Protein 8D5H (pdb70)

Foldseek 3Di:
DFDFFAEEAEQEQAVDLVVVQVVSLVLVVVLVVLPHQAYEYWHFDQEAPGDDDDLVNRCVRCVSNLLSCCVPVVVHAYEYEDQEQVNVLVSVVSPHQEYEYLQLCQPYVCNLLSNLPHNHAYEGEAFPDNRSRFHQAQDDDPQLQVVLLVVVLVSCVVSVVSRDDQARYEYEDDADVRSGVALPSRVVCLVQVLVNCVSVHAYEYEPAQHQSQCPPVNDHSVPSPVVRLVSLLSSLLSGHRYYYYNVSNSNSVSNVVSSVVVDDDDD/DADDFFAEEAEQEFEDVDPDDDDLVVSLVVSLVVVVVLVVLPHQEYEYWHFDQEAPTDDDDLVSGCSRPVSNLLVCCVPPVVHAYEYEDQEQVNLLSSVVSPHQEYEYLLLCQPYVCNLLSNLVGNHAYEGEAFPDNPSRFHAAQDDDPALQVVLLVVQLVSLVVSVVSRHDQARYEYEDDAARRSGVNLPNRVVCLVCVLVNCVSVHAYEYEPAQHQSQCPPVNNHSVPRVVVRLVSLLSSVLSGHRYYYYNPSNSNSVSNVVSSVVVDDPPD

Nearest PDB structures (foldseek):
  8d5h-assembly1_A-3  TM=1.004E+00  e=9.626E-57  uncultured bacterium
  8d5h-assembly2_B  TM=9.978E-01  e=1.822E-54  uncultured bacterium
  5vis-assembly1_B  TM=9.992E-01  e=8.221E-54  soil metagenome
  5vis-assembly1_A  TM=9.975E-01  e=5.014E-53  soil metagenome
  8d5i-assembly1_B  TM=9.942E-01  e=3.020E-51  uncultured bacterium

Secondary structure (DSSP, 8-state):
-PPPPEEEEEEE----SHHHHHHHHHHHHHHHHTT-SEEEEESS--STT-----HHHHHHHHHHHHHHHHHHSTT-EEEEE-S-HHHHHHHHHHT--EEEETTTT-S-TTHHHHHHTSS-EEEEE--SSSSSSPPPB----S-HHHHHHHHHHHHHHHHHHTT--GGGEEEE---GGGT-SSTHHHHHHHHTGGGGGGG-SEEEE--TT-GGGGTTTT--GGG-HHHHHHHHHHHHHTT-SEEEES-HHHHHHHHHHHHHHH-PPP-/-PPPPPEEEEEEE---SSSSS--HHHHHHHHHHHHHHHHHTT-SEEEEESS--STTPPP--HHHHHHHHHHHHHHHHHH-TTSEEEEE---HHHHHHHHHHT--EEEETTTT-S-TTHHHHHHTSS-EEEEE--SSSSSS---B----S-HHHHHHHHHHHHHHHHHHTT--GGGEEEE---GGGT-SSTHHHHHHHHTGGGGGGG-SEEEE--TT-GGGGTTTT--GGG-HHHHHHHHHHHHHTT-SEEEES-HHHHHHHHHHHHHHH-----

Structure (mmCIF, N/CA/C/O backbone):
data_8D5H
#
_entry.id   8D5H
#
_cell.length_a   101.781
_cell.length_b   101.781
_cell.length_c   207.212
_cell.angle_alpha   90.000
_cell.angle_beta   90.000
_cell.angle_gamma   120.000
#
_symmetry.space_group_name_H-M   'P 64 2 2'
#
loop_
_entity.id
_entity.type
_entity.pdbx_description
1 polymer folP-SMZ_B27
2 non-polymer DI(HYDROXYETHYL)ETHER
3 non-polymer 6-HYDROXYMETHYLPTERIN
4 non-polymer 'SULFATE ION'
5 non-polymer 'CHLORIDE ION'
6 water water
#
loop_
_atom_site.group_PDB
_atom_site.id
_atom_site.type_symbol
_atom_site.label_atom_id
_atom_site.label_alt_id
_atom_site.label_comp_id
_atom_site.label_asym_id
_atom_site.label_entity_id
_atom_site.label_seq_id
_atom_site.pdbx_PDB_ins_code
_atom_site.Cartn_x
_atom_site.Cartn_y
_atom_site.Cartn_z
_atom_site.occupancy
_atom_site.B_iso_or_equiv
_atom_site.auth_seq_id
_atom_site.auth_comp_id
_atom_site.auth_asym_id
_atom_site.auth_atom_id
_atom_site.pdbx_PDB_model_num
ATOM 1 N N . GLY A 1 2 ? 12.30700 39.62000 14.71200 1.000 50.64052 0 GLY A N 1
ATOM 2 C CA . GLY A 1 2 ? 11.87600 38.25400 14.45400 1.000 45.69852 0 GLY A CA 1
ATOM 3 C C . GLY A 1 2 ? 10.36300 38.11400 14.55300 1.000 39.09457 0 GLY A C 1
ATOM 4 O O . GLY A 1 2 ? 9.79200 38.30800 15.62300 1.000 52.15369 0 GLY A O 1
ATOM 5 N N . MET A 1 3 ? 9.73900 37.79500 13.47300 1.000 28.88497 1 MET A N 1
ATOM 6 C CA . MET A 1 3 ? 8.33300 37.68500 13.49000 1.000 27.49532 1 MET A CA 1
ATOM 7 C C . MET A 1 3 ? 7.90600 36.29700 14.01300 1.000 29.14251 1 MET A C 1
ATOM 8 O O . MET A 1 3 ? 8.42800 35.32000 13.58000 1.000 31.80783 1 MET A O 1
ATOM 13 N N . ALA A 1 4 ? 6.98400 36.22700 14.96700 1.000 25.07100 2 ALA A N 1
ATOM 14 C CA . ALA A 1 4 ? 6.58000 34.95200 15.55000 1.000 30.24606 2 ALA A CA 1
ATOM 15 C C . ALA A 1 4 ? 5.81800 34.10300 14.53900 1.000 28.22040 2 ALA A C 1
ATOM 16 O O . ALA A 1 4 ? 5.08700 34.62600 13.70200 1.000 23.49479 2 ALA A O 1
ATOM 18 N N . LYS A 1 5 ? 5.99300 32.78100 14.62000 1.000 24.51593 3 LYS A N 1
ATOM 19 C CA . LYS A 1 5 ? 5.16200 31.92800 13.78100 1.000 21.94339 3 LYS A CA 1
ATOM 20 C C . LYS A 1 5 ? 3.71300 31.89000 14.28100 1.000 23.80915 3 LYS A C 1
ATOM 21 O O . LYS A 1 5 ? 3.38300 32.31700 15.39400 1.000 20.68522 3 LYS A O 1
ATOM 27 N N . VAL A 1 6 ? 2.83600 31.44500 13.37600 1.000 22.08042 4 VAL A N 1
ATOM 28 C CA . VAL A 1 6 ? 1.41200 31.28900 13.69100 1.000 20.08449 4 VAL A CA 1
ATOM 29 C C . VAL A 1 6 ? 1.26300 30.19500 14.73200 1.000 17.47760 4 VAL A C 1
ATOM 30 O O . VAL A 1 6 ? 2.08000 29.26900 14.80700 1.000 17.17289 4 VAL A O 1
ATOM 34 N N . LYS A 1 7 ? 0.23300 30.32200 15.56700 1.000 18.08784 5 LYS A N 1
ATOM 35 C CA . LYS A 1 7 ? -0.15800 29.21200 16.43400 1.000 19.54117 5 LYS A CA 1
ATOM 36 C C . LYS A 1 7 ? -1.13800 28.31100 15.66500 1.000 17.16115 5 LYS A C 1
ATOM 37 O O . LYS A 1 7 ? -2.14200 28.79100 15.12400 1.000 16.94957 5 LYS A O 1
ATOM 43 N N . ILE A 1 8 ? -0.82900 27.00400 15.60000 1.000 17.06603 6 ILE A N 1
ATOM 44 C CA . ILE A 1 8 ? -1.65800 26.02900 14.89900 1.000 16.28015 6 ILE A CA 1
ATOM 45 C C . ILE A 1 8 ? -2.62400 25.40700 15.89000 1.000 16.17784 6 ILE A C 1
ATOM 46 O O . ILE A 1 8 ? -2.21400 24.90400 16.94300 1.000 19.02557 6 ILE A O 1
ATOM 51 N N . VAL A 1 9 ? -3.90100 25.49500 15.58600 1.000 15.73075 7 VAL A N 1
ATOM 52 C CA . VAL A 1 9 ? -4.95600 24.98200 16.45700 1.000 17.61215 7 VAL A CA 1
ATOM 53 C C . VAL A 1 9 ? -5.45500 23.68400 15.81700 1.000 17.77833 7 VAL A C 1
ATOM 54 O O . VAL A 1 9 ? -6.06800 23.70300 14.73600 1.000 17.01812 7 VAL A O 1
ATOM 58 N N . GLY A 1 10 ? -5.12800 22.55100 16.44200 1.000 17.76117 8 GLY A N 1
ATOM 59 C CA . GLY A 1 10 ? -5.45800 21.26200 15.85700 1.000 18.92498 8 GLY A CA 1
ATOM 60 C C . GLY A 1 10 ? -6.86600 20.85700 16.25800 1.000 21.49063 8 GLY A C 1
ATOM 61 O O . GLY A 1 10 ? -7.23000 20.90700 17.43700 1.000 24.51474 8 GLY A O 1
ATOM 62 N N . ILE A 1 11 ? -7.66500 20.48200 15.28400 1.000 21.14546 9 ILE A N 1
ATOM 63 C CA . ILE A 1 11 ? -9.05000 20.11200 15.55800 1.000 20.67184 9 ILE A CA 1
ATOM 64 C C . ILE A 1 11 ? -9.12300 18.68900 16.09800 1.000 25.72670 9 ILE A C 1
ATOM 65 O O . ILE A 1 11 ? -8.68300 17.73400 15.43400 1.000 26.13045 9 ILE A O 1
ATOM 70 N N . LEU A 1 12 ? -9.77000 18.54600 17.25800 1.000 24.14449 10 LEU A N 1
ATOM 71 C CA . LEU A 1 12 ? -10.16600 17.27900 17.87800 1.000 31.54284 10 LEU A CA 1
ATOM 72 C C . LEU A 1 12 ? -11.68400 17.32200 18.10800 1.000 35.95217 10 LEU A C 1
ATOM 73 O O . LEU A 1 12 ? -12.18500 17.78900 19.14700 1.000 36.41341 10 LEU A O 1
ATOM 78 N N . ASN A 1 13 ? -12.44500 16.86300 17.12700 1.000 33.36885 11 ASN A N 1
ATOM 79 C CA . ASN A 1 13 ? -13.90100 16.84300 17.26600 1.000 39.82156 11 ASN A CA 1
ATOM 80 C C . ASN A 1 13 ? -14.34000 15.61100 18.03900 1.000 53.06217 11 ASN A C 1
ATOM 81 O O . ASN A 1 13 ? -13.76000 14.53200 17.87800 1.000 57.01250 11 ASN A O 1
ATOM 86 N N . VAL A 1 14 ? -15.36900 15.78100 18.88400 1.000 37.50684 12 VAL A N 1
ATOM 87 C CA . VAL A 1 14 ? -15.92000 14.67900 19.66900 1.000 38.43679 12 VAL A CA 1
ATOM 88 C C . VAL A 1 14 ? -17.42600 14.57600 19.38000 1.000 58.40053 12 VAL A C 1
ATOM 89 O O . VAL A 1 14 ? -18.26400 14.87000 20.23800 1.000 57.28769 12 VAL A O 1
ATOM 93 N N . THR A 1 15 ? -17.78500 14.17400 18.16400 1.000 74.48874 13 THR A N 1
ATOM 94 C CA . THR A 1 15 ? -19.18600 14.19200 17.73500 1.000 70.95439 13 THR A CA 1
ATOM 95 C C . THR A 1 15 ? -19.56800 12.87300 17.03800 1.000 80.64450 13 THR A C 1
ATOM 96 O O . THR A 1 15 ? -20.71600 12.41300 17.09400 1.000 70.98776 13 THR A O 1
ATOM 100 N N . GLY A 1 22 ? -24.28500 2.96600 24.93400 1.000 90.97050 20 GLY A N 1
ATOM 101 C CA . GLY A 1 22 ? -23.47300 1.79000 24.68000 1.000 74.17600 20 GLY A CA 1
ATOM 102 C C . GLY A 1 22 ? -21.97400 2.03600 24.73100 1.000 92.88195 20 GLY A C 1
ATOM 103 O O . GLY A 1 22 ? -21.30100 1.62300 25.67700 1.000 80.13829 20 GLY A O 1
ATOM 104 N N . GLY A 1 23 ? -21.43600 2.71300 23.71800 1.000 96.41779 21 GLY A N 1
ATOM 105 C CA . GLY A 1 23 ? -20.00100 2.91700 23.67000 1.000 79.17111 21 GLY A CA 1
ATOM 106 C C . GLY A 1 23 ? -19.55300 4.33000 23.36800 1.000 95.59225 21 GLY A C 1
ATOM 107 O O . GLY A 1 23 ? -19.21900 4.63900 22.22100 1.000 91.76739 21 GLY A O 1
ATOM 108 N N . ARG A 1 24 ? -19.55400 5.19700 24.38700 1.000 117.49849 22 ARG A N 1
ATOM 109 C CA . ARG A 1 24 ? -18.89300 6.49700 24.32700 1.000 109.78263 22 ARG A CA 1
ATOM 110 C C . ARG A 1 24 ? -17.54600 6.50400 25.04100 1.000 113.59675 22 ARG A C 1
ATOM 111 O O . ARG A 1 24 ? -16.77300 7.45700 24.87400 1.000 88.05537 22 ARG A O 1
ATOM 119 N N . PHE A 1 25 ? -17.26100 5.46700 25.83800 1.000 128.66083 23 PHE A N 1
ATOM 120 C CA . PHE A 1 25 ? -15.96700 5.32200 26.49600 1.000 121.57809 23 PHE A CA 1
ATOM 121 C C . PHE A 1 25 ? -14.85600 4.96200 25.51400 1.000 115.46502 23 PHE A C 1
ATOM 122 O O . PHE A 1 25 ? -13.68700 5.26000 25.78700 1.000 98.06975 23 PHE A O 1
ATOM 130 N N . VAL A 1 26 ? -15.19900 4.32800 24.38600 1.000 115.73126 24 VAL A N 1
ATOM 131 C CA . VAL A 1 26 ? -14.23800 4.04000 23.32200 1.000 110.92343 24 VAL A CA 1
ATOM 132 C C . VAL A 1 26 ? -13.65600 5.31500 22.71300 1.000 91.79390 24 VAL A C 1
ATOM 133 O O . VAL A 1 26 ? -12.54300 5.29500 22.17700 1.000 90.96248 24 VAL A O 1
ATOM 137 N N . GLU A 1 27 ? -14.37500 6.43500 22.79600 1.000 82.11697 25 GLU A N 1
ATOM 138 C CA . GLU A 1 27 ? -13.86000 7.66100 22.21000 1.000 88.26994 25 GLU A CA 1
ATOM 139 C C . GLU A 1 27 ? -12.72600 8.25700 23.03900 1.000 88.71666 25 GLU A C 1
ATOM 140 O O . GLU A 1 27 ? -11.81000 8.85900 22.47000 1.000 88.48887 25 GLU A O 1
ATOM 146 N N . THR A 1 28 ? -12.74700 8.08300 24.36800 1.000 54.82921 26 THR A N 1
ATOM 147 C CA . THR A 1 28 ? -11.82000 8.82500 25.22900 1.000 59.69791 26 THR A CA 1
ATOM 148 C C . THR A 1 28 ? -10.37200 8.38700 25.03400 1.000 53.48134 26 THR A C 1
ATOM 149 O O . THR A 1 28 ? -9.47600 9.22200 24.86100 1.000 50.20427 26 THR A O 1
ATOM 153 N N . ASP A 1 29 ? -10.11900 7.07900 25.05800 1.000 51.82156 27 ASP A N 1
ATOM 154 C CA . ASP A 1 29 ? -8.77100 6.58800 24.79300 1.000 49.20518 27 ASP A CA 1
ATOM 155 C C . ASP A 1 29 ? -8.30600 6.99300 23.40200 1.000 47.95599 27 ASP A C 1
ATOM 156 O O . ASP A 1 29 ? -7.15300 7.40900 23.21000 1.000 45.50666 27 ASP A O 1
ATOM 161 N N . LYS A 1 30 ? -9.19500 6.88000 22.41800 1.000 52.60343 28 LYS A N 1
ATOM 162 C CA . LYS A 1 30 ? -8.84600 7.27700 21.06400 1.000 48.21447 28 LYS A CA 1
ATOM 163 C C . LYS A 1 30 ? -8.59600 8.77400 20.98000 1.000 43.50257 28 LYS A C 1
ATOM 164 O O . LYS A 1 30 ? -7.71000 9.20900 20.23900 1.000 42.71618 28 LYS A O 1
ATOM 170 N N . ALA A 1 31 ? -9.36600 9.57000 21.72700 1.000 42.22274 29 ALA A N 1
ATOM 171 C CA . ALA A 1 31 ? -9.12500 11.01700 21.73700 1.000 39.07015 29 ALA A CA 1
ATOM 172 C C . ALA A 1 31 ? -7.70800 11.34500 22.21000 1.000 42.50732 29 ALA A C 1
ATOM 173 O O . ALA A 1 31 ? -7.04200 12.21600 21.63600 1.000 35.84690 29 ALA A O 1
ATOM 175 N N . VAL A 1 32 ? -7.22200 10.66600 23.25400 1.000 38.14394 30 VAL A N 1
ATOM 176 C CA . VAL A 1 32 ? -5.87200 10.96100 23.72600 1.000 36.82522 30 VAL A CA 1
ATOM 177 C C . VAL A 1 32 ? -4.84400 10.59200 22.67300 1.000 36.33184 30 VAL A C 1
ATOM 178 O O . VAL A 1 32 ? -3.87900 11.33300 22.44300 1.000 34.22403 30 VAL A O 1
ATOM 182 N N . VAL A 1 33 ? -5.03800 9.45200 22.00300 1.000 38.76069 31 VAL A N 1
ATOM 183 C CA . VAL A 1 33 ? -4.12500 9.07000 20.92600 1.000 38.89371 31 VAL A CA 1
ATOM 184 C C . VAL A 1 33 ? -4.11800 10.14100 19.84200 1.000 35.98499 31 VAL A C 1
ATOM 185 O O . VAL A 1 33 ? -3.05600 10.58100 19.39500 1.000 34.11754 31 VAL A O 1
ATOM 189 N N . ARG A 1 34 ? -5.30800 10.61000 19.44300 1.000 36.83009 32 ARG A N 1
ATOM 190 C CA . ARG A 1 34 ? -5.39300 11.65300 18.41900 1.000 33.66174 32 ARG A CA 1
ATOM 191 C C . ARG A 1 34 ? -4.76000 12.95300 18.88700 1.000 30.29171 32 ARG A C 1
ATOM 192 O O . ARG A 1 34 ? -4.05700 13.60700 18.11600 1.000 29.01695 32 ARG A O 1
ATOM 200 N N . ALA A 1 35 ? -5.01100 13.35400 20.14100 1.000 30.00973 33 ALA A N 1
ATOM 201 C CA . ALA A 1 35 ? -4.42200 14.59200 20.64600 1.000 27.56254 33 ALA A CA 1
ATOM 202 C C . ALA A 1 35 ? -2.90500 14.51400 20.63500 1.000 27.51433 33 ALA A C 1
ATOM 203 O O . ALA A 1 35 ? -2.22100 15.48300 20.27600 1.000 28.09155 33 ALA A O 1
ATOM 205 N N . ARG A 1 36 ? -2.35600 13.36700 21.02400 1.000 28.23231 34 ARG A N 1
ATOM 206 C CA . ARG A 1 36 ? -0.90500 13.20900 20.99800 1.000 28.40965 34 ARG A CA 1
ATOM 207 C C . ARG A 1 36 ? -0.36600 13.33900 19.57900 1.000 27.18776 34 ARG A C 1
ATOM 208 O O . ARG A 1 36 ? 0.69900 13.92600 19.36500 1.000 31.02463 34 ARG A O 1
ATOM 216 N N . GLU A 1 37 ? -1.08900 12.79800 18.59900 1.000 28.34292 35 GLU A N 1
ATOM 217 C CA . GLU A 1 37 ? -0.64000 12.91600 17.22200 1.000 26.58341 35 GLU A CA 1
ATOM 218 C C . GLU A 1 37 ? -0.67500 14.36800 16.77900 1.000 27.91991 35 GLU A C 1
ATOM 219 O O . GLU A 1 37 ? 0.26200 14.84600 16.12000 1.000 26.39955 35 GLU A O 1
ATOM 225 N N . LEU A 1 38 ? -1.73700 15.09600 17.14200 1.000 22.99119 36 LEU A N 1
ATOM 226 C CA . LEU A 1 38 ? -1.78500 16.51200 16.77900 1.000 22.31116 36 LEU A CA 1
ATOM 227 C C . LEU A 1 38 ? -0.58400 17.25000 17.36600 1.000 25.35543 36 LEU A C 1
ATOM 228 O O . LEU A 1 38 ? 0.04600 18.05400 16.68200 1.000 22.90310 36 LEU A O 1
ATOM 233 N N . LEU A 1 39 ? -0.25600 16.99200 18.63300 1.000 23.52288 37 LEU A N 1
ATOM 234 C CA . LEU A 1 39 ? 0.91000 17.63000 19.23800 1.000 25.02153 37 LEU A CA 1
ATOM 235 C C . LEU A 1 39 ? 2.18900 17.19400 18.53400 1.000 25.00282 37 LEU A C 1
ATOM 236 O O . LEU A 1 39 ? 3.07800 18.01700 18.28500 1.000 25.32727 37 LEU A O 1
ATOM 241 N N . SER A 1 40 ? 2.27100 15.90700 18.18200 1.000 23.41590 38 SER A N 1
ATOM 242 C CA . SER A 1 40 ? 3.43500 15.37600 17.47400 1.000 24.38132 38 SER A CA 1
ATOM 243 C C . SER A 1 40 ? 3.67900 16.12200 16.16300 1.000 25.31758 38 SER A C 1
ATOM 244 O O . SER A 1 40 ? 4.83800 16.30100 15.73400 1.000 28.54746 38 SER A O 1
ATOM 247 N N . GLN A 1 41 ? 2.60500 16.50700 15.49900 1.000 25.31351 39 GLN A N 1
ATOM 248 C CA . GLN A 1 41 ? 2.67800 17.18900 14.21100 1.000 20.96252 39 GLN A CA 1
ATOM 249 C C . GLN A 1 41 ? 2.96300 18.67700 14.36700 1.000 30.88227 39 GLN A C 1
ATOM 250 O O . GLN A 1 41 ? 3.16500 19.35900 13.35700 1.000 23.10850 39 GLN A O 1
ATOM 256 N N . GLY A 1 42 ? 2.92000 19.19400 15.59100 1.000 24.12491 40 GLY A N 1
ATOM 257 C CA . GLY A 1 42 ? 3.25300 20.56900 15.87600 1.000 27.37947 40 GLY A CA 1
ATOM 258 C C . GLY A 1 42 ? 2.08800 21.47700 16.19400 1.000 24.01871 40 GLY A C 1
ATOM 259 O O . GLY A 1 42 ? 2.25400 22.69200 16.10400 1.000 23.46990 40 GLY A O 1
ATOM 260 N N . ALA A 1 43 ? 0.92600 20.93200 16.58100 1.000 23.24869 41 ALA A N 1
ATOM 261 C CA . ALA A 1 43 ? -0.16400 21.78600 17.04500 1.000 19.32498 41 ALA A CA 1
ATOM 262 C C . ALA A 1 43 ? 0.24500 22.47700 18.34600 1.000 19.25785 41 ALA A C 1
ATOM 263 O O . ALA A 1 43 ? 0.86800 21.87500 19.20700 1.000 19.72179 41 ALA A O 1
ATOM 265 N N . ASP A 1 44 ? -0.14600 23.74700 18.48900 1.000 18.64152 42 ASP A N 1
ATOM 266 C CA . ASP A 1 44 ? 0.07600 24.52900 19.69800 1.000 19.45282 42 ASP A CA 1
ATOM 267 C C . ASP A 1 44 ? -1.10000 24.44400 20.65800 1.000 18.50778 42 ASP A C 1
ATOM 268 O O . ASP A 1 44 ? -0.91300 24.62900 21.87200 1.000 21.19035 42 ASP A O 1
ATOM 273 N N . ILE A 1 45 ? -2.28300 24.18500 20.13300 1.000 18.05983 43 ILE A N 1
ATOM 274 C CA . ILE A 1 45 ? -3.52300 24.16100 20.91500 1.000 15.46378 43 ILE A CA 1
ATOM 275 C C . ILE A 1 45 ? -4.34200 23.00200 20.37500 1.000 20.91984 43 ILE A C 1
ATOM 276 O O . ILE A 1 45 ? -4.36000 22.76400 19.16200 1.000 19.14850 43 ILE A O 1
ATOM 281 N N . ILE A 1 46 ? -5.00100 22.27500 21.26500 1.000 18.63635 44 ILE A N 1
ATOM 282 C CA . ILE A 1 46 ? -5.90500 21.19000 20.89500 1.000 16.72274 44 ILE A CA 1
ATOM 283 C C . ILE A 1 46 ? -7.32100 21.69500 21.10200 1.000 20.85993 44 ILE A C 1
ATOM 284 O O . ILE A 1 46 ? -7.72100 22.02900 22.23500 1.000 19.66478 44 ILE A O 1
ATOM 289 N N . GLU A 1 47 ? -8.08300 21.76700 20.02900 1.000 18.66877 45 GLU A N 1
ATOM 290 C CA . GLU A 1 47 ? -9.43300 22.33900 20.08100 1.000 17.24718 45 GLU A CA 1
ATOM 291 C C . GLU A 1 47 ? -10.48600 21.24100 20.11500 1.000 20.19757 45 GLU A C 1
ATOM 292 O O . GLU A 1 47 ? -10.62500 20.46800 19.16600 1.000 24.27015 45 GLU A O 1
ATOM 298 N N . ILE A 1 48 ? -11.20000 21.14800 21.23400 1.000 19.68786 46 ILE A N 1
ATOM 299 C CA . ILE A 1 48 ? -12.16000 20.09000 21.47700 1.000 22.00884 46 ILE A CA 1
ATOM 300 C C . ILE A 1 48 ? -13.54600 20.65200 21.23900 1.000 21.57743 46 ILE A C 1
ATOM 301 O O . ILE A 1 48 ? -13.87000 21.71500 21.76300 1.000 21.28337 46 ILE A O 1
ATOM 306 N N . GLY A 1 49 ? -14.39600 19.91600 20.52900 1.000 22.55551 47 GLY A N 1
ATOM 307 C CA . GLY A 1 49 ? -15.76800 20.40200 20.47700 1.000 26.00555 47 GLY A CA 1
ATOM 308 C C . GLY A 1 49 ? -16.74500 19.25900 20.44500 1.000 27.14083 47 GLY A C 1
ATOM 309 O O . GLY A 1 49 ? -16.45600 18.24300 19.81800 1.000 30.51608 47 GLY A O 1
ATOM 310 N N . GLY A 1 50 ? -17.87800 19.39300 21.12600 1.000 20.57208 48 GLY A N 1
ATOM 311 C CA . GLY A 1 50 ? -18.89300 18.37600 21.12900 1.000 25.77041 48 GLY A CA 1
ATOM 312 C C . GLY A 1 50 ? -20.15600 18.67800 20.35400 1.000 24.04490 48 GLY A C 1
ATOM 313 O O . GLY A 1 50 ? -21.11500 17.90400 20.45400 1.000 28.43773 48 GLY A O 1
ATOM 314 N N . GLU A 1 51 ? -20.21800 19.78200 19.60300 1.000 22.57196 49 GLU A N 1
ATOM 315 C CA . GLU A 1 51 ? -21.45500 20.12500 18.90200 1.000 24.19383 49 GLU A CA 1
ATOM 316 C C . GLU A 1 51 ? -21.08500 20.66700 17.54600 1.000 22.41340 49 GLU A C 1
ATOM 317 O O . GLU A 1 51 ? -20.41700 21.69700 17.46400 1.000 21.68036 49 GLU A O 1
ATOM 323 N N . SER A 1 52 ? -21.51700 19.98900 16.48100 1.000 20.57192 50 SER A N 1
ATOM 324 C CA . SER A 1 52 ? -21.25400 20.57200 15.16800 1.000 20.14453 50 SER A CA 1
ATOM 325 C C . SER A 1 52 ? -22.11200 21.79500 14.95000 1.000 22.09119 50 SER A C 1
ATOM 326 O O . SER A 1 52 ? -23.25100 21.86600 15.41500 1.000 22.13867 50 SER A O 1
ATOM 329 N N . THR A 1 53 ? -21.58400 22.72600 14.14700 1.000 20.84072 51 THR A N 1
ATOM 330 C CA . THR A 1 53 ? -22.38600 23.89700 13.81000 1.000 19.89877 51 THR A CA 1
ATOM 331 C C . THR A 1 53 ? -22.40800 24.17500 12.30600 1.000 19.03289 51 THR A C 1
ATOM 332 O O . THR A 1 53 ? -22.82900 25.26600 11.89900 1.000 20.09141 51 THR A O 1
ATOM 336 N N . GLY A 1 54 ? -21.99100 23.22300 11.45800 1.000 21.77308 52 GLY A N 1
ATOM 337 C CA . GLY A 1 54 ? -22.07700 23.48500 10.03100 1.000 21.86557 52 GLY A CA 1
ATOM 338 C C . GLY A 1 54 ? -23.49700 23.29500 9.50300 1.000 18.00932 52 GLY A C 1
ATOM 339 O O . GLY A 1 54 ? -24.44400 22.92800 10.22800 1.000 20.55422 52 GLY A O 1
ATOM 340 N N . PRO A 1 55 ? -23.66300 23.51900 8.20100 1.000 18.36458 53 PRO A N 1
ATOM 341 C CA . PRO A 1 55 ? -24.98800 23.36500 7.60100 1.000 22.34561 53 PRO A CA 1
ATOM 342 C C . PRO A 1 55 ? -25.53900 21.97600 7.84400 1.000 26.52220 53 PRO A C 1
ATOM 343 O O . PRO A 1 55 ? -24.83300 20.96600 7.71300 1.000 24.70831 53 PRO A O 1
ATOM 347 N N . GLY A 1 56 ? -26.79900 21.93400 8.25500 1.000 23.41438 54 GLY A N 1
ATOM 348 C CA . GLY A 1 56 ? -27.48000 20.69900 8.51700 1.000 25.89438 54 GLY A CA 1
ATOM 349 C C . GLY A 1 56 ? -27.36700 20.24100 9.94800 1.000 23.46007 54 GLY A C 1
ATOM 350 O O . GLY A 1 56 ? -28.05800 19.29300 10.32500 1.000 30.53960 54 GLY A O 1
ATOM 351 N N . SER A 1 57 ? -26.53800 20.90300 10.75800 1.000 21.59624 55 SER A N 1
ATOM 352 C CA . SER A 1 57 ? -26.35100 20.48700 12.14600 1.000 22.73162 55 SER A CA 1
ATOM 353 C C . SER A 1 57 ? -27.59600 20.82400 12.98900 1.000 24.31674 55 SER A C 1
ATOM 354 O O . SER A 1 57 ? -28.33100 21.79100 12.72100 1.000 35.17994 55 SER A O 1
ATOM 357 N N . ASN A 1 58 ? -27.75500 20.08100 14.06400 1.000 34.84166 56 ASN A N 1
ATOM 358 C CA . ASN A 1 58 ? -28.84300 20.35800 14.97800 1.000 56.73011 56 ASN A CA 1
ATOM 359 C C . ASN A 1 58 ? -28.28800 20.65300 16.36500 1.000 35.02264 56 ASN A C 1
ATOM 360 O O . ASN A 1 58 ? -27.11400 20.41100 16.67100 1.000 30.80557 56 ASN A O 1
ATOM 365 N N . THR A 1 59 ? -29.13900 21.28600 17.15400 1.000 42.12782 57 THR A N 1
ATOM 366 C CA . THR A 1 59 ? -28.79800 21.71000 18.50000 1.000 27.05692 57 THR A CA 1
ATOM 367 C C . THR A 1 59 ? -28.72500 20.52100 19.43400 1.000 25.61613 57 THR A C 1
ATOM 368 O O . THR A 1 59 ? -29.61300 19.65300 19.43600 1.000 28.79877 57 THR A O 1
ATOM 372 N N . ILE A 1 60 ? -27.68300 20.49100 20.26700 1.000 29.83076 58 ILE A N 1
ATOM 373 C CA . ILE A 1 60 ? -27.60900 19.51300 21.33300 1.000 32.89557 58 ILE A CA 1
ATOM 374 C C . ILE A 1 60 ? -27.64400 20.25100 22.65800 1.000 29.07055 58 ILE A C 1
ATOM 375 O O . ILE A 1 60 ? -27.29600 21.44300 22.75000 1.000 27.89025 58 ILE A O 1
ATOM 380 N N . THR A 1 61 ? -28.12700 19.54300 23.67100 1.000 30.02985 59 THR A N 1
ATOM 381 C CA . THR A 1 61 ? -28.27000 20.12800 24.98700 1.000 32.23603 59 THR A CA 1
ATOM 382 C C . THR A 1 61 ? -26.90300 20.30800 25.62500 1.000 30.33485 59 THR A C 1
ATOM 383 O O . THR A 1 61 ? -25.90900 19.69700 25.22300 1.000 30.56077 59 THR A O 1
ATOM 387 N N . ALA A 1 62 ? -26.86600 21.19000 26.62300 1.000 33.06127 60 ALA A N 1
ATOM 388 C CA . ALA A 1 62 ? -25.64700 21.38800 27.38800 1.000 27.96230 60 ALA A CA 1
ATOM 389 C C . ALA A 1 62 ? -25.23600 20.09100 28.07300 1.000 29.43726 60 ALA A C 1
ATOM 390 O O . ALA A 1 62 ? -24.04300 19.76600 28.14200 1.000 29.41976 60 ALA A O 1
ATOM 392 N N . ASP A 1 63 ? -26.21600 19.32200 28.55400 1.000 30.21876 61 ASP A N 1
ATOM 393 C CA . ASP A 1 63 ? -25.90400 18.05100 29.18700 1.000 29.04003 61 ASP A CA 1
ATOM 394 C C . ASP A 1 63 ? -25.27400 17.07000 28.20400 1.000 28.88223 61 ASP A C 1
ATOM 395 O O . ASP A 1 63 ? -24.29700 16.39800 28.54100 1.000 31.38406 61 ASP A O 1
ATOM 400 N N . GLU A 1 64 ? -25.79900 16.98700 26.98100 1.000 29.73514 62 GLU A N 1
ATOM 401 C CA . GLU A 1 64 ? -25.18500 16.13100 25.96800 1.000 32.31536 62 GLU A CA 1
ATOM 402 C C . GLU A 1 64 ? -23.79200 16.63200 25.57200 1.000 28.35106 62 GLU A C 1
ATOM 403 O O . GLU A 1 64 ? -22.85200 15.83600 25.42600 1.000 26.74162 62 GLU A O 1
ATOM 409 N N . GLU A 1 65 ? -23.64800 17.94700 25.40900 1.000 24.96506 63 GLU A N 1
ATOM 410 C CA . GLU A 1 65 ? -22.36800 18.54000 25.05200 1.000 21.92097 63 GLU A CA 1
ATOM 411 C C . GLU A 1 65 ? -21.31000 18.27100 26.12700 1.000 22.69958 63 GLU A C 1
ATOM 412 O O . GLU A 1 65 ? -20.18900 17.85500 25.82700 1.000 23.89134 63 GLU A O 1
ATOM 418 N N . LEU A 1 66 ? -21.66200 18.47800 27.39700 1.000 26.97915 64 LEU A N 1
ATOM 419 C CA . LEU A 1 66 ? -20.72400 18.16300 28.47100 1.000 24.32757 64 LEU A CA 1
ATOM 420 C C . LEU A 1 66 ? -20.41700 16.67200 28.49500 1.000 27.80297 64 LEU A C 1
ATOM 421 O O . LEU A 1 66 ? -19.27100 16.26600 28.73000 1.000 27.11069 64 LEU A O 1
ATOM 426 N N . ALA A 1 67 ? -21.44900 15.83100 28.31000 1.000 27.82520 65 ALA A N 1
ATOM 427 C CA . ALA A 1 67 ? -21.21000 14.38600 28.35200 1.000 28.33328 65 ALA A CA 1
ATOM 428 C C . ALA A 1 67 ? -20.20200 13.95800 27.28200 1.000 27.27387 65 ALA A C 1
ATOM 429 O O . ALA A 1 67 ? -19.44600 12.99100 27.47700 1.000 28.37685 65 ALA A O 1
ATOM 431 N N . ARG A 1 68 ? -20.16400 14.67000 26.16000 1.000 25.88603 66 ARG A N 1
ATOM 432 C CA . ARG A 1 68 ? -19.17600 14.38500 25.12400 1.000 26.01310 66 ARG A CA 1
ATOM 433 C C . ARG A 1 68 ? -17.77900 14.90400 25.47600 1.000 22.76755 66 ARG A C 1
ATOM 434 O O . ARG A 1 68 ? -16.78700 14.17300 25.34400 1.000 31.59665 66 ARG A O 1
ATOM 442 N N . ILE A 1 69 ? -17.66000 16.16400 25.89700 1.000 24.80094 67 ILE A N 1
ATOM 443 C CA . ILE A 1 69 ? -16.32800 16.76600 25.95700 1.000 20.89013 67 ILE A CA 1
ATOM 444 C C . ILE A 1 69 ? -15.64000 16.59400 27.30700 1.000 22.94900 67 ILE A C 1
ATOM 445 O O . ILE A 1 69 ? -14.41500 16.56600 27.35200 1.000 22.38655 67 ILE A O 1
ATOM 450 N N . VAL A 1 70 ? -16.37800 16.49300 28.41100 1.000 24.53019 68 VAL A N 1
ATOM 451 C CA . VAL A 1 70 ? -15.72600 16.45100 29.73000 1.000 20.31964 68 VAL A CA 1
ATOM 452 C C . VAL A 1 70 ? -14.81600 15.23700 29.90400 1.000 21.90213 68 VAL A C 1
ATOM 453 O O . VAL A 1 70 ? -13.69200 15.40100 30.41200 1.000 23.05249 68 VAL A O 1
ATOM 457 N N . PRO A 1 71 ? -15.23400 14.00500 29.56700 1.000 25.57546 69 PRO A N 1
ATOM 458 C CA . PRO A 1 71 ? -14.29900 12.87300 29.70700 1.000 25.82851 69 PRO A CA 1
ATOM 459 C C . PRO A 1 71 ? -13.05300 13.05300 28.86300 1.000 23.50307 69 PRO A C 1
ATOM 460 O O . PRO A 1 71 ? -11.97200 12.60300 29.27300 1.000 26.37553 69 PRO A O 1
ATOM 464 N N . VAL A 1 72 ? -13.18800 13.68000 27.70000 1.000 26.30171 70 VAL A N 1
ATOM 465 C CA . VAL A 1 72 ? -12.04700 13.90500 26.81200 1.000 25.80873 70 VAL A CA 1
ATOM 466 C C . VAL A 1 72 ? -11.10500 14.96500 27.39200 1.000 21.30928 70 VAL A C 1
ATOM 467 O O . VAL A 1 72 ? -9.88700 14.75200 27.47100 1.000 24.55408 70 VAL A O 1
ATOM 471 N N . ILE A 1 73 ? -11.65700 16.07000 27.90700 1.000 22.20487 71 ILE A N 1
ATOM 472 C CA . ILE A 1 73 ? -10.81400 17.06600 28.57400 1.000 23.45695 71 ILE A CA 1
ATOM 473 C C . ILE A 1 73 ? -10.06400 16.44100 29.74300 1.000 24.72163 71 ILE A C 1
ATOM 474 O O . ILE A 1 73 ? -8.84400 16.59800 29.89100 1.000 23.26563 71 ILE A O 1
ATOM 479 N N . ARG A 1 74 ? -10.78100 15.71500 30.60400 1.000 24.59518 72 ARG A N 1
ATOM 480 C CA . ARG A 1 74 ? -10.14000 15.10900 31.76100 1.000 23.24792 72 ARG A CA 1
ATOM 481 C C . ARG A 1 74 ? -9.02000 14.16300 31.33800 1.000 26.37718 72 ARG A C 1
ATOM 482 O O . ARG A 1 74 ? -7.95800 14.12200 31.97000 1.000 26.53221 72 ARG A O 1
ATOM 490 N N . ALA A 1 75 ? -9.25800 13.36600 30.29000 1.000 24.45382 73 ALA A N 1
ATOM 491 C CA . ALA A 1 75 ? -8.25400 12.38900 29.85300 1.000 25.45775 73 ALA A CA 1
ATOM 492 C C . ALA A 1 75 ? -7.02300 13.08400 29.28400 1.000 24.67312 73 ALA A C 1
ATOM 493 O O . ALA A 1 75 ? -5.88400 12.65400 29.54800 1.000 27.26167 73 ALA A O 1
ATOM 495 N N . ILE A 1 76 ? -7.24300 14.12700 28.48600 1.000 25.09103 74 ILE A N 1
ATOM 496 C CA . ILE A 1 76 ? -6.13400 14.91000 27.93400 1.000 21.07153 74 ILE A CA 1
ATOM 497 C C . ILE A 1 76 ? -5.38800 15.64100 29.04200 1.000 29.22829 74 ILE A C 1
ATOM 498 O O . ILE A 1 76 ? -4.15000 15.62000 29.07700 1.000 26.00305 74 ILE A O 1
ATOM 503 N N . ARG A 1 77 ? -6.11100 16.25900 29.99300 1.000 25.28999 75 ARG A N 1
ATOM 504 C CA . ARG A 1 77 ? -5.40400 16.92700 31.09200 1.000 25.62138 75 ARG A CA 1
ATOM 505 C C . ARG A 1 77 ? -4.53900 15.94400 31.86100 1.000 24.64617 75 ARG A C 1
ATOM 506 O O . ARG A 1 77 ? -3.43200 16.28500 32.30600 1.000 27.22980 75 ARG A O 1
ATOM 514 N N . SER A 1 78 ? -5.00700 14.68800 32.01800 1.000 24.32436 76 SER A N 1
ATOM 515 C CA . SER A 1 78 ? -4.27800 13.69200 32.77800 1.000 27.85440 76 SER A CA 1
ATOM 516 C C . SER A 1 78 ? -3.09100 13.13700 31.99600 1.000 32.91617 76 SER A C 1
ATOM 517 O O . SER A 1 78 ? -1.99700 12.99000 32.54600 1.000 30.89812 76 SER A O 1
ATOM 520 N N . SER A 1 79 ? -3.28300 12.81200 30.72200 1.000 28.37181 77 SER A N 1
ATOM 521 C CA . SER A 1 79 ? -2.22900 12.12900 29.96700 1.000 29.94546 77 SER A CA 1
ATOM 522 C C . SER A 1 79 ? -1.29500 13.08100 29.24900 1.000 28.39556 77 SER A C 1
ATOM 523 O O . SER A 1 79 ? -0.11200 12.72600 29.01500 1.000 32.16340 77 SER A O 1
ATOM 526 N N . LEU A 1 80 ? -1.78700 14.26700 28.90600 1.000 26.24245 78 LEU A N 1
ATOM 527 C CA . LEU A 1 80 ? -1.01400 15.26400 28.16200 1.000 32.12870 78 LEU A CA 1
ATOM 528 C C . LEU A 1 80 ? -1.05600 16.58300 28.91400 1.000 28.03376 78 LEU A C 1
ATOM 529 O O . LEU A 1 80 ? -1.70400 17.54000 28.47200 1.000 29.50594 78 LEU A O 1
ATOM 534 N N . PRO A 1 81 ? -0.40100 16.66400 30.07800 1.000 30.65951 79 PRO A N 1
ATOM 535 C CA . PRO A 1 81 ? -0.67800 17.78100 30.99200 1.000 28.83337 79 PRO A CA 1
ATOM 536 C C . PRO A 1 81 ? -0.16800 19.13600 30.51800 1.000 27.86631 79 PRO A C 1
ATOM 537 O O . PRO A 1 81 ? -0.66600 20.15100 31.01400 1.000 35.59633 79 PRO A O 1
ATOM 541 N N . ASP A 1 82 ? 0.81200 19.20500 29.60800 1.000 33.70471 80 ASP A N 1
ATOM 542 C CA . ASP A 1 82 ? 1.18300 20.53100 29.12400 1.000 37.00461 80 ASP A CA 1
ATOM 543 C C . ASP A 1 82 ? 0.41500 20.96800 27.89100 1.000 34.61602 80 ASP A C 1
ATOM 544 O O . ASP A 1 82 ? 0.66900 22.07200 27.40400 1.000 41.19601 80 ASP A O 1
ATOM 549 N N . ALA A 1 83 ? -0.49400 20.14400 27.38400 1.000 31.61703 81 ALA A N 1
ATOM 550 C CA . ALA A 1 83 ? -1.25400 20.52000 26.19900 1.000 29.88365 81 ALA A CA 1
ATOM 551 C C . ALA A 1 83 ? -2.23400 21.65500 26.51000 1.000 30.82071 81 ALA A C 1
ATOM 552 O O . ALA A 1 83 ? -3.00400 21.58900 27.47300 1.000 28.27224 81 ALA A O 1
ATOM 554 N N . ASN A 1 84 ? -2.19900 22.69900 25.68800 1.000 20.58838 82 ASN A N 1
ATOM 555 C CA . ASN A 1 84 ? -3.15200 23.79100 25.76100 1.000 20.91561 82 ASN A CA 1
ATOM 556 C C . ASN A 1 84 ? -4.44200 23.39100 25.08000 1.000 26.73866 82 ASN A C 1
ATOM 557 O O . ASN A 1 84 ? -4.42500 22.93700 23.92800 1.000 25.45280 82 ASN A O 1
ATOM 562 N N . ILE A 1 85 ? -5.55400 23.56600 25.78700 1.000 21.16552 83 ILE A N 1
ATOM 563 C CA . ILE A 1 85 ? -6.87500 23.13400 25.33800 1.000 22.99423 83 ILE A CA 1
ATOM 564 C C . ILE A 1 85 ? -7.76600 24.33700 25.02900 1.000 22.32462 83 ILE A C 1
ATOM 565 O O . ILE A 1 85 ? -7.87500 25.27900 25.82800 1.000 21.52463 83 ILE A O 1
ATOM 570 N N . ALA A 1 86 ? -8.40400 24.30100 23.87700 1.000 20.18274 84 ALA A N 1
ATOM 571 C CA . ALA A 1 86 ? -9.49800 25.20500 23.53900 1.000 19.18660 84 ALA A CA 1
ATOM 572 C C . ALA A 1 86 ? -10.76600 24.38100 23.44200 1.000 22.82235 84 ALA A C 1
ATOM 573 O O . ALA A 1 86 ? -10.72400 23.22300 23.03600 1.000 20.45512 84 ALA A O 1
ATOM 575 N N . VAL A 1 87 ? -11.90500 24.98800 23.79000 1.000 16.33817 85 VAL A N 1
ATOM 576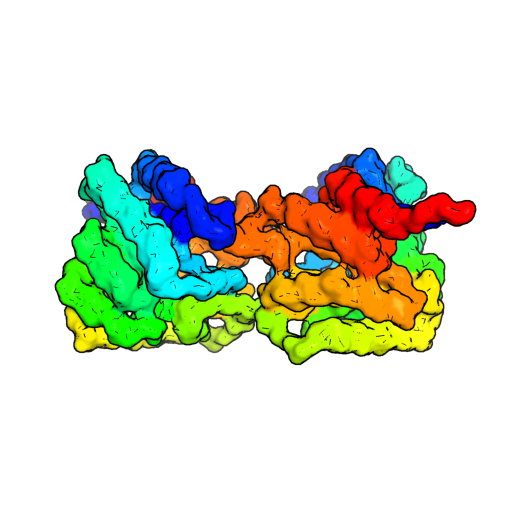 C CA . VAL A 1 87 ? -13.19300 24.32000 23.63000 1.000 16.53170 85 VAL A CA 1
ATOM 577 C C . VAL A 1 87 ? -14.08400 25.16800 22.74200 1.000 19.00079 85 VAL A C 1
ATOM 578 O O . VAL A 1 87 ? -14.20300 26.38500 22.94500 1.000 17.68631 85 VAL A O 1
ATOM 582 N N . ASP A 1 88 ? -14.66200 24.52300 21.72000 1.000 18.77225 86 ASP A N 1
ATOM 583 C CA A ASP A 1 88 ? -15.65600 25.11900 20.82800 0.500 23.10875 86 ASP A CA 1
ATOM 584 C CA B ASP A 1 88 ? -15.64900 25.15000 20.82800 0.500 23.04557 86 ASP A CA 1
ATOM 585 C C . ASP A 1 88 ? -17.02400 24.99900 21.47100 1.000 21.28932 86 ASP A C 1
ATOM 586 O O . ASP A 1 88 ? -17.57800 23.89400 21.51600 1.000 23.83228 86 ASP A O 1
ATOM 595 N N . THR A 1 89 ? -17.58200 26.11000 21.97800 1.000 18.03780 87 THR A N 1
A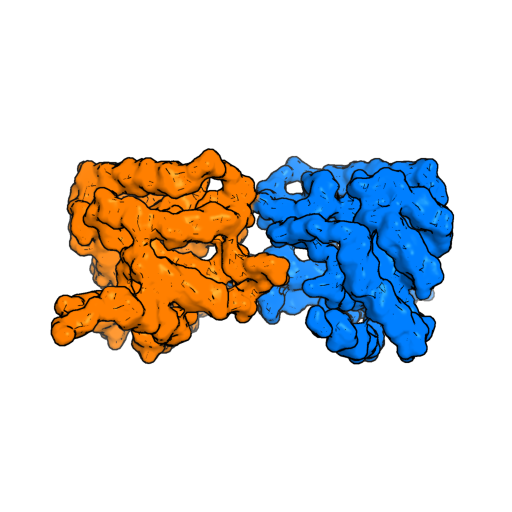TOM 596 C CA . THR A 1 89 ? -18.93600 26.06100 22.49400 1.000 16.02413 87 THR A CA 1
ATOM 597 C C . THR A 1 89 ? -19.54200 27.44800 22.43300 1.000 18.86667 87 THR A C 1
ATOM 598 O O . THR A 1 89 ? -18.82500 28.44700 22.51700 1.000 19.95063 87 THR A O 1
ATOM 602 N N . TYR A 1 90 ? -20.87600 27.50300 22.25200 1.000 18.27844 88 TYR A N 1
ATOM 603 C CA . TYR A 1 90 ? -21.61400 28.75600 22.44500 1.000 20.64463 88 TYR A CA 1
ATOM 604 C C . TYR A 1 90 ? -22.40000 28.79000 23.74900 1.000 19.97753 88 TYR A C 1
ATOM 605 O O . TYR A 1 90 ? -23.13200 29.75800 23.99500 1.000 21.75613 88 TYR A O 1
ATOM 614 N N . LYS A 1 91 ? -22.26100 27.78300 24.61600 1.000 19.23949 89 LYS A N 1
ATOM 615 C CA . LYS A 1 91 ? -23.04700 27.69100 25.83200 1.000 22.72705 89 LYS A CA 1
ATOM 616 C C . LYS A 1 91 ? -22.21800 28.08800 27.04400 1.000 23.10633 89 LYS A C 1
ATOM 617 O O . LYS A 1 91 ? -21.11800 27.56500 27.25300 1.000 22.93095 89 LYS A O 1
ATOM 623 N N . ALA A 1 92 ? -22.77200 28.98600 27.85200 1.000 21.27918 90 ALA A N 1
ATOM 624 C CA . ALA A 1 92 ? -22.06900 29.47400 29.03100 1.000 22.26152 90 ALA A CA 1
ATOM 625 C C . ALA A 1 92 ? -21.75000 28.34900 30.00900 1.000 25.21843 90 ALA A C 1
ATOM 626 O O . ALA A 1 92 ? -20.65400 28.30900 30.58600 1.000 23.82382 90 ALA A O 1
ATOM 628 N N . GLU A 1 93 ? -22.72100 27.45100 30.25300 1.000 24.65653 91 GLU A N 1
ATOM 629 C CA . GLU A 1 93 ? -22.51700 26.35600 31.20900 1.000 27.48658 91 GLU A CA 1
ATOM 630 C C . GLU A 1 93 ? -21.35700 25.46500 30.79300 1.000 26.48232 91 GLU A C 1
ATOM 631 O O . GLU A 1 93 ? -20.57900 24.98900 31.64300 1.000 25.52490 91 GLU A O 1
ATOM 637 N N . VAL A 1 94 ? -21.26900 25.18600 29.48600 1.000 25.79137 92 VAL A N 1
ATOM 638 C CA . VAL A 1 94 ? -20.20800 24.34600 28.95300 1.000 21.76596 92 VAL A CA 1
ATOM 639 C C . VAL A 1 94 ? -18.88000 25.07500 29.05400 1.000 24.96363 92 VAL A C 1
ATOM 640 O O . VAL A 1 94 ? -17.87700 24.50300 29.48600 1.000 22.48477 92 VAL A O 1
ATOM 644 N N . ALA A 1 95 ? -18.85700 26.35600 28.66500 1.000 20.55956 93 ALA A N 1
ATOM 645 C CA . ALA A 1 95 ? -17.61600 27.12500 28.77200 1.000 19.22624 93 ALA A CA 1
ATOM 646 C C . ALA A 1 95 ? -17.13700 27.14500 30.21900 1.000 22.66356 93 ALA A C 1
ATOM 647 O O . ALA A 1 95 ? -15.93200 26.98500 30.48600 1.000 19.41896 93 ALA A O 1
ATOM 649 N N . ARG A 1 96 ? -18.07200 27.32300 31.16200 1.000 23.98072 94 ARG A N 1
ATOM 650 C CA . ARG A 1 96 ? -17.71300 27.41500 32.56400 1.000 20.98091 94 ARG A CA 1
ATOM 651 C C . ARG A 1 96 ? -16.99400 26.15600 33.02800 1.000 26.32809 94 ARG A C 1
ATOM 652 O O . ARG A 1 96 ? -15.92900 26.23300 33.65900 1.000 23.23794 94 ARG A O 1
ATOM 660 N N . LYS A 1 97 ? -17.54500 24.98000 32.68900 1.000 24.93377 95 LYS A N 1
ATOM 661 C CA . LYS A 1 97 ? -16.92000 23.71200 33.10100 1.000 25.60077 95 LYS A CA 1
ATOM 662 C C . LYS A 1 97 ? -15.57600 23.53500 32.40500 1.000 22.63760 95 LYS A C 1
ATOM 663 O O . LYS A 1 97 ? -14.58800 23.11900 33.03100 1.000 23.69627 95 LYS A O 1
ATOM 669 N N . ALA A 1 98 ? -15.52600 23.85400 31.10200 1.000 19.55410 96 ALA A N 1
ATOM 670 C CA . ALA A 1 98 ? -14.28000 23.71600 30.37100 1.000 19.79748 96 ALA A CA 1
ATOM 671 C C . ALA A 1 98 ? -13.17400 24.54000 31.01900 1.000 21.33217 96 ALA A C 1
ATOM 672 O O . ALA A 1 98 ? -12.03700 24.07700 31.13500 1.000 21.72998 96 ALA A O 1
ATOM 674 N N . LEU A 1 99 ? -13.48600 25.78900 31.41200 1.000 21.31601 97 LEU A N 1
ATOM 675 C CA . LEU A 1 99 ? -12.49000 26.65800 32.03000 1.000 26.88616 97 LEU A CA 1
ATOM 676 C C . LEU A 1 99 ? -12.05200 26.11100 33.36900 1.000 25.44528 97 LEU A C 1
ATOM 677 O O . LEU A 1 99 ? -10.86100 26.14800 33.69800 1.000 24.65063 97 LEU A O 1
ATOM 682 N N . GLU A 1 100 ? -12.99500 25.61900 34.16500 1.000 21.30578 98 GLU A N 1
ATOM 683 C CA . GLU A 1 100 ? -12.61400 25.02500 35.44700 1.000 26.08238 98 GLU A CA 1
ATOM 684 C C . GLU A 1 100 ? -11.65100 23.85500 35.25100 1.000 28.87393 98 GLU A C 1
ATOM 685 O O . GLU A 1 100 ? -10.74300 23.63400 36.06800 1.000 27.71336 98 GLU A O 1
ATOM 691 N N . LEU A 1 101 ? -11.84200 23.07700 34.17700 1.000 23.89881 99 LEU A N 1
ATOM 692 C CA . LEU A 1 101 ? -11.00700 21.89100 33.97400 1.000 29.09242 99 LEU A CA 1
ATOM 693 C C . LEU A 1 101 ? -9.66600 22.23900 33.35300 1.000 27.95223 99 LEU A C 1
ATOM 694 O O . LEU A 1 101 ? -8.80400 21.36000 33.24200 1.000 26.20585 99 LEU A O 1
ATOM 699 N N . GLY A 1 102 ? -9.46400 23.49400 32.94700 1.000 22.14870 100 GLY A N 1
ATOM 700 C CA . GLY A 1 102 ? -8.14700 23.92000 32.47500 1.000 24.85736 100 GLY A CA 1
ATOM 701 C C . GLY A 1 102 ? -8.08500 24.37300 31.03500 1.000 24.26312 100 GLY A C 1
ATOM 702 O O . GLY A 1 102 ? -6.98100 24.65500 30.54200 1.000 25.04816 100 GLY A O 1
ATOM 703 N N . ALA A 1 103 ? -9.19300 24.43300 30.31300 1.000 22.51026 101 ALA A N 1
ATOM 704 C CA . ALA A 1 103 ? -9.16300 25.04100 28.98100 1.000 21.01460 101 ALA A CA 1
ATOM 705 C C . ALA A 1 103 ? -8.78100 26.51300 29.10300 1.000 22.98638 101 ALA A C 1
ATOM 706 O O . ALA A 1 103 ? -9.14300 27.19000 30.08200 1.000 24.61337 101 ALA A O 1
ATOM 708 N N . THR A 1 104 ? -8.03700 27.03200 28.10700 1.000 19.34929 102 THR A N 1
ATOM 709 C CA . THR A 1 104 ? -7.61100 28.43300 28.17900 1.000 18.79190 102 THR A CA 1
ATOM 710 C C . THR A 1 104 ? -8.09400 29.26600 27.00100 1.000 19.86584 102 THR A C 1
ATOM 711 O O . THR A 1 104 ? -7.68900 30.41900 26.85400 1.000 20.26924 102 THR A O 1
ATOM 715 N N . MET A 1 105 ? -8.99000 28.72100 26.21300 1.000 17.72967 103 MET A N 1
ATOM 716 C CA . MET A 1 105 ? -9.56900 29.36700 25.03900 1.000 17.11775 103 MET A CA 1
ATOM 717 C C . MET A 1 105 ? -10.98000 28.84800 24.84400 1.000 18.46642 103 MET A C 1
ATOM 718 O O . MET A 1 105 ? -11.19800 27.63700 24.89300 1.000 19.16816 103 MET A O 1
ATOM 723 N N . ILE A 1 106 ? -11.93200 29.75800 24.61500 1.000 15.48775 104 ILE A N 1
ATOM 724 C CA . ILE A 1 106 ? -13.28800 29.38400 24.25400 1.000 15.86885 104 ILE A CA 1
ATOM 725 C C . ILE A 1 106 ? -13.53500 29.95300 22.88100 1.000 17.45579 104 ILE A C 1
ATOM 726 O O . ILE A 1 106 ? -13.36200 31.16000 22.68000 1.000 18.89960 104 ILE A O 1
ATOM 731 N N . ASN A 1 107 ? -13.94200 29.10300 21.95300 1.000 15.76285 105 ASN A N 1
ATOM 732 C CA . ASN A 1 107 ? -14.25300 29.51500 20.58100 1.000 18.89256 105 ASN A CA 1
ATOM 733 C C . ASN A 1 107 ? -15.77000 29.46600 20.40500 1.000 16.47322 105 ASN A C 1
ATOM 734 O O . ASN A 1 107 ? -16.36900 28.38800 20.43100 1.000 18.52827 105 ASN A O 1
ATOM 739 N N . ASP A 1 108 ? -16.40000 30.64500 20.19900 1.000 16.79794 106 ASP A N 1
ATOM 740 C CA . ASP A 1 108 ? -17.86200 30.77000 20.14000 1.000 16.92413 106 ASP A CA 1
ATOM 741 C C . ASP A 1 108 ? -18.25400 31.19500 18.73100 1.000 18.04816 106 ASP A C 1
ATOM 742 O O . ASP A 1 108 ? -18.08600 32.38300 18.37900 1.000 16.81941 106 ASP A O 1
ATOM 747 N N . VAL A 1 109 ? -18.78700 30.24000 17.94200 1.000 17.58861 107 VAL A N 1
ATOM 748 C CA . VAL A 1 109 ? -19.19000 30.55000 16.55600 1.000 17.45654 107 VAL A CA 1
ATOM 749 C C . VAL A 1 109 ? -20.37600 31.50800 16.49300 1.000 16.90416 107 VAL A C 1
ATOM 750 O O . VAL A 1 109 ? -20.73100 31.95800 15.39400 1.000 16.95903 107 VAL A O 1
ATOM 754 N N . SER A 1 110 ? -20.99400 31.85000 17.63800 1.000 15.34224 108 SER A N 1
ATOM 755 C CA . SER A 1 110 ? -22.06000 32.84800 17.69300 1.000 16.79312 108 SER A CA 1
ATOM 756 C C . SER A 1 110 ? -21.53400 34.21800 18.10300 1.000 18.75624 108 SER A C 1
ATOM 757 O O . SER A 1 110 ? -22.31700 35.17200 18.16400 1.000 16.87432 108 SER A O 1
ATOM 760 N N . ALA A 1 111 ? -20.23800 34.33400 18.40900 1.000 17.49790 109 ALA A N 1
ATOM 761 C CA . ALA A 1 111 ? -19.65400 35.61600 18.83400 1.000 17.88750 109 ALA A CA 1
ATOM 762 C C . ALA A 1 111 ? -20.36800 36.19000 20.05500 1.000 20.73469 109 ALA A C 1
ATOM 763 O O . ALA A 1 111 ? -20.56900 37.39300 20.15600 1.000 20.37598 109 ALA A O 1
ATOM 765 N N . GLY A 1 112 ? -20.74200 35.33000 21.00300 1.000 19.01506 110 GLY A N 1
ATOM 766 C CA . GLY A 1 112 ? -21.38900 35.73100 22.23700 1.000 16.33384 110 GLY A CA 1
ATOM 767 C C . GLY A 1 112 ? -22.86600 36.03100 22.14600 1.000 16.76428 110 GLY A C 1
ATOM 768 O O . GLY A 1 112 ? -23.46900 36.45800 23.14000 1.000 21.09226 110 GLY A O 1
ATOM 769 N N . ARG A 1 113 ? -23.49200 35.77500 20.98700 1.000 20.39515 111 ARG A N 1
ATOM 770 C CA . ARG A 1 113 ? -24.89200 36.06700 20.79100 1.000 18.58964 111 ARG A CA 1
ATOM 771 C C . ARG A 1 113 ? -25.81800 34.97900 21.29700 1.000 19.76235 111 ARG A C 1
ATOM 772 O O . ARG A 1 113 ? -26.92000 35.28100 21.70900 1.000 21.44400 111 ARG A O 1
ATOM 780 N N . ALA A 1 114 ? -25.40100 33.72700 21.25100 1.000 18.98566 112 ALA A N 1
ATOM 781 C CA . ALA A 1 114 ? -26.34800 32.65700 21.48100 1.000 17.98176 112 ALA A CA 1
ATOM 782 C C . ALA A 1 114 ? -26.66900 32.51500 22.94600 1.000 25.56611 112 ALA A C 1
ATOM 783 O O . ALA A 1 114 ? -27.78400 32.13000 23.30600 1.000 26.00405 112 ALA A O 1
ATOM 785 N N . ASP A 1 115 ? -25.70900 32.78900 23.80800 1.000 18.93000 113 ASP A N 1
ATOM 786 C CA . ASP A 1 115 ? -25.95000 32.65500 25.24600 1.000 24.61118 113 ASP A CA 1
ATOM 787 C C . ASP A 1 115 ? -25.54600 33.95000 25.91700 1.000 21.66958 113 ASP A C 1
ATOM 788 O O . ASP A 1 115 ? -24.33200 34.20800 26.02800 1.000 26.53680 113 ASP A O 1
ATOM 793 N N . PRO A 1 116 ? -26.49800 34.75400 26.40800 1.000 25.21676 114 PRO A N 1
ATOM 794 C CA . PRO A 1 116 ? -26.13100 36.05000 27.01200 1.000 35.31576 114 PRO A CA 1
ATOM 795 C C . PRO A 1 116 ? -25.19100 35.93000 28.21100 1.000 29.49487 114 PRO A C 1
ATOM 796 O O . PRO A 1 116 ? -24.59700 36.93800 28.60200 1.000 36.56451 114 PRO A O 1
ATOM 800 N N . LYS A 1 117 ? -25.06400 34.75600 28.82300 1.000 24.31455 115 LYS A N 1
ATOM 801 C CA . LYS A 1 117 ? -24.18900 34.54900 29.97800 1.000 26.68583 115 LYS A CA 1
ATOM 802 C C . LYS A 1 117 ? -22.74200 34.17700 29.60600 1.000 28.22820 115 LYS A C 1
ATOM 803 O O . LYS A 1 117 ? -21.85300 34.21500 30.47900 1.000 23.89129 115 LYS A O 1
ATOM 809 N N . LEU A 1 118 ? -22.46300 33.84200 28.34100 1.000 22.35464 116 LEU A N 1
ATOM 810 C CA . LEU A 1 118 ? -21.14400 33.30500 28.02200 1.000 20.73458 116 LEU A CA 1
ATOM 811 C C . LEU A 1 118 ? -20.06300 34.37100 28.20100 1.000 23.35140 116 LEU A C 1
ATOM 812 O O . LEU A 1 118 ? -18.98200 34.07400 28.71600 1.000 21.40511 116 LEU A O 1
ATOM 817 N N . PHE A 1 119 ? -20.32700 35.62400 27.78300 1.000 21.98838 117 PHE A N 1
ATOM 818 C CA . PHE A 1 119 ? -19.29200 36.65700 27.90500 1.000 22.55371 117 PHE A CA 1
ATOM 819 C C . PHE A 1 119 ? -18.84500 36.78400 29.35400 1.000 21.56204 117 PHE A C 1
ATOM 820 O O . PHE A 1 119 ? -17.64700 36.84300 29.64000 1.000 25.98665 117 PHE A O 1
ATOM 828 N N . GLY A 1 120 ? -19.80700 36.85100 30.28500 1.000 22.48079 118 GLY A N 1
ATOM 829 C CA . GLY A 1 120 ? -19.44600 36.97900 31.69000 1.000 28.06294 118 GLY A CA 1
ATOM 830 C C . GLY A 1 120 ? -18.62300 35.80400 32.19700 1.000 31.19402 118 GLY A C 1
ATOM 831 O O . GLY A 1 120 ? -17.70800 35.97900 33.01200 1.000 28.99583 118 GLY A O 1
ATOM 832 N N . VAL A 1 121 ? -18.96500 34.58900 31.76000 1.000 22.93680 119 VAL A N 1
ATOM 833 C CA . VAL A 1 121 ? -18.19700 33.40400 32.16800 1.000 23.62273 119 VAL A CA 1
ATOM 834 C C . VAL A 1 121 ? -16.73500 33.56600 31.76800 1.000 25.70803 119 VAL A C 1
ATOM 835 O O . VAL A 1 121 ? -15.80700 33.28000 32.54100 1.000 25.04997 119 VAL A O 1
ATOM 839 N N . VAL A 1 122 ? -16.50400 33.98300 30.53300 1.000 23.06760 120 VAL A N 1
ATOM 840 C CA . VAL A 1 122 ? -15.13100 34.18200 30.09900 1.000 25.01313 120 VAL A CA 1
ATOM 841 C C . VAL A 1 122 ? -14.51800 35.39300 30.78100 1.000 32.49967 120 VAL A C 1
ATOM 842 O O . VAL A 1 122 ? -13.32500 35.39300 31.11200 1.000 26.56202 120 VAL A O 1
ATOM 846 N N . ALA A 1 123 ? -15.30800 36.45200 30.99600 1.000 23.44415 121 ALA A N 1
ATOM 847 C CA . ALA A 1 123 ? -14.75100 37.60300 31.70600 1.000 25.86008 121 ALA A CA 1
ATOM 848 C C . ALA A 1 123 ? -14.17800 37.19200 33.05200 1.000 34.54092 121 ALA A C 1
ATOM 849 O O . ALA A 1 123 ? -13.13000 37.69400 33.46300 1.000 32.26651 121 ALA A O 1
ATOM 851 N N . ARG A 1 124 ? -14.84800 36.28000 33.74100 1.000 27.93028 122 ARG A N 1
ATOM 852 C CA . ARG A 1 124 ? -14.42500 35.77800 35.05200 1.000 30.43332 122 ARG A CA 1
ATOM 853 C C . ARG A 1 124 ? -13.48400 34.58900 34.89400 1.000 34.87276 122 ARG A C 1
ATOM 854 O O . ARG A 1 124 ? -13.65200 33.52100 35.48800 1.000 38.68313 122 ARG A O 1
ATOM 862 N N . SER A 1 125 ? -12.48800 34.77100 34.03500 1.000 28.10129 123 SER A N 1
ATOM 863 C CA . SER A 1 125 ? -11.45300 33.77100 33.85200 1.000 27.93963 123 SER A CA 1
ATOM 864 C C . SER A 1 125 ? -10.21400 34.48200 33.34200 1.000 32.27603 123 SER A C 1
ATOM 865 O O . SER A 1 125 ? -10.19000 35.70500 33.18100 1.000 30.94217 123 SER A O 1
ATOM 868 N N . ASN A 1 126 ? -9.17100 33.70600 33.08400 1.000 29.31153 124 ASN A N 1
ATOM 869 C CA . ASN A 1 126 ? -8.06000 34.25600 32.33100 1.000 30.13162 124 ASN A CA 1
ATOM 870 C C . ASN A 1 126 ? -7.97500 33.64900 30.93700 1.000 29.10373 124 ASN A C 1
ATOM 871 O O . ASN A 1 126 ? -6.90800 33.65800 30.31900 1.000 30.37468 124 ASN A O 1
ATOM 876 N N . ALA A 1 127 ? -9.10300 33.18400 30.40500 1.000 25.83951 125 ALA A N 1
ATOM 877 C CA . ALA A 1 127 ? -9.09900 32.57500 29.09300 1.000 24.95633 125 ALA A CA 1
ATOM 878 C C . ALA A 1 127 ? -9.28800 33.62900 28.01000 1.000 21.70471 125 ALA A C 1
ATOM 879 O O . ALA A 1 127 ? -9.77900 34.73500 28.24800 1.000 24.17077 125 ALA A O 1
ATOM 881 N N . GLN A 1 128 ? -8.88400 33.26000 26.80100 1.000 18.02494 126 GLN A N 1
ATOM 882 C CA . GLN A 1 128 ? -9.21400 34.05200 25.63100 1.000 18.44850 126 GLN A CA 1
ATOM 883 C C . GLN A 1 128 ? -10.51000 33.56100 25.02100 1.000 21.17062 126 GLN A C 1
ATOM 884 O O . GLN A 1 128 ? -10.86600 32.39100 25.15500 1.000 19.08154 126 GLN A O 1
ATOM 890 N N . ILE A 1 129 ? -11.21400 34.46900 24.33700 1.000 16.20790 127 ILE A N 1
ATOM 891 C CA . ILE A 1 129 ? -12.42800 34.11900 23.61800 1.000 17.10269 127 ILE A CA 1
ATOM 892 C C . ILE A 1 129 ? -12.20300 34.39700 22.13800 1.000 17.93139 127 ILE A C 1
ATOM 893 O O . ILE A 1 129 ? -11.59700 35.41800 21.77300 1.000 19.44318 127 ILE A O 1
ATOM 898 N N . VAL A 1 130 ? -12.63400 33.46500 21.29100 1.000 16.07476 128 VAL A N 1
ATOM 899 C CA . VAL A 1 130 ? -12.62100 33.69000 19.83300 1.000 14.23562 128 VAL A CA 1
ATOM 900 C C . VAL A 1 130 ? -14.04700 34.08300 19.43100 1.000 18.45824 128 VAL A C 1
ATOM 901 O O . VAL A 1 130 ? -14.99200 33.32500 19.67300 1.000 16.58693 128 VAL A O 1
ATOM 905 N N . LEU A 1 131 ? -14.20900 35.25800 18.81200 1.000 17.84361 129 LEU A N 1
ATOM 906 C CA . LEU A 1 131 ? -15.49800 35.73600 18.30800 1.000 15.65485 129 LEU A CA 1
ATOM 907 C C . LEU A 1 131 ? -15.46000 35.62100 16.79000 1.000 15.78532 129 LEU A C 1
ATOM 908 O O . LEU A 1 131 ? -14.69000 36.32800 16.14600 1.000 15.52416 129 LEU A O 1
ATOM 913 N N . MET A 1 132 ? -16.26600 34.72700 16.23600 1.000 15.31706 130 MET A N 1
ATOM 914 C CA . MET A 1 132 ? -16.41200 34.52800 14.78500 1.000 14.42913 130 MET A CA 1
ATOM 915 C C . MET A 1 132 ? -17.60900 35.25600 14.21900 1.000 15.83895 130 MET A C 1
ATOM 916 O O . MET A 1 132 ? -18.70700 35.17000 14.77700 1.000 17.89321 130 MET A O 1
ATOM 921 N N . TYR A 1 133 ? -17.41500 35.85300 13.03800 1.000 14.18882 131 TYR A N 1
ATOM 922 C CA . TYR A 1 133 ? -18.56700 36.33300 12.29100 1.000 14.44235 131 TYR A CA 1
ATOM 923 C C . TYR A 1 133 ? -19.32100 35.16700 11.66100 1.000 13.50569 131 TYR A C 1
ATOM 924 O O . TYR A 1 133 ? -18.72400 34.23000 11.13200 1.000 14.73945 131 TYR A O 1
ATOM 933 N N . SER A 1 134 ? -20.66300 35.23400 11.71000 1.000 14.79218 132 SER A N 1
ATOM 934 C CA A SER A 1 134 ? -21.53400 34.35000 10.93700 0.500 16.72249 132 SER A CA 1
ATOM 935 C CA B SER A 1 134 ? -21.47200 34.39100 10.85700 0.500 16.67068 132 SER A CA 1
ATOM 936 C C . SER A 1 134 ? -22.68400 35.19200 10.40700 1.000 16.29827 132 SER A C 1
ATOM 937 O O . SER A 1 134 ? -23.13800 36.12900 11.06900 1.000 16.35956 132 SER A O 1
ATOM 942 N N . LYS A 1 135 ? -23.16800 34.83800 9.22500 1.000 15.66937 133 LYS A N 1
ATOM 943 C CA . LYS A 1 135 ? -24.28400 35.51900 8.61200 1.000 15.76553 133 LYS A CA 1
ATOM 944 C C . LYS A 1 135 ? -25.60700 35.24100 9.30900 1.000 17.90828 133 LYS A C 1
ATOM 945 O O . LYS A 1 135 ? -26.58900 35.87000 8.95900 1.000 18.22926 133 LYS A O 1
ATOM 951 N N . ASP A 1 136 ? -25.68100 34.25000 10.20300 1.000 16.77224 134 ASP A N 1
ATOM 952 C CA . ASP A 1 136 ? -26.93100 33.86600 10.82400 1.000 19.20358 134 ASP A CA 1
ATOM 953 C C . ASP A 1 136 ? -26.83800 34.10900 12.31800 1.000 17.26291 134 ASP A C 1
ATOM 954 O O . ASP A 1 136 ? -25.77000 33.97300 12.90100 1.000 19.80878 134 ASP A O 1
ATOM 959 N N . THR A 1 137 ? -27.98200 34.36000 12.93200 1.000 18.01712 135 THR A N 1
ATOM 960 C CA . THR A 1 137 ? -27.99500 34.43100 14.40100 1.000 20.73756 135 THR A CA 1
ATOM 961 C C . THR A 1 137 ? -27.84200 33.04900 15.03900 1.000 21.59976 135 THR A C 1
ATOM 962 O O . THR A 1 137 ? -27.17800 32.91500 16.07600 1.000 21.11390 135 THR A O 1
ATOM 966 N N . ASP A 1 138 ? -28.43700 32.02700 14.43400 1.000 19.16848 136 ASP A N 1
ATOM 967 C CA . ASP A 1 138 ? -28.32200 30.67200 14.96600 1.000 21.34735 136 ASP A CA 1
ATOM 968 C C . ASP A 1 138 ? -26.88600 30.18600 14.79300 1.000 21.82840 136 ASP A C 1
ATOM 969 O O . ASP A 1 138 ? -26.33200 30.26900 13.69700 1.000 18.81000 136 ASP A O 1
ATOM 974 N N . PRO A 1 139 ? -26.27300 29.67500 15.87400 1.000 17.59836 137 PRO A N 1
ATOM 975 C CA . PRO A 1 139 ? -24.88700 29.22200 15.73400 1.000 19.01887 137 PRO A CA 1
ATOM 976 C C . PRO A 1 139 ? -24.74000 28.10400 14.70800 1.000 19.60901 137 PRO A C 1
ATOM 977 O O . PRO A 1 139 ? -23.64400 27.96500 14.13700 1.000 18.08349 137 PRO A O 1
ATOM 981 N N . HIS A 1 140 ? -25.81000 27.32900 14.47900 1.000 20.20635 138 HIS A N 1
ATOM 982 C CA . HIS A 1 140 ? -25.83600 26.30600 13.41800 1.000 16.77745 138 HIS A CA 1
ATOM 983 C C . HIS A 1 140 ? -26.08900 27.01100 12.10100 1.000 18.52861 138 HIS A C 1
ATOM 984 O O . HIS A 1 140 ? -27.20500 27.50300 11.85600 1.000 19.38205 138 HIS A O 1
ATOM 991 N N . THR A 1 141 ? -25.04700 27.10400 11.27500 1.000 17.54042 139 THR A N 1
ATOM 992 C CA . THR A 1 141 ? -25.15600 27.97500 10.11800 1.000 17.12270 139 THR A CA 1
ATOM 993 C C . THR A 1 141 ? -25.96100 27.31900 8.99800 1.000 19.84265 139 THR A C 1
ATOM 994 O O . THR A 1 141 ? -26.12700 26.10000 8.94900 1.000 19.98996 139 THR A O 1
ATOM 998 N N . SER A 1 142 ? -26.52500 28.15700 8.13700 1.000 16.18825 140 SER A N 1
ATOM 999 C CA . SER A 1 142 ? -27.40700 27.65800 7.08800 1.000 17.99080 140 SER A CA 1
ATOM 1000 C C . SER A 1 142 ? -26.67500 27.49500 5.74400 1.000 15.93405 140 SER A C 1
ATOM 1001 O O . SER A 1 142 ? -25.67800 28.16700 5.46100 1.000 18.74880 140 SER A O 1
ATOM 1004 N N . PHE A 1 143 ? -27.27900 26.65000 4.88000 1.000 17.63770 141 PHE A N 1
ATOM 1005 C CA . PHE A 1 143 ? -26.97900 26.73500 3.44800 1.000 19.98265 141 PHE A CA 1
ATOM 1006 C C . PHE A 1 143 ? -27.70200 27.95400 2.88300 1.000 16.94014 141 PHE A C 1
ATOM 1007 O O . PHE A 1 143 ? -28.93400 27.98600 2.89500 1.000 18.91868 141 PHE A O 1
ATOM 1015 N N . ASP A 1 144 ? -26.95200 28.92900 2.36800 1.000 16.62124 142 ASP A N 1
ATOM 1016 C CA . ASP A 1 144 ? -27.55100 30.16700 1.87300 1.000 18.42648 142 ASP A CA 1
ATOM 1017 C C . ASP A 1 144 ? -26.51300 30.92900 1.09700 1.000 15.77838 142 ASP A C 1
ATOM 1018 O O . ASP A 1 144 ? -25.46600 31.27200 1.65500 1.000 17.03901 142 ASP A O 1
ATOM 1023 N N . GLU A 1 145 ? -26.78500 31.19300 -0.18800 1.000 18.61089 143 GLU A N 1
ATOM 1024 C CA . GLU A 1 145 ? -25.83100 31.94400 -1.01600 1.000 17.66151 143 GLU A CA 1
ATOM 1025 C C . GLU A 1 145 ? -25.94800 33.44200 -0.78100 1.000 17.58947 143 GLU A C 1
ATOM 1026 O O . GLU A 1 145 ? -26.27400 34.23000 -1.67800 1.000 20.20105 143 GLU A O 1
ATOM 1032 N N . ARG A 1 146 ? -25.68200 33.80200 0.46100 1.000 15.66895 144 ARG A N 1
ATOM 1033 C CA . ARG A 1 146 ? -25.80800 35.18200 0.89700 1.000 21.83800 144 ARG A CA 1
ATOM 1034 C C . ARG A 1 146 ? -24.89300 36.08000 0.07300 1.000 17.50026 144 ARG A C 1
ATOM 1035 O O . ARG A 1 146 ? -23.69900 35.82100 -0.07400 1.000 17.09452 144 ARG A O 1
ATOM 1043 N N . GLN A 1 147 ? -25.45600 37.13500 -0.48400 1.000 17.68259 145 GLN A N 1
ATOM 1044 C CA . GLN A 1 147 ? -24.63800 38.11200 -1.19300 1.000 14.73238 145 GLN A CA 1
ATOM 1045 C C . GLN A 1 147 ? -24.36000 39.31900 -0.29700 1.000 15.08837 145 GLN A C 1
ATOM 1046 O O . GLN A 1 147 ? -25.10500 39.59400 0.65100 1.000 17.16830 145 GLN A O 1
ATOM 1052 N N . TYR A 1 148 ? -23.33900 40.10000 -0.67300 1.000 15.26881 146 TYR A N 1
ATOM 1053 C CA . TYR A 1 148 ? -22.92700 41.28200 0.08100 1.000 16.62656 146 TYR A CA 1
ATOM 1054 C C . TYR A 1 148 ? -22.52700 42.37900 -0.88800 1.000 18.42309 146 TYR A C 1
ATOM 1055 O O . TYR A 1 148 ? -21.87100 42.08500 -1.90100 1.000 17.65661 146 TYR A O 1
ATOM 1064 N N . VAL A 1 149 ? -22.85300 43.63000 -0.52300 1.000 16.13372 147 VAL A N 1
ATOM 1065 C CA . VAL A 1 149 ? -22.33300 44.79400 -1.25100 1.000 15.71552 147 VAL A CA 1
ATOM 1066 C C . VAL A 1 149 ? -20.84700 44.93400 -0.99400 1.000 17.61952 147 VAL A C 1
ATOM 1067 O O . VAL A 1 149 ? -20.07000 45.29600 -1.89600 1.000 18.69781 147 VAL A O 1
ATOM 1071 N N . ASP A 1 150 ? -20.42900 44.66900 0.24600 1.000 16.15346 148 ASP A N 1
ATOM 1072 C CA . ASP A 1 150 ? -19.02100 44.83700 0.65900 1.000 15.94639 148 ASP A CA 1
ATOM 1073 C C . ASP A 1 150 ? -18.80900 43.96000 1.90300 1.000 15.98336 148 ASP A C 1
ATOM 1074 O O . ASP A 1 150 ? -19.05200 44.39900 3.03600 1.000 16.28043 148 ASP A O 1
ATOM 1079 N N . VAL A 1 151 ? -18.47800 42.68900 1.67100 1.000 15.19884 149 VAL A N 1
ATOM 1080 C CA . VAL A 1 151 ? -18.45200 41.74800 2.81000 1.000 16.29515 149 VAL A CA 1
ATOM 1081 C C . VAL A 1 151 ? -17.40200 42.18000 3.82600 1.000 15.33271 149 VAL A C 1
ATOM 1082 O O . VAL A 1 151 ? -17.56400 41.94800 5.03700 1.000 15.84642 149 VAL A O 1
ATOM 1086 N N . VAL A 1 152 ? -16.32400 42.82100 3.37900 1.000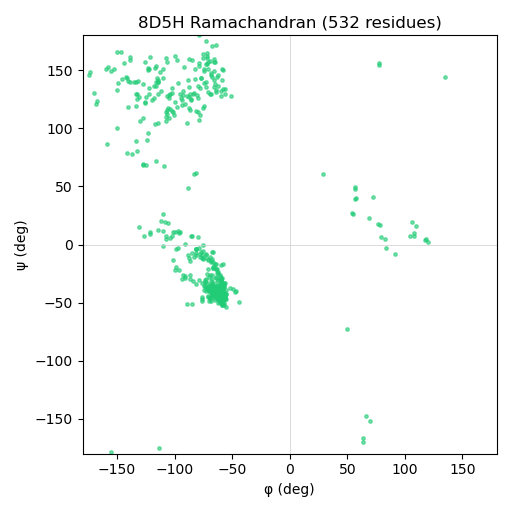 15.50212 150 VAL A N 1
ATOM 1087 C CA . VAL A 1 152 ? -15.28800 43.25100 4.33400 1.000 16.26083 150 VAL A CA 1
ATOM 1088 C C . VAL A 1 152 ? -15.85400 44.29300 5.29800 1.000 14.14382 150 VAL A C 1
ATOM 1089 O O . VAL A 1 152 ? -15.61900 44.22300 6.51600 1.000 18.84579 150 VAL A O 1
ATOM 1093 N N . ARG A 1 153 ? -16.61300 45.26900 4.77400 1.000 15.54921 151 ARG A N 1
ATOM 1094 C CA . ARG A 1 153 ? -17.23600 46.27200 5.63300 1.000 17.37256 151 ARG A CA 1
ATOM 1095 C C . ARG A 1 153 ? -18.22400 45.62700 6.60600 1.000 17.32784 151 ARG A C 1
ATOM 1096 O O . ARG A 1 153 ? -18.20500 45.90300 7.82100 1.000 19.51238 151 ARG A O 1
ATOM 1104 N N . THR A 1 154 ? -19.07000 44.72900 6.09600 1.000 16.72068 152 THR A N 1
ATOM 1105 C CA . THR A 1 154 ? -20.05500 44.05600 6.94800 1.000 15.94329 152 THR A CA 1
ATOM 1106 C C . THR A 1 154 ? -19.38600 43.32700 8.10200 1.000 16.02283 152 THR A C 1
ATOM 1107 O O . THR A 1 154 ? -19.79500 43.47200 9.26300 1.000 16.33672 152 THR A O 1
ATOM 1111 N N . VAL A 1 155 ? -18.39800 42.50400 7.78300 1.000 14.78187 153 VAL A N 1
ATOM 1112 C CA . VAL A 1 155 ? -17.73400 41.67400 8.78900 1.000 14.32001 153 VAL A CA 1
ATOM 1113 C C . VAL A 1 155 ? -16.93300 42.53300 9.73500 1.000 16.47041 153 VAL A C 1
ATOM 1114 O O . VAL A 1 155 ? -16.94200 42.30800 10.95400 1.000 14.94495 153 VAL A O 1
ATOM 1118 N N . TYR A 1 156 ? -16.24000 43.54200 9.20700 1.000 13.56625 154 TYR A N 1
ATOM 1119 C CA . TYR A 1 156 ? -15.48500 44.43400 10.08200 1.000 14.32479 154 TYR A CA 1
ATOM 1120 C C . TYR A 1 156 ? -16.40800 45.10000 11.09300 1.000 18.65498 154 TYR A C 1
ATOM 1121 O O . TYR A 1 156 ? -16.10900 45.17300 12.30400 1.000 15.88851 154 TYR A O 1
ATOM 1130 N N . ASP A 1 157 ? -17.50800 45.66100 10.61100 1.000 16.25613 155 ASP A N 1
ATOM 1131 C CA . ASP A 1 157 ? -18.36700 46.38400 11.54700 1.000 16.00102 155 ASP A CA 1
ATOM 1132 C C . ASP A 1 157 ? -18.96700 45.41200 12.55600 1.000 14.25013 155 ASP A C 1
ATOM 1133 O O . ASP A 1 157 ? -19.16300 45.77600 13.72500 1.000 16.44675 155 ASP A O 1
ATOM 1138 N N . PHE A 1 158 ? -19.29400 44.19200 12.11400 1.000 16.42224 156 PHE A N 1
ATOM 1139 C CA . PHE A 1 158 ? -19.82800 43.17700 13.02900 1.000 16.99272 156 PHE A CA 1
ATOM 1140 C C . PHE A 1 158 ? -18.81800 42.86100 14.13000 1.000 16.07494 156 PHE A C 1
ATOM 1141 O O . PHE A 1 158 ? -19.14900 42.86000 15.32700 1.000 17.60389 156 PHE A O 1
ATOM 1149 N N . LEU A 1 159 ? -17.57300 42.58800 13.74000 1.000 14.20948 157 LEU A N 1
ATOM 1150 C CA . LEU A 1 159 ? -16.55300 42.23800 14.73000 1.000 16.50938 157 LEU A CA 1
ATOM 1151 C C . LEU A 1 159 ? -16.24400 43.41600 15.64000 1.000 19.26167 157 LEU A C 1
ATOM 1152 O O . LEU A 1 159 ? -15.96700 43.22000 16.82200 1.000 18.68132 157 LEU A O 1
ATOM 1157 N N . ALA A 1 160 ? -16.24700 44.64500 15.10600 1.000 17.26558 158 ALA A N 1
ATOM 1158 C CA . ALA A 1 160 ? -16.10800 45.82500 15.95600 1.000 15.65503 158 ALA A CA 1
ATOM 1159 C C . ALA A 1 160 ? -17.17300 45.85900 17.04300 1.000 17.39117 158 ALA A C 1
ATOM 1160 O O . ALA A 1 160 ? -16.90300 46.22900 18.19400 1.000 20.15588 158 ALA A O 1
ATOM 1162 N N . GLU A 1 161 ? -18.42200 45.58000 16.65800 1.000 18.68953 159 GLU A N 1
ATOM 1163 C CA . GLU A 1 161 ? -19.52700 45.63500 17.61300 1.000 19.12879 159 GLU A CA 1
ATOM 1164 C C . GLU A 1 161 ? -19.42900 44.47600 18.61500 1.000 18.59073 159 GLU A C 1
ATOM 1165 O O . GLU A 1 161 ? -19.72800 44.65500 19.80500 1.000 21.90891 159 GLU A O 1
ATOM 1171 N N . ARG A 1 162 ? -19.03700 43.29000 18.16000 1.000 17.89138 160 ARG A N 1
ATOM 1172 C CA . ARG A 1 162 ? -18.90100 42.18300 19.11400 1.000 19.91386 160 ARG A CA 1
ATOM 1173 C C . ARG A 1 162 ? -17.72500 42.41200 20.05900 1.000 22.23976 160 ARG A C 1
ATOM 1174 O O . ARG A 1 162 ? -17.81600 42.08800 21.24300 1.000 19.54989 160 ARG A O 1
ATOM 1182 N N . LYS A 1 163 ? -16.62100 42.98000 19.56500 1.000 18.62132 161 LYS A N 1
ATOM 1183 C CA . LYS A 1 163 ? -15.53900 43.35700 20.48100 1.000 18.20833 161 LYS A CA 1
ATOM 1184 C C . LYS A 1 163 ? -16.02500 44.34100 21.52800 1.000 19.14142 161 LYS A C 1
ATOM 1185 O O . LYS A 1 163 ? -15.70700 44.19500 22.71900 1.000 22.62088 161 LYS A O 1
ATOM 1191 N N . LYS A 1 164 ? -16.79500 45.36400 21.10300 1.000 20.72049 162 LYS A N 1
ATOM 1192 C CA . LYS A 1 164 ? -17.35600 46.34700 22.03600 1.000 24.38984 162 LYS A CA 1
ATOM 1193 C C . LYS A 1 164 ? -18.20500 45.66500 23.11200 1.000 25.54976 162 LYS A C 1
ATOM 1194 O O . LYS A 1 164 ? -18.10800 46.00000 24.30700 1.000 23.85552 162 LYS A O 1
ATOM 1200 N N . ALA A 1 165 ? -19.03900 44.70700 22.69900 1.000 22.16832 163 ALA A N 1
ATOM 1201 C CA . ALA A 1 165 ? -19.90600 43.98900 23.62900 1.000 23.69931 163 ALA A CA 1
ATOM 1202 C C . ALA A 1 165 ? -19.09100 43.12800 24.57700 1.000 21.38772 163 ALA A C 1
ATOM 1203 O O . ALA A 1 165 ? -19.40800 43.05000 25.76000 1.000 24.74909 163 ALA A O 1
ATOM 1205 N N . ALA A 1 166 ? -18.04200 42.47400 24.06600 1.000 22.98158 164 ALA A N 1
ATOM 1206 C CA . ALA A 1 166 ? -17.20700 41.61600 24.92500 1.000 22.93832 164 ALA A CA 1
ATOM 1207 C C . ALA A 1 166 ? -16.49400 42.45200 25.97400 1.000 23.78368 164 ALA A C 1
ATOM 1208 O O . ALA A 1 166 ? -16.46900 42.09400 27.16200 1.000 24.24761 164 ALA A O 1
ATOM 1210 N N . MET A 1 167 ? -15.95600 43.60400 25.55900 1.000 21.97332 165 MET A N 1
ATOM 1211 C CA . MET A 1 167 ? -15.31900 44.51200 26.50500 1.000 22.82155 165 MET A CA 1
ATOM 1212 C C . MET A 1 167 ? -16.30800 45.05400 27.51900 1.000 25.39989 165 MET A C 1
ATOM 1213 O O . MET A 1 167 ? -15.97300 45.21000 28.70300 1.000 27.91596 165 MET A O 1
ATOM 1218 N N . SER A 1 168 ? -17.53400 45.36600 27.08200 1.000 23.91641 166 SER A N 1
ATOM 1219 C CA A SER A 1 168 ? -18.52600 45.88300 28.02200 0.500 27.43490 166 SER A CA 1
ATOM 1220 C CA B SER A 1 168 ? -18.52600 45.87700 28.02600 0.500 27.43663 166 SER A CA 1
ATOM 1221 C C . SER A 1 168 ? -18.84900 44.85500 29.10100 1.000 30.88950 166 SER A C 1
ATOM 1222 O O . SER A 1 168 ? -19.16500 45.22900 30.23300 1.000 29.78059 166 SER A O 1
ATOM 1227 N N . ALA A 1 169 ? -18.77600 43.56700 28.76500 1.000 26.22819 167 ALA A N 1
ATOM 1228 C CA . ALA A 1 169 ? -19.05100 42.46500 29.68700 1.000 32.77556 167 ALA A CA 1
ATOM 1229 C C . ALA A 1 169 ? -17.86500 42.15100 30.57500 1.000 28.60924 167 ALA A C 1
ATOM 1230 O O . ALA A 1 169 ? -17.97000 41.25700 31.42700 1.000 34.85284 167 ALA A O 1
ATOM 1232 N N . GLY A 1 170 ? -16.73800 42.82600 30.36600 1.000 28.06576 168 GLY A N 1
ATOM 1233 C CA . GLY A 1 170 ? -15.57100 42.66500 31.21000 1.000 30.92588 168 GLY A CA 1
ATOM 1234 C C . GLY A 1 170 ? -14.37000 41.92900 30.62200 1.000 31.99655 168 GLY A C 1
ATOM 1235 O O . GLY A 1 170 ? -13.40500 41.66200 31.36500 1.000 32.06313 168 GLY A O 1
ATOM 1236 N N . ILE A 1 171 ? -14.37800 41.59700 29.33600 1.000 23.85275 169 ILE A N 1
ATOM 1237 C CA . ILE A 1 171 ? -13.25800 40.90200 28.70400 1.000 22.15786 169 ILE A CA 1
ATOM 1238 C C . ILE A 1 171 ? -12.34200 41.95800 28.08600 1.000 30.15393 169 ILE A C 1
ATOM 1239 O O . ILE A 1 171 ? -12.78600 42.69700 27.20600 1.000 28.74943 169 ILE A O 1
ATOM 1244 N N . PRO A 1 172 ? -11.07700 42.04400 28.48500 1.000 28.27176 170 PRO A N 1
ATOM 1245 C CA . PRO A 1 172 ? -10.17600 43.04400 27.88400 1.000 29.05201 170 PRO A CA 1
ATOM 1246 C C . PRO A 1 172 ? -9.79100 42.66400 26.46400 1.000 30.81650 170 PRO A C 1
ATOM 1247 O O . PRO A 1 172 ? -9.81400 41.49400 26.08200 1.000 29.21738 170 PRO A O 1
ATOM 1251 N N . ALA A 1 173 ? -9.43900 43.68700 25.67200 1.000 26.96595 171 ALA A N 1
ATOM 1252 C CA . ALA A 1 173 ? -9.07500 43.47000 24.27200 1.000 27.29251 171 ALA A CA 1
ATOM 1253 C C . ALA A 1 173 ? -8.01000 42.39300 24.11500 1.000 19.74803 171 ALA A C 1
ATOM 1254 O O . ALA A 1 173 ? -8.01000 41.64700 23.13400 1.000 24.76279 171 ALA A O 1
ATOM 1256 N N . ASP A 1 174 ? -7.05400 42.34300 25.05700 1.000 28.81157 172 ASP A N 1
ATOM 1257 C CA . ASP A 1 174 ? -5.96200 41.40400 24.88200 1.000 26.26014 172 ASP A CA 1
ATOM 1258 C C . ASP A 1 174 ? -6.36600 39.96800 25.17100 1.000 34.25725 172 ASP A C 1
ATOM 1259 O O . ASP A 1 174 ? -5.54100 39.06900 25.00300 1.000 26.50098 172 ASP A O 1
ATOM 1264 N N . ARG A 1 175 ? -7.61600 39.71200 25.54700 1.000 23.58758 173 ARG A N 1
ATOM 1265 C CA . ARG A 1 175 ? -8.11300 38.35300 25.62200 1.000 22.25028 173 ARG A CA 1
ATOM 1266 C C . ARG A 1 175 ? -9.21300 38.10900 24.58600 1.000 20.28055 173 ARG A C 1
ATOM 1267 O O . ARG A 1 175 ? -9.91500 37.08700 24.65600 1.000 19.73924 173 ARG A O 1
ATOM 1275 N N . ILE A 1 176 ? -9.38600 39.03200 23.61900 1.000 18.31274 174 ILE A N 1
ATOM 1276 C CA 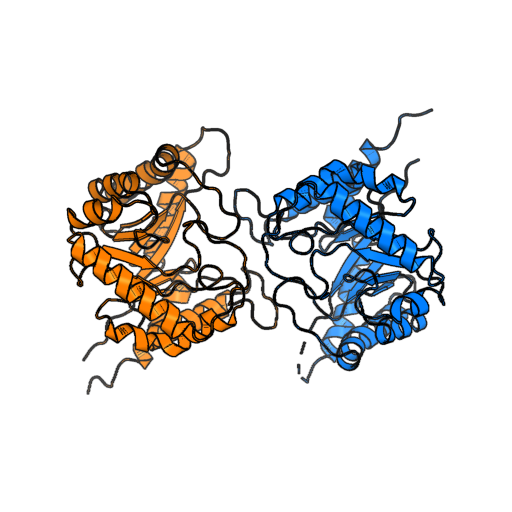. ILE A 1 176 ? -10.37000 38.86400 22.55000 1.000 18.70811 174 ILE A CA 1
ATOM 1277 C C . ILE A 1 176 ? -9.63800 38.52800 21.25800 1.000 18.03268 174 ILE A C 1
ATOM 1278 O O . ILE A 1 176 ? -8.72400 39.26400 20.85000 1.000 18.05406 174 ILE A O 1
ATOM 1283 N N . ILE A 1 177 ? -10.05500 37.45300 20.61100 1.000 16.04103 175 ILE A N 1
ATOM 1284 C CA . ILE A 1 177 ? -9.51300 37.04700 19.31500 1.000 17.22671 175 ILE A CA 1
ATOM 1285 C C . ILE A 1 177 ? -10.65300 37.13200 18.29800 1.000 16.63076 175 ILE A C 1
ATOM 1286 O O . ILE A 1 177 ? -11.78200 36.75800 18.60900 1.000 17.18145 175 ILE A O 1
ATOM 1291 N N . LEU A 1 178 ? -10.36600 37.61600 17.08800 1.000 14.45521 176 LEU A N 1
ATOM 1292 C CA . LEU A 1 178 ? -11.42800 37.79100 16.10600 1.000 15.26226 176 LEU A CA 1
ATOM 1293 C C . LEU A 1 178 ? -11.20700 36.86600 14.92200 1.000 13.49974 176 LEU A C 1
ATOM 1294 O O . LEU A 1 178 ? -10.06600 36.69300 14.45700 1.000 15.02242 176 LEU A O 1
ATOM 1299 N N . ASP A 1 179 ? -12.31800 36.35300 14.39500 1.000 13.48400 177 ASP A N 1
ATOM 1300 C CA . ASP A 1 179 ? -12.30700 35.48400 13.21400 1.000 13.05424 177 ASP A CA 1
ATOM 1301 C C . ASP A 1 179 ? -13.35100 36.02500 12.23200 1.000 14.39310 177 ASP A C 1
ATOM 1302 O O . ASP A 1 179 ? -14.49500 36.25400 12.61500 1.000 13.72519 177 ASP A O 1
ATOM 1307 N N . THR A 1 180 ? -12.96800 36.27400 10.97400 1.000 13.77093 178 THR A N 1
ATOM 1308 C CA . THR A 1 180 ? -13.95000 36.77600 9.99900 1.000 13.73116 178 THR A CA 1
ATOM 1309 C C . THR A 1 180 ? -15.01600 35.74800 9.64900 1.000 19.42521 178 THR A C 1
ATOM 1310 O O . THR A 1 180 ? -15.99800 36.09100 8.96700 1.000 14.86007 178 THR A O 1
ATOM 1314 N N . GLY A 1 181 ? -14.81200 34.48800 10.02700 1.000 13.78922 179 GLY A N 1
ATOM 1315 C CA . GLY A 1 181 ? -15.57800 33.42200 9.42300 1.000 14.41684 179 GLY A CA 1
ATOM 1316 C C . GLY A 1 181 ? -15.04200 33.10000 8.04300 1.000 13.48483 179 GLY A C 1
ATOM 1317 O O . GLY A 1 181 ? -14.39700 33.93000 7.40000 1.000 15.72935 179 GLY A O 1
ATOM 1318 N N . LEU A 1 182 ? -15.27700 31.87100 7.61700 1.000 12.55899 180 LEU A N 1
ATOM 1319 C CA . LEU A 1 182 ? -15.01400 31.46500 6.24500 1.000 12.56154 180 LEU A CA 1
ATOM 1320 C C . LEU A 1 182 ? -16.06100 30.42200 5.85300 1.000 16.54095 180 LEU A C 1
ATOM 1321 O O . LEU A 1 182 ? -16.72200 29.81700 6.71900 1.000 18.16924 180 LEU A O 1
ATOM 1326 N N . GLY A 1 183 ? -16.15600 30.15600 4.54400 1.000 12.81324 181 GLY A N 1
ATOM 1327 C CA . GLY A 1 183 ? -17.08100 29.09800 4.07800 1.000 13.38236 181 GLY A CA 1
ATOM 1328 C C . GLY A 1 183 ? -18.53400 29.50800 4.34300 1.000 13.53165 181 GLY A C 1
ATOM 1329 O O . GLY A 1 183 ? -18.90500 30.69700 4.28000 1.000 15.47538 181 GLY A O 1
ATOM 1330 N N . HIS A 1 184 ? -19.37100 28.49100 4.62700 1.000 14.34803 182 HIS A N 1
ATOM 1331 C CA . HIS A 1 184 ? -20.81000 28.74100 4.73600 1.000 12.09543 182 HIS A CA 1
ATOM 1332 C C . HIS A 1 184 ? -21.15000 29.74100 5.83900 1.000 16.09403 182 HIS A C 1
ATOM 1333 O O . HIS A 1 184 ? -22.16700 30.44900 5.72300 1.000 15.96240 182 HIS A O 1
ATOM 1340 N N . PHE A 1 185 ? -20.32600 29.84800 6.88400 1.000 15.39675 183 PHE A N 1
ATOM 1341 C CA . PHE A 1 185 ? -20.61300 30.86400 7.92200 1.000 18.22107 183 PHE A CA 1
ATOM 1342 C C . PHE A 1 185 ? -20.69700 32.26400 7.32800 1.000 16.71985 183 PHE A C 1
ATOM 1343 O O . PHE A 1 185 ? -21.49200 33.10200 7.77200 1.000 16.00612 183 PHE A O 1
ATOM 1351 N N . VAL A 1 186 ? -19.86700 32.53500 6.33000 1.000 13.67768 184 VAL A N 1
ATOM 1352 C CA . VAL A 1 186 ? -19.91700 33.80100 5.63400 1.000 16.33350 184 VAL A CA 1
ATOM 1353 C C . VAL A 1 186 ? -20.95900 33.76000 4.52400 1.000 14.51832 184 VAL A C 1
ATOM 1354 O O . VAL A 1 186 ? -21.80600 34.65500 4.40700 1.000 15.32665 184 VAL A O 1
ATOM 1358 N N . SER A 1 187 ? -20.89100 32.73700 3.68000 1.000 14.77805 185 SER A N 1
ATOM 1359 C CA . SER A 1 187 ? -21.82500 32.59400 2.56200 1.000 13.34161 185 SER A CA 1
ATOM 1360 C C . SER A 1 187 ? -21.56500 31.25700 1.88400 1.000 14.77467 185 SER A C 1
ATOM 1361 O O . SER A 1 187 ? -20.42200 30.80600 1.81100 1.000 15.96985 185 SER A O 1
ATOM 1364 N N . SER A 1 188 ? -22.63000 30.64500 1.38700 1.000 15.83088 186 SER A N 1
ATOM 1365 C CA . SER A 1 188 ? -22.45300 29.47800 0.53600 1.000 16.21172 186 SER A CA 1
ATOM 1366 C C . SER A 1 188 ? -21.91200 29.86900 -0.83100 1.000 17.11830 186 SER A C 1
ATOM 1367 O O . SER A 1 188 ? -21.56000 28.98400 -1.62400 1.000 17.74065 186 SER A O 1
ATOM 1370 N N . ASP A 1 189 ? -21.83400 31.16000 -1.11200 1.000 16.26614 187 ASP A N 1
ATOM 1371 C CA . ASP A 1 189 ? -21.11000 31.64200 -2.30800 1.000 16.46422 187 ASP A CA 1
ATOM 1372 C C . ASP A 1 189 ? -19.64800 31.83300 -1.93700 1.000 17.09258 187 ASP A C 1
ATOM 1373 O O . ASP A 1 189 ? -19.34900 32.63400 -1.03300 1.000 16.94403 187 ASP A O 1
ATOM 1378 N N . PRO A 1 190 ? -18.71200 31.10400 -2.55700 1.000 15.17434 188 PRO A N 1
ATOM 1379 C CA . PRO A 1 190 ? -17.31600 31.14800 -2.08900 1.000 17.63322 188 PRO A CA 1
ATOM 1380 C C . PRO A 1 190 ? -16.63200 32.49000 -2.27300 1.000 15.08578 188 PRO A C 1
ATOM 1381 O O . PRO A 1 190 ? -15.62800 32.71900 -1.60900 1.000 14.89165 188 PRO A O 1
ATOM 1385 N N . GLN A 1 191 ? -17.11500 33.38100 -3.16200 1.000 17.60443 189 GLN A N 1
ATOM 1386 C CA . GLN A 1 191 ? -16.31300 34.56600 -3.47400 1.000 16.57451 189 GLN A CA 1
ATOM 1387 C C . GLN A 1 191 ? -16.04700 35.39900 -2.22700 1.000 15.33780 189 GLN A C 1
ATOM 1388 O O . GLN A 1 191 ? -14.95500 35.95500 -2.07500 1.000 16.15072 189 GLN A O 1
ATOM 1394 N N . TYR A 1 192 ? -16.97700 35.36600 -1.26400 1.000 13.88090 190 TYR A N 1
ATOM 1395 C CA . TYR A 1 192 ? -16.83300 36.23900 -0.11100 1.000 14.12406 190 TYR A CA 1
ATOM 1396 C C . TYR A 1 192 ? -15.74500 35.76000 0.83700 1.000 13.30635 190 TYR A C 1
ATOM 1397 O O . TYR A 1 192 ? -15.10300 36.59600 1.50800 1.000 14.74214 190 TYR A O 1
ATOM 1406 N N . SER A 1 193 ? -15.51200 34.43300 0.90700 1.000 15.40566 191 SER A N 1
ATOM 1407 C CA . SER A 1 193 ? -14.40000 33.92100 1.71000 1.000 15.38158 191 SER A CA 1
ATOM 1408 C C . SER A 1 193 ? -13.06300 34.36400 1.12800 1.000 15.30085 191 SER A C 1
ATOM 1409 O O . SER A 1 193 ? -12.14000 34.77100 1.87100 1.000 14.54179 191 SER A O 1
ATOM 1412 N N . PHE A 1 194 ? -12.94800 34.33100 -0.20200 1.000 14.84330 192 PHE A N 1
ATOM 1413 C CA . PHE A 1 194 ? -11.69800 34.75900 -0.81100 1.000 15.14158 192 PHE A CA 1
ATOM 1414 C C . PHE A 1 194 ? -11.45600 36.24900 -0.58500 1.000 17.44142 192 PHE A C 1
ATOM 1415 O O . PHE A 1 194 ? -10.29900 36.67000 -0.42100 1.000 17.31067 192 PHE A O 1
ATOM 1423 N N . GLN A 1 195 ? -12.53100 37.05000 -0.61500 1.000 14.48332 193 GLN A N 1
ATOM 1424 C CA . GLN A 1 195 ? -12.41900 38.49100 -0.40700 1.000 15.98312 193 GLN A CA 1
ATOM 1425 C C . GLN A 1 195 ? -11.94800 38.79400 1.01100 1.000 16.43309 193 GLN A C 1
ATOM 1426 O O . GLN A 1 195 ? -11.12600 39.70700 1.22300 1.000 15.37154 193 GLN A O 1
ATOM 1432 N N . LEU A 1 196 ? -12.46800 38.05600 1.99500 1.000 15.79959 194 LEU A N 1
ATOM 1433 C CA . LEU A 1 196 ? -12.01300 38.24500 3.37600 1.000 14.96267 194 LEU A CA 1
ATOM 1434 C C . LEU A 1 196 ? -10.53800 37.87000 3.53300 1.000 17.59377 194 LEU A C 1
ATOM 1435 O O . LEU A 1 196 ? -9.78800 38.56200 4.22600 1.000 15.97075 194 LEU A O 1
ATOM 1440 N N . LEU A 1 197 ? -10.08700 36.78500 2.87500 1.000 15.98469 195 LEU A N 1
ATOM 1441 C CA . LEU A 1 197 ? -8.67200 36.44000 2.93000 1.000 15.90988 195 LEU A CA 1
ATOM 1442 C C . LEU A 1 197 ? -7.81900 37.53600 2.27900 1.000 16.85194 195 LEU A C 1
ATOM 1443 O O . LEU A 1 197 ? -6.71000 37.83600 2.75500 1.000 16.82204 195 LEU A O 1
ATOM 1448 N N . ALA A 1 198 ? -8.31900 38.11200 1.18500 1.000 17.71612 196 ALA A N 1
ATOM 1449 C CA . ALA A 1 198 ? -7.58000 39.14700 0.44900 1.000 16.84922 196 ALA A CA 1
ATOM 1450 C C . ALA A 1 198 ? -7.36400 40.37400 1.31400 1.000 17.80148 196 ALA A C 1
ATOM 1451 O O . ALA A 1 198 ? -6.30800 41.04300 1.22600 1.000 19.53260 196 ALA A O 1
ATOM 1453 N N . HIS A 1 199 ? -8.35400 40.68800 2.14700 1.000 16.56999 197 HIS A N 1
ATOM 1454 C CA . HIS A 1 199 ? -8.39100 41.92900 2.92100 1.000 19.22303 197 HIS A CA 1
ATOM 1455 C C . HIS A 1 199 ? -8.23700 41.68200 4.40400 1.000 16.42613 197 HIS A C 1
ATOM 1456 O O . HIS A 1 199 ? -8.57800 42.56100 5.21800 1.000 16.62922 197 HIS A O 1
ATOM 1463 N N . LEU A 1 200 ? -7.69700 40.52300 4.79200 1.000 14.54409 198 LEU A N 1
ATOM 1464 C CA . LEU A 1 200 ? -7.59700 40.21700 6.21800 1.000 15.52472 198 LEU A CA 1
ATOM 1465 C C . LEU A 1 200 ? -6.79100 41.28100 6.97600 1.000 16.50081 198 LEU A C 1
ATOM 1466 O O . LEU A 1 200 ? -7.10400 41.57900 8.14400 1.000 17.99111 198 LEU A O 1
ATOM 1471 N N . SER A 1 201 ? -5.78200 41.88900 6.34100 1.000 18.62142 199 SER A N 1
ATOM 1472 C CA . SER A 1 201 ? -4.96200 42.84700 7.07900 1.000 19.61287 199 SER A CA 1
ATOM 1473 C C . SER A 1 201 ? -5.79200 44.04700 7.52800 1.000 17.49246 199 SER A C 1
ATOM 1474 O O . SER A 1 201 ? -5.40800 44.70700 8.49700 1.000 23.50736 199 SER A O 1
ATOM 1477 N N . ASP A 1 202 ? -6.91200 44.35400 6.83700 1.000 18.19746 200 ASP A N 1
ATOM 1478 C CA . ASP A 1 202 ? -7.77200 45.46600 7.26100 1.000 19.45577 200 ASP A CA 1
ATOM 1479 C C . ASP A 1 202 ? -8.28400 45.23700 8.67700 1.000 20.95093 200 ASP A C 1
ATOM 1480 O O . ASP A 1 202 ? -8.56900 46.19000 9.40400 1.000 24.54513 200 ASP A O 1
ATOM 1485 N N . PHE A 1 203 ? -8.42300 43.98100 9.07700 1.000 17.67605 201 PHE A N 1
ATOM 1486 C CA . PHE A 1 203 ? -8.97400 43.69200 10.40200 1.000 18.18595 201 PHE A CA 1
ATOM 1487 C C . PHE A 1 203 ? -7.97800 43.92000 11.51500 1.000 20.97542 201 PHE A C 1
ATOM 1488 O O . PHE A 1 203 ? -8.37700 43.91800 12.68500 1.000 19.23461 201 PHE A O 1
ATOM 1496 N N . GLN A 1 204 ? -6.69300 44.10800 11.19100 1.000 18.01971 202 GLN A N 1
ATOM 1497 C CA . GLN A 1 204 ? -5.72700 44.35700 12.24800 1.000 18.76270 202 GLN A CA 1
ATOM 1498 C C . GLN A 1 204 ? -6.01300 45.67100 12.97000 1.000 19.51544 202 GLN A C 1
ATOM 1499 O O . GLN A 1 204 ? -5.56600 45.84400 14.10500 1.000 22.36652 202 GLN A O 1
ATOM 1505 N N . ASP A 1 205 ? -6.74600 46.59700 12.34400 1.000 23.05863 203 ASP A N 1
ATOM 1506 C CA . ASP A 1 205 ? -7.06200 47.86400 13.00300 1.000 23.71174 203 ASP A CA 1
ATOM 1507 C C . ASP A 1 205 ? -7.94700 47.68200 14.23200 1.000 23.54374 203 ASP A C 1
ATOM 1508 O O . ASP A 1 205 ? -8.06000 48.62900 15.03400 1.000 25.47106 203 ASP A O 1
ATOM 1513 N N . LEU A 1 206 ? -8.59500 46.53000 14.37800 1.000 21.44490 204 LEU A N 1
ATOM 1514 C CA . LEU A 1 206 ? -9.44300 46.30600 15.54800 1.000 24.61925 204 LEU A CA 1
ATOM 1515 C C . LEU A 1 206 ? -8.61800 45.98600 16.79500 1.000 24.56299 204 LEU A C 1
ATOM 1516 O O . LEU A 1 206 ? -9.18400 45.83700 17.88400 1.000 25.29135 204 LEU A O 1
ATOM 1521 N N . GLY A 1 207 ? -7.30300 45.82200 16.64600 1.000 23.07325 205 GLY A N 1
ATOM 1522 C CA . GLY A 1 207 ? -6.43500 45.68000 17.80000 1.000 21.46217 205 GLY A CA 1
ATOM 1523 C C . GLY A 1 207 ? -6.44000 44.33800 18.48600 1.000 24.33786 205 GLY A C 1
ATOM 1524 O O . GLY A 1 207 ? -6.00100 44.26100 19.64800 1.000 22.78744 205 GLY A O 1
ATOM 1525 N N . CYS A 1 208 ? -6.92700 43.28100 17.81100 1.000 18.52984 206 CYS A N 1
ATOM 1526 C CA . CYS A 1 208 ? -7.04100 41.94300 18.36700 1.000 17.80042 206 CYS A CA 1
ATOM 1527 C C . CYS A 1 208 ? -6.29000 40.92200 17.52300 1.000 17.31809 206 CYS A C 1
ATOM 1528 O O . CYS A 1 208 ? -6.15900 41.06600 16.29600 1.000 18.67697 206 CYS A O 1
ATOM 1531 N N . LYS A 1 209 ? -5.79200 39.86400 18.18000 1.000 15.58437 207 LYS A N 1
ATOM 1532 C CA . LYS A 1 209 ? -5.27200 38.73900 17.42700 1.000 14.53450 207 LYS A CA 1
ATOM 1533 C C . LYS A 1 209 ? -6.37200 38.16400 16.51900 1.000 15.71293 207 LYS A C 1
ATOM 1534 O O . LYS A 1 209 ? -7.57200 38.27600 16.81400 1.000 16.17512 207 LYS A O 1
ATOM 1540 N N . LEU A 1 210 ? -5.93700 37.58000 15.39100 1.000 15.73261 208 LEU A N 1
ATOM 1541 C CA . LEU A 1 210 ? -6.82200 37.07600 14.34700 1.000 16.40689 208 LEU A CA 1
ATOM 1542 C C . LEU A 1 210 ? -6.69400 35.56100 14.23900 1.000 14.68877 208 LEU A C 1
ATOM 1543 O O . LEU A 1 210 ? -5.59600 35.00100 14.33600 1.000 16.03412 208 LEU A O 1
ATOM 1548 N N . PHE A 1 211 ? -7.83000 34.89700 14.03700 1.000 15.70723 209 PHE A N 1
ATOM 1549 C CA . PHE A 1 211 ? -7.92600 33.43100 14.03600 1.000 14.67046 209 PHE A CA 1
ATOM 1550 C C . PHE A 1 211 ? -8.72500 33.09000 12.79000 1.000 13.48303 209 PHE A C 1
ATOM 1551 O O . PHE A 1 211 ? -9.78900 33.67600 12.57300 1.000 14.97896 209 PHE A O 1
ATOM 1559 N N . LEU A 1 212 ? -8.22500 32.17500 11.96800 1.000 14.99734 210 LEU A N 1
ATOM 1560 C CA . LEU A 1 212 ? -9.02900 31.78400 10.79900 1.000 14.41300 210 LEU A CA 1
ATOM 1561 C C . LEU A 1 212 ? -8.93900 30.27300 10.62500 1.000 15.18028 210 LEU A C 1
ATOM 1562 O O . LEU A 1 212 ? -7.99100 29.61800 11.09300 1.000 15.92120 210 LEU A O 1
ATOM 1567 N N . SER A 1 213 ? -9.90000 29.72900 9.87600 1.000 15.12256 211 SER A N 1
ATOM 1568 C CA . SER A 1 213 ? -9.96500 28.27300 9.67300 1.000 16.45854 211 SER A CA 1
ATOM 1569 C C . SER A 1 213 ? -10.36500 27.91400 8.24900 1.000 14.31700 211 SER A C 1
ATOM 1570 O O . SER A 1 213 ? -11.50500 27.52300 7.99000 1.000 15.02230 211 SER A O 1
ATOM 1573 N N . PRO A 1 214 ? -9.43000 27.97500 7.29400 1.000 13.50560 212 PRO A N 1
ATOM 1574 C CA . PRO A 1 214 ? -9.80400 27.52000 5.93300 1.000 13.05673 212 PRO A CA 1
ATOM 1575 C C . PRO A 1 214 ? -10.21700 26.05700 5.92200 1.000 17.95120 212 PRO A C 1
ATOM 1576 O O . PRO A 1 214 ? -11.24200 25.70900 5.33100 1.000 16.25615 212 PRO A O 1
ATOM 1580 N N . SER A 1 215 ? -9.41900 25.20200 6.57300 1.000 13.93176 213 SER A N 1
ATOM 1581 C CA . SER A 1 215 ? -9.67000 23.79900 6.89900 1.000 15.23123 213 SER A CA 1
ATOM 1582 C C . SER A 1 215 ? -10.58000 23.00900 5.95300 1.000 19.97200 213 SER A C 1
ATOM 1583 O O . SER A 1 215 ? -11.63600 22.50500 6.36100 1.000 22.77940 213 SER A O 1
ATOM 1586 N N . ARG A 1 216 ? -10.18100 22.89700 4.69100 1.000 21.11828 214 ARG A N 1
ATOM 1587 C CA . ARG A 1 216 ? -10.90200 22.06200 3.70700 1.000 17.74218 214 ARG A CA 1
ATOM 1588 C C . ARG A 1 216 ? -12.39400 22.41200 3.58500 1.000 18.97013 214 ARG A C 1
ATOM 1589 O O . ARG A 1 216 ? -13.20500 21.58100 3.17300 1.000 21.41721 214 ARG A O 1
ATOM 1597 N N . LYS A 1 217 ? -12.75600 23.66300 3.88800 1.000 18.01123 215 LYS A N 1
ATOM 1598 C CA . LYS A 1 217 ? -14.14300 24.08400 3.69900 1.000 19.77669 215 LYS A CA 1
ATOM 1599 C C . LYS A 1 217 ? -14.51600 24.07500 2.22300 1.000 20.92859 215 LYS A C 1
ATOM 1600 O O . LYS A 1 217 ? -13.65400 24.15200 1.33100 1.000 19.72617 215 LYS A O 1
ATOM 1606 N N . SER A 1 218 ? -15.81800 24.02200 1.97500 1.000 22.77907 216 SER A N 1
ATOM 1607 C CA . SER A 1 218 ? -16.29100 23.89400 0.59400 1.000 24.37476 216 SER A CA 1
ATOM 1608 C C . SER A 1 218 ? -15.97000 25.12600 -0.28100 1.000 22.96705 216 SER A C 1
ATOM 1609 O O . SER A 1 218 ? -15.94100 24.97100 -1.50900 1.000 23.35555 216 SER A O 1
ATOM 1612 N N . PHE A 1 219 ? -15.65900 26.31300 0.28800 1.000 19.79517 217 PHE A N 1
ATOM 1613 C CA . PHE A 1 219 ? -15.23500 27.41600 -0.58900 1.000 18.83328 217 PHE A CA 1
ATOM 1614 C C . PHE A 1 219 ? -13.93500 27.10800 -1.31200 1.000 21.63197 217 PHE A C 1
ATOM 1615 O O . PHE A 1 219 ? -13.64000 27.74600 -2.33800 1.000 19.61914 217 PHE A O 1
ATOM 1623 N N . LEU A 1 220 ? -13.18000 26.11400 -0.84300 1.000 17.39802 218 LEU A N 1
ATOM 1624 C CA . LEU A 1 220 ? -11.96400 25.67500 -1.53700 1.000 16.91220 218 LEU A CA 1
ATOM 1625 C C . LEU A 1 220 ? -12.21800 24.65900 -2.64100 1.000 20.31283 218 LEU A C 1
ATOM 1626 O O . LEU A 1 220 ? -11.25500 24.12800 -3.21700 1.000 21.95001 218 LEU A O 1
ATOM 1631 N N . ALA A 1 221 ? -13.47500 24.37700 -2.97400 1.000 19.86410 219 ALA A N 1
ATOM 1632 C CA . ALA A 1 221 ? -13.76900 23.36400 -3.99600 1.000 21.11827 219 ALA A CA 1
ATOM 1633 C C . ALA A 1 221 ? -13.30500 23.81100 -5.38100 1.000 23.91237 219 ALA A C 1
ATOM 1634 O O . ALA A 1 221 ? -12.95900 22.97000 -6.20200 1.000 22.34229 219 ALA A O 1
ATOM 1636 N N . GLY A 1 222 ? -13.22800 25.11700 -5.62800 1.000 26.88975 220 GLY A N 1
ATOM 1637 C CA . GLY A 1 222 ? -12.70600 25.57300 -6.91700 1.000 30.45412 220 GLY A CA 1
ATOM 1638 C C . GLY A 1 222 ? -13.52400 25.18600 -8.14600 1.000 35.26707 220 GLY A C 1
ATOM 1639 O O . GLY A 1 222 ? -14.63900 24.64500 -8.09300 1.000 35.29588 220 GLY A O 1
ATOM 1640 N N . ASN A 1 223 ? -12.90000 25.44300 -9.30800 1.000 28.35986 221 ASN A N 1
ATOM 1641 C CA . ASN A 1 223 ? -13.52800 25.11700 -10.58400 1.000 40.33520 221 ASN A CA 1
ATOM 1642 C C . ASN A 1 223 ? -13.77800 23.63000 -10.75000 1.000 37.20803 221 ASN A C 1
ATOM 1643 O O . ASN A 1 223 ? -14.70700 23.23900 -11.46600 1.000 36.36543 221 ASN A O 1
ATOM 1648 N N . GLU A 1 224 ? -12.92900 22.79000 -10.15700 1.000 26.34558 222 GLU A N 1
ATOM 1649 C CA . GLU A 1 224 ? -13.06800 21.35200 -10.32700 1.000 27.73033 222 GLU A CA 1
ATOM 1650 C C . GLU A 1 224 ? -14.12000 20.74900 -9.40600 1.000 31.83758 222 GLU A C 1
ATOM 1651 O O . GLU A 1 224 ? -14.39600 19.55300 -9.52300 1.000 31.01205 222 GLU A O 1
ATOM 1657 N N . LEU A 1 225 ? -14.71900 21.53700 -8.53000 1.000 30.48682 223 LEU A N 1
ATOM 1658 C CA . LEU A 1 225 ? -15.68800 21.01400 -7.54100 1.000 31.33228 223 LEU A CA 1
ATOM 1659 C C . LEU A 1 225 ? -15.05700 19.90100 -6.69000 1.000 30.18806 223 LEU A C 1
ATOM 1660 O O . LEU A 1 225 ? -15.61900 18.80800 -6.49900 1.000 30.12467 223 LEU A O 1
ATOM 1665 N N . LEU A 1 226 ? -13.87500 20.19700 -6.17600 1.000 24.53480 224 LEU A N 1
ATOM 1666 C CA . LEU A 1 226 ? -13.08500 19.24200 -5.41000 1.000 26.18409 224 LEU A CA 1
ATOM 1667 C C . LEU A 1 226 ? -13.81500 18.85000 -4.12800 1.000 28.45885 224 LEU A C 1
ATOM 1668 O O . LEU A 1 226 ? -14.28300 19.71500 -3.37800 1.000 27.40774 224 LEU A O 1
ATOM 1673 N N . LYS A 1 227 ? -13.89100 17.54300 -3.88000 1.000 30.27198 225 LYS A N 1
ATOM 1674 C CA . LYS A 1 227 ? -14.35500 17.00500 -2.59900 1.000 25.34169 225 LYS A CA 1
ATOM 1675 C C . LYS A 1 227 ? -13.29100 17.21500 -1.51200 1.000 25.85583 225 LYS A C 1
ATOM 1676 O O . LYS A 1 227 ? -12.14700 17.56900 -1.78000 1.000 26.05821 225 LYS A O 1
ATOM 1682 N N . THR A 1 228 ? -13.65600 16.84900 -0.27500 1.000 27.70999 226 THR A N 1
ATOM 1683 C CA . THR A 1 228 ? -12.83400 17.18900 0.88100 1.000 25.39388 226 THR A CA 1
ATOM 1684 C C . THR A 1 228 ? -11.45800 16.57800 0.78600 1.000 28.77816 226 THR A C 1
ATOM 1685 O O . THR A 1 228 ? -10.46700 17.23000 1.12400 1.000 27.11145 226 THR A O 1
ATOM 1689 N N . ALA A 1 229 ? -11.37600 15.33000 0.29500 1.000 24.82976 227 ALA A N 1
ATOM 1690 C CA . ALA A 1 229 ? -10.08600 14.66000 0.23500 1.000 31.15406 227 ALA A CA 1
ATOM 1691 C C . ALA A 1 229 ? -9.11600 15.38100 -0.68000 1.000 20.35632 227 ALA A C 1
ATOM 1692 O O . ALA A 1 229 ? -7.89600 15.16900 -0.55700 1.000 31.27693 227 ALA A O 1
ATOM 1694 N N . ASP A 1 230 ? -9.61900 16.19900 -1.61200 1.000 25.60014 228 ASP A N 1
ATOM 1695 C CA . ASP A 1 230 ? -8.75800 16.84300 -2.60200 1.000 24.85916 228 ASP A CA 1
ATOM 1696 C C . ASP A 1 230 ? -8.47000 18.31100 -2.29300 1.000 27.17159 228 ASP A C 1
ATOM 1697 O O . ASP A 1 230 ? -7.83800 18.99000 -3.10800 1.000 21.00803 228 ASP A O 1
ATOM 1702 N N . ARG A 1 231 ? -8.88200 18.81000 -1.12500 1.000 22.09937 229 ARG A N 1
ATOM 1703 C CA . ARG A 1 231 ? -8.75500 20.22200 -0.80600 1.000 17.65962 229 ARG A CA 1
ATOM 1704 C C . ARG A 1 231 ? -7.52200 20.55400 0.02700 1.000 17.45564 229 ARG A C 1
ATOM 1705 O O . ARG A 1 231 ? -7.43400 21.67600 0.54000 1.000 18.94831 229 ARG A O 1
ATOM 1713 N N . LEU A 1 232 ? -6.57000 19.62100 0.18000 1.000 18.37042 230 LEU A N 1
ATOM 1714 C CA . LEU A 1 232 ? -5.40600 19.95900 1.00000 1.000 18.57758 230 LEU A CA 1
ATOM 1715 C C . LEU A 1 232 ? -4.52900 21.01200 0.33300 1.000 20.68923 230 LEU A C 1
ATOM 1716 O O . LEU A 1 232 ? -4.13900 21.97700 1.01600 1.000 16.47014 230 LEU A O 1
ATOM 1721 N N . PRO A 1 233 ? -4.21000 20.93100 -0.96100 1.000 17.64682 231 PRO A N 1
ATOM 1722 C CA . PRO A 1 233 ? -3.41600 22.03000 -1.53400 1.000 17.09438 231 PRO A CA 1
ATOM 1723 C C . PRO A 1 233 ? -4.09400 23.38200 -1.35900 1.000 16.54715 231 PRO A C 1
ATOM 1724 O O . PRO A 1 233 ? -3.43500 24.36600 -0.99000 1.000 16.46853 231 PRO A O 1
ATOM 1728 N N . GLY A 1 234 ? -5.40900 23.44600 -1.54700 1.000 16.28437 232 GLY A N 1
ATOM 1729 C CA . GLY A 1 234 ? -6.08000 24.73300 -1.39900 1.000 16.99487 232 GLY A CA 1
ATOM 1730 C C . GLY A 1 234 ? -6.10600 25.19700 0.04500 1.000 17.95175 232 GLY A C 1
ATOM 1731 O O . GLY A 1 234 ? -6.01200 26.39800 0.30900 1.000 14.75400 232 GLY A O 1
ATOM 1732 N N . THR A 1 235 ? -6.22300 24.25500 0.99400 1.000 15.97492 233 THR A N 1
ATOM 1733 C CA . THR A 1 235 ? -6.18400 24.63300 2.41200 1.000 15.46189 233 THR A CA 1
ATOM 1734 C C . THR A 1 235 ? -4.79700 25.17300 2.78700 1.000 17.83592 233 THR A C 1
ATOM 1735 O O . THR A 1 235 ? -4.66800 26.14600 3.54500 1.000 15.45772 233 THR A O 1
ATOM 1739 N N . ILE A 1 236 ? -3.75900 24.54800 2.27100 1.000 15.48872 234 ILE A N 1
ATOM 1740 C CA . ILE A 1 236 ? -2.40600 25.04600 2.51500 1.000 13.68986 234 ILE A CA 1
ATOM 1741 C C . ILE A 1 236 ? -2.25100 26.46000 1.96200 1.000 15.90004 234 ILE A C 1
ATOM 1742 O O . ILE A 1 236 ? -1.72600 27.35600 2.63300 1.000 15.29190 234 ILE A O 1
ATOM 1747 N N . ALA A 1 237 ? -2.67900 26.67700 0.71800 1.000 14.06802 235 ALA A N 1
ATOM 1748 C CA . ALA A 1 237 ? -2.52300 27.98700 0.09500 1.000 14.28557 235 ALA A CA 1
ATOM 1749 C C . ALA A 1 237 ? -3.32900 29.04700 0.84200 1.000 16.66759 235 ALA A C 1
ATOM 1750 O O . ALA A 1 237 ? -2.83400 30.13900 1.12100 1.000 14.05597 235 ALA A O 1
ATOM 1752 N N . ALA A 1 238 ? -4.57100 28.72200 1.19100 1.000 14.61751 236 ALA A N 1
ATOM 1753 C CA . ALA A 1 238 ? -5.41600 29.70300 1.87200 1.000 13.62833 236 ALA A CA 1
ATOM 1754 C C . ALA A 1 238 ? -4.87000 30.00600 3.25700 1.000 12.28624 236 ALA A C 1
ATOM 1755 O O . ALA A 1 238 ? -4.87000 31.18000 3.68700 1.000 15.52259 236 ALA A O 1
ATOM 1757 N N . SER A 1 239 ? -4.40700 28.97000 3.97700 1.000 12.24141 237 SER A N 1
ATOM 1758 C CA . SER A 1 239 ? -3.89400 29.18800 5.33600 1.000 13.76892 237 SER A CA 1
ATOM 1759 C C . SER A 1 239 ? -2.60000 29.97400 5.29300 1.000 14.19762 237 SER A C 1
ATOM 1760 O O . SER A 1 239 ? -2.38700 30.86900 6.12600 1.000 13.30433 237 SER A O 1
ATOM 1763 N N . ALA A 1 240 ? -1.75600 29.68600 4.29500 1.000 14.30891 238 ALA A N 1
ATOM 1764 C CA . ALA A 1 240 ? -0.51500 30.46200 4.13700 1.000 17.60926 238 ALA A CA 1
ATOM 1765 C C . ALA A 1 240 ? -0.81500 31.93500 3.84900 1.000 17.10708 238 ALA A C 1
ATOM 1766 O O . ALA A 1 240 ? -0.18100 32.82600 4.41400 1.000 15.05897 238 ALA A O 1
ATOM 1768 N N . ILE A 1 241 ? -1.74400 32.21400 2.93200 1.000 12.50864 239 ILE A N 1
ATOM 1769 C CA . ILE A 1 241 ? -2.04400 33.60700 2.61700 1.000 13.71850 239 ILE A CA 1
ATOM 1770 C C . ILE A 1 241 ? -2.71200 34.27400 3.82400 1.000 13.58695 239 ILE A C 1
ATOM 1771 O O . ILE A 1 241 ? -2.52100 35.46800 4.05100 1.000 14.11322 239 ILE A O 1
ATOM 1776 N N . ALA A 1 242 ? -3.52100 33.52200 4.58500 1.000 13.40184 240 ALA A N 1
ATOM 1777 C CA . ALA A 1 242 ? -4.11900 34.10100 5.80000 1.000 13.92338 240 ALA A CA 1
ATOM 1778 C C . ALA A 1 242 ? -3.02400 34.57900 6.76100 1.000 14.18532 240 ALA A C 1
ATOM 1779 O O . ALA A 1 242 ? -3.08200 35.70000 7.30800 1.000 14.16131 240 ALA A O 1
ATOM 1781 N N . VAL A 1 243 ? -2.02300 33.74100 6.98700 1.000 14.59011 241 VAL A N 1
ATOM 1782 C CA . VAL A 1 243 ? -0.87800 34.15500 7.81200 1.000 14.74639 241 VAL A CA 1
ATOM 1783 C C . VAL A 1 243 ? -0.14600 35.33100 7.18400 1.000 16.34813 241 VAL A C 1
ATOM 1784 O O . VAL A 1 243 ? 0.22700 36.27800 7.88500 1.000 16.87748 241 VAL A O 1
ATOM 1788 N N . LEU A 1 244 ? 0.14700 35.27200 5.88200 1.000 12.36130 242 LEU A N 1
ATOM 1789 C CA . LEU A 1 244 ? 0.76300 36.41600 5.22500 1.000 13.90529 242 LEU A CA 1
ATOM 1790 C C . LEU A 1 244 ? 0.00900 37.72100 5.52800 1.000 16.44811 242 LEU A C 1
ATOM 1791 O O . LEU A 1 244 ? 0.62300 38.80600 5.66300 1.000 18.65864 242 LEU A O 1
ATOM 1796 N N . HIS A 1 245 ? -1.32300 37.64200 5.57900 1.000 15.46820 243 HIS A N 1
ATOM 1797 C CA . HIS A 1 245 ? -2.18800 38.80000 5.73800 1.000 16.82413 243 HIS A CA 1
ATOM 1798 C C . HIS A 1 245 ? -2.59800 39.06500 7.18000 1.000 18.75496 243 HIS A C 1
ATOM 1799 O O . HIS A 1 245 ? -3.47600 39.89900 7.40300 1.000 19.43818 243 HIS A O 1
ATOM 1806 N N . GLY A 1 246 ? -1.98700 38.39700 8.14100 1.000 14.97687 244 GLY A N 1
ATOM 1807 C CA . GLY A 1 246 ? -2.13400 38.77100 9.55700 1.000 15.99529 244 GLY A CA 1
ATOM 1808 C C . GLY A 1 246 ? -2.72000 37.74100 10.48500 1.000 17.96361 244 GLY A C 1
ATOM 1809 O O . GLY A 1 246 ? -2.87200 38.03600 11.69800 1.000 18.14292 244 GLY A O 1
ATOM 1810 N N . ALA A 1 247 ? -3.04700 36.52700 10.03000 1.000 16.37739 245 ALA A N 1
ATOM 1811 C CA . ALA A 1 247 ? -3.57700 35.53900 10.97000 1.000 16.30726 245 ALA A CA 1
ATOM 1812 C C . ALA A 1 247 ? -2.55000 35.17000 12.03700 1.000 17.65854 245 ALA A C 1
ATOM 1813 O O . ALA A 1 247 ? -1.38900 34.85500 11.72900 1.000 18.26045 245 ALA A O 1
ATOM 1815 N N . ASP A 1 248 ? -2.99700 35.15400 13.29200 1.000 16.94007 246 ASP A N 1
ATOM 1816 C CA . ASP A 1 248 ? -2.18100 34.69700 14.41300 1.000 15.63104 246 ASP A CA 1
ATOM 1817 C C . ASP A 1 248 ? -2.46200 33.26400 14.83400 1.000 14.26546 246 ASP A C 1
ATOM 1818 O O . ASP A 1 248 ? -1.62300 32.66700 15.53400 1.000 16.43655 246 ASP A O 1
ATOM 1823 N N . TYR A 1 249 ? -3.62000 32.72400 14.46100 1.000 15.19078 247 TYR A N 1
ATOM 1824 C CA . TYR A 1 249 ? -3.98900 31.33700 14.70400 1.000 14.47489 247 TYR A CA 1
ATOM 1825 C C . TYR A 1 249 ? -4.57200 30.76600 13.41900 1.000 15.51233 247 TYR A C 1
ATOM 1826 O O . TYR A 1 249 ? -5.33300 31.44500 12.71200 1.000 15.81036 247 TYR A O 1
ATOM 1835 N N . ILE A 1 250 ? -4.23300 29.52600 13.12000 1.000 14.68029 248 ILE A N 1
ATOM 1836 C CA . ILE A 1 250 ? -4.89300 28.78300 12.03600 1.000 16.54034 248 ILE A CA 1
ATOM 1837 C C . ILE A 1 250 ? -5.41500 27.47800 12.61100 1.000 16.09198 248 ILE A C 1
ATOM 1838 O O . ILE A 1 250 ? -4.65000 26.67700 13.15400 1.000 16.42937 248 ILE A O 1
ATOM 1843 N N . ARG A 1 251 ? -6.73000 27.26100 12.48900 1.000 14.62044 249 ARG A N 1
ATOM 1844 C CA . ARG A 1 251 ? -7.39900 26.05600 12.95600 1.000 13.63195 249 ARG A CA 1
ATOM 1845 C C . ARG A 1 251 ? -7.45800 25.06700 11.77900 1.000 18.96743 249 ARG A C 1
ATOM 1846 O O . ARG A 1 251 ? -7.84100 25.45400 10.66900 1.000 21.81424 249 ARG A O 1
ATOM 1854 N N . THR A 1 252 ? -7.02200 23.82700 11.99600 1.000 16.00765 250 THR A N 1
ATOM 1855 C CA . THR A 1 252 ? -6.87900 22.91300 10.85100 1.000 18.97212 250 THR A CA 1
ATOM 1856 C C . THR A 1 252 ? -6.90700 21.46700 11.30200 1.000 20.75205 250 THR A C 1
ATOM 1857 O O . THR A 1 252 ? -6.58200 21.17000 12.44500 1.000 18.91930 250 THR A O 1
ATOM 1861 N N . HIS A 1 253 ? -7.34700 20.55300 10.40300 1.000 22.01938 251 HIS A N 1
ATOM 1862 C CA A HIS A 1 253 ? -7.18700 19.11300 10.59800 0.500 26.86431 251 HIS A CA 1
ATOM 1863 C CA B HIS A 1 253 ? -7.17800 19.11400 10.60300 0.500 26.85417 251 HIS A CA 1
ATOM 1864 C C . HIS A 1 253 ? -5.82200 18.60700 10.13500 1.000 30.05631 251 HIS A C 1
ATOM 1865 O O . HIS A 1 253 ? -5.41000 17.50300 10.50500 1.000 34.59065 251 HIS A O 1
ATOM 1878 N N . ASP A 1 254 ? -5.13700 19.36100 9.30600 1.000 20.60147 252 ASP A N 1
ATOM 1879 C CA . ASP A 1 254 ? -3.93200 18.88100 8.63000 1.000 22.33052 252 ASP A CA 1
ATOM 1880 C C . ASP A 1 254 ? -2.73000 19.58500 9.22800 1.000 20.36393 252 ASP A C 1
ATOM 1881 O O . ASP A 1 254 ? -2.06300 20.40200 8.57600 1.000 21.27846 252 ASP A O 1
ATOM 1886 N N . VAL A 1 255 ? -2.46600 19.26100 10.50300 1.000 19.86064 253 VAL A N 1
ATOM 1887 C CA . VAL A 1 255 ? -1.54800 20.10300 11.27600 1.000 20.50890 253 VAL A CA 1
ATOM 1888 C C . VAL A 1 255 ? -0.16100 20.12000 10.63600 1.000 19.12616 253 VAL A C 1
ATOM 1889 O O . VAL A 1 255 ? 0.43800 21.18900 10.47300 1.000 20.95981 253 VAL A O 1
ATOM 1893 N N . LEU A 1 256 ? 0.36900 18.93100 10.30600 1.000 20.18644 254 LEU A N 1
ATOM 1894 C CA . LEU A 1 256 ? 1.73000 18.84700 9.76400 1.000 19.92491 254 LEU A CA 1
ATOM 1895 C C . LEU A 1 256 ? 1.87100 19.74200 8.52700 1.000 21.66666 254 LEU A C 1
ATOM 1896 O O . LEU A 1 256 ? 2.77400 20.58100 8.44300 1.000 19.69452 254 LEU A O 1
ATOM 1901 N N . GLU A 1 257 ? 0.99200 19.56400 7.54900 1.000 20.41434 255 GLU A N 1
ATOM 1902 C CA . GLU A 1 257 ? 1.17800 20.24300 6.25700 1.000 19.39906 255 GLU A CA 1
ATOM 1903 C C . GLU A 1 257 ? 0.88400 21.73200 6.36000 1.000 19.90999 255 GLU A C 1
ATOM 1904 O O . GLU A 1 257 ? 1.57400 22.55800 5.75600 1.000 19.12822 255 GLU A O 1
ATOM 1910 N N . VAL A 1 258 ? -0.15000 22.09700 7.10900 1.000 17.18966 256 VAL A N 1
ATOM 1911 C CA . VAL A 1 258 ? -0.51400 23.49700 7.21700 1.000 17.95926 256 VAL A CA 1
ATOM 1912 C C . VAL A 1 258 ? 0.48800 24.24100 8.08500 1.000 19.92527 256 VAL A C 1
ATOM 1913 O O . VAL A 1 258 ? 0.83300 25.39200 7.78800 1.000 17.59514 256 VAL A O 1
ATOM 1917 N N . ARG A 1 259 ? 1.01900 23.59500 9.13400 1.000 17.47012 257 ARG A N 1
ATOM 1918 C CA . ARG A 1 259 ? 2.10600 24.22300 9.88700 1.000 16.58492 257 ARG A CA 1
ATOM 1919 C C . ARG A 1 259 ? 3.26700 24.53900 8.96000 1.000 19.60306 257 ARG A C 1
ATOM 1920 O O . ARG A 1 259 ? 3.82500 25.65000 8.97700 1.000 18.49867 257 ARG A O 1
ATOM 1928 N N . ARG A 1 260 ? 3.61600 23.57700 8.11100 1.000 19.11493 258 ARG A N 1
ATOM 1929 C CA . ARG A 1 260 ? 4.79000 23.76800 7.27000 1.000 16.15965 258 ARG A CA 1
ATOM 1930 C C . ARG A 1 260 ? 4.52400 24.83300 6.21900 1.000 18.43371 258 ARG A C 1
ATOM 1931 O O . ARG A 1 260 ? 5.40800 25.64800 5.92600 1.000 19.12652 258 ARG A O 1
ATOM 1939 N N . GLY A 1 261 ? 3.32400 24.84200 5.64500 1.000 16.93872 259 GLY A N 1
ATOM 1940 C CA . GLY A 1 261 ? 3.01100 25.87000 4.65600 1.000 15.13833 259 GLY A CA 1
ATOM 1941 C C . GLY A 1 261 ? 2.96600 27.24900 5.30600 1.000 18.01448 259 GLY A C 1
ATOM 1942 O O . GLY A 1 261 ? 3.44000 28.24600 4.73500 1.000 15.95348 259 GLY A O 1
ATOM 1943 N N . CYS A 1 262 ? 2.41800 27.32300 6.52500 1.000 13.55534 260 CYS A N 1
ATOM 1944 C CA . CYS A 1 262 ? 2.36600 28.63400 7.19200 1.000 12.59465 260 CYS A CA 1
ATOM 1945 C C . CYS A 1 262 ? 3.74700 29.13700 7.58200 1.000 17.11635 260 CYS A C 1
ATOM 1946 O O . CYS A 1 262 ? 3.92600 30.36500 7.64600 1.000 17.07533 260 CYS A O 1
ATOM 1949 N N . GLU A 1 263 ? 4.69500 28.23200 7.91000 1.000 16.38588 261 GLU A N 1
ATOM 1950 C CA . GLU A 1 263 ? 6.04800 28.65000 8.24200 1.000 14.92088 261 GLU A CA 1
ATOM 1951 C C . GLU A 1 263 ? 6.65400 29.41500 7.08900 1.000 22.95851 261 GLU A C 1
ATOM 1952 O O . GLU A 1 263 ? 7.41700 30.37500 7.30700 1.000 19.33316 261 GLU A O 1
ATOM 1958 N N . ILE A 1 264 ? 6.30300 29.01500 5.85700 1.000 15.87850 262 ILE A N 1
ATOM 1959 C CA . ILE A 1 264 ? 6.81800 29.69400 4.66200 1.000 15.86810 262 ILE A CA 1
ATOM 1960 C C . ILE A 1 264 ? 6.22800 31.10000 4.55000 1.000 15.50424 262 ILE A C 1
ATOM 1961 O O . ILE A 1 264 ? 6.94600 32.06500 4.25700 1.000 16.64603 262 ILE A O 1
ATOM 1966 N N . ALA A 1 265 ? 4.94100 31.25600 4.85100 1.000 16.05965 263 ALA A N 1
ATOM 1967 C CA . ALA A 1 265 ? 4.32700 32.57100 4.90800 1.000 15.92412 263 ALA A CA 1
ATOM 1968 C C . ALA A 1 265 ? 5.02700 33.46300 5.93900 1.000 15.93248 263 ALA A C 1
ATOM 1969 O O . ALA A 1 265 ? 5.32200 34.63600 5.67000 1.000 15.98051 263 ALA A O 1
ATOM 1971 N N . THR A 1 266 ? 5.29400 32.91900 7.13300 1.000 16.77161 264 THR A N 1
ATOM 1972 C CA . THR A 1 266 ? 5.99700 33.69900 8.15300 1.000 16.74384 264 THR A CA 1
ATOM 1973 C C . THR A 1 266 ? 7.35800 34.16000 7.63800 1.000 14.66190 264 THR A C 1
ATOM 1974 O O . THR A 1 266 ? 7.78200 35.31500 7.85900 1.000 17.94970 264 THR A O 1
ATOM 1978 N N . ALA A 1 267 ? 8.07900 33.27300 6.93900 1.000 17.26043 265 ALA A N 1
ATOM 1979 C CA . ALA A 1 267 ? 9.39900 33.63500 6.44900 1.000 18.59941 265 ALA A CA 1
ATOM 1980 C C . ALA A 1 267 ? 9.31300 34.75300 5.40100 1.000 15.36804 265 ALA A C 1
ATOM 1981 O O . ALA A 1 267 ? 10.19000 35.61800 5.32400 1.000 18.82660 265 ALA A O 1
ATOM 1983 N N . ILE A 1 268 ? 8.30400 34.70400 4.56100 1.000 16.87439 266 ILE A N 1
ATOM 1984 C CA . ILE A 1 268 ? 8.09600 35.77600 3.58500 1.000 16.80476 266 ILE A CA 1
ATOM 1985 C C . ILE A 1 268 ? 7.78800 37.10900 4.30100 1.000 17.36106 266 ILE A C 1
ATOM 1986 O O . ILE A 1 268 ? 8.22900 38.17300 3.85400 1.000 22.44953 266 ILE A O 1
ATOM 1991 N N . ASN A 1 269 ? 7.04800 37.06700 5.41200 1.000 21.28202 267 ASN A N 1
ATOM 1992 C CA . ASN A 1 269 ? 6.77100 38.27400 6.20900 1.000 21.19902 267 ASN A CA 1
ATOM 1993 C C . ASN A 1 269 ? 7.97200 38.77400 6.98100 1.000 26.69566 267 ASN A C 1
ATOM 1994 O O . ASN A 1 269 ? 7.92300 39.88600 7.53500 1.000 27.07533 267 ASN A O 1
ATOM 1999 N N . GLN A 1 270 ? 9.06400 38.02000 7.02000 1.000 22.61421 268 GLN A N 1
ATOM 2000 C CA . GLN A 1 270 ? 10.17800 38.39300 7.86100 1.000 25.22112 268 GLN A CA 1
ATOM 2001 C C . GLN A 1 270 ? 11.04000 39.45500 7.16800 1.000 30.10171 268 GLN A C 1
ATOM 2002 O O . GLN A 1 270 ? 11.61600 39.18000 6.10200 1.000 24.13595 268 GLN A O 1
ATOM 2008 N N . PRO A 1 271 ? 11.12400 40.67400 7.69900 1.000 29.94489 269 PRO A N 1
ATOM 2009 C CA . PRO A 1 271 ? 11.96100 41.71500 7.07400 1.000 31.51371 269 PRO A CA 1
ATOM 2010 C C . PRO A 1 271 ? 13.43300 41.35200 7.13400 1.000 31.98027 269 PRO A C 1
ATOM 2011 O O . PRO A 1 271 ? 13.85400 40.55400 7.98900 1.000 32.34442 269 PRO A O 1
ATOM 2015 N N . PRO A 1 272 ? 14.23200 41.92100 6.24100 1.000 31.86010 270 PRO A N 1
ATOM 2016 C CA . PRO A 1 272 ? 15.67000 41.64100 6.21300 1.000 32.83066 270 PRO A CA 1
ATOM 2017 C C . PRO A 1 272 ? 16.36000 42.11100 7.48200 1.000 49.62709 270 PRO A C 1
ATOM 2018 O O . PRO A 1 272 ? 15.79200 42.79500 8.34400 1.000 41.32921 270 PRO A O 1
ATOM 2022 N N . GLU A 1 273 ? 17.62500 41.71400 7.57000 1.000 74.29261 271 GLU A N 1
ATOM 2023 C CA . GLU A 1 273 ? 18.47200 42.06200 8.69700 1.000 81.86763 271 GLU A CA 1
ATOM 2024 C C . GLU A 1 273 ? 18.58500 43.57600 8.80900 1.000 89.33942 271 GLU A C 1
ATOM 2025 O O . GLU A 1 273 ? 18.81400 44.27200 7.81400 1.000 79.54809 271 GLU A O 1
ATOM 2031 N N . ARG A 1 274 ? 18.39700 44.07900 10.02600 1.000 98.86919 272 ARG A N 1
ATOM 2032 C CA . ARG A 1 274 ? 18.32100 45.51100 10.28400 1.000 93.37739 272 ARG A CA 1
ATOM 2033 C C . ARG A 1 274 ? 19.65800 46.05900 10.77000 1.000 108.85593 272 ARG A C 1
ATOM 2034 O O . ARG A 1 274 ? 20.40700 45.38600 11.48500 1.000 112.00065 272 ARG A O 1
ATOM 2043 N N . GLN B 1 1 ? -44.89900 -12.39200 -14.00000 1.000 55.89670 -1 GLN B N 1
ATOM 2044 C CA . GLN B 1 1 ? -43.90800 -12.48400 -15.07600 1.000 70.77311 -1 GLN B CA 1
ATOM 2045 C C . GLN B 1 1 ? -42.70500 -11.53300 -14.76000 1.000 54.58381 -1 GLN B C 1
ATOM 2046 O O . GLN B 1 1 ? -42.74400 -10.82500 -13.75100 1.000 40.79914 -1 GLN B O 1
ATOM 2052 N N . GLY B 1 2 ? -41.66600 -11.53100 -15.59800 1.000 50.96444 0 GLY B N 1
ATOM 2053 C CA . GLY B 1 2 ? -40.37500 -10.95400 -15.20800 1.000 40.97448 0 GLY B CA 1
ATOM 2054 C C . GLY B 1 2 ? -40.41900 -9.43600 -15.11200 1.000 37.12222 0 GLY B C 1
ATOM 2055 O O . GLY B 1 2 ? -40.86100 -8.75000 -16.04200 1.000 41.21757 0 GLY B O 1
ATOM 2056 N N . MET B 1 3 ? -39.90400 -8.90600 -14.00700 1.000 32.52428 1 MET B N 1
ATOM 2057 C CA . MET B 1 3 ? -39.83100 -7.46300 -13.80900 1.000 38.05215 1 MET B CA 1
ATOM 2058 C C . MET B 1 3 ? -38.49700 -6.99100 -14.38400 1.000 30.91068 1 MET B C 1
ATOM 2059 O O . MET B 1 3 ? -37.44500 -7.52700 -14.03600 1.000 35.13873 1 MET B O 1
ATOM 2064 N N . ALA B 1 4 ? -38.53700 -5.99100 -15.26000 1.000 31.12944 2 ALA B N 1
ATOM 2065 C CA . ALA B 1 4 ? -37.32500 -5.49500 -15.89100 1.000 27.78938 2 ALA B CA 1
ATOM 2066 C C . ALA B 1 4 ? -36.42200 -4.81500 -14.87400 1.000 29.63345 2 ALA B C 1
ATOM 2067 O O . ALA B 1 4 ? -36.89100 -4.14300 -13.94900 1.000 25.77008 2 ALA B O 1
ATOM 2069 N N . LYS B 1 5 ? -35.11700 -4.98700 -15.06200 1.000 30.26342 3 LYS B N 1
ATOM 2070 C CA . LYS B 1 5 ? -34.12100 -4.29000 -14.25700 1.000 27.34304 3 LYS B CA 1
ATOM 2071 C C . LYS B 1 5 ? -34.18200 -2.77800 -14.50200 1.000 22.60096 3 LYS B C 1
ATOM 2072 O O . LYS B 1 5 ? -34.66600 -2.29800 -15.53900 1.000 25.48734 3 LYS B O 1
ATOM 2078 N N . VAL B 1 6 ? -33.68400 -2.03000 -13.53100 1.000 20.97447 4 VAL B N 1
ATOM 2079 C CA . VAL B 1 6 ? -33.50900 -0.58500 -13.71900 1.000 18.94046 4 VAL B CA 1
ATOM 2080 C C . VAL B 1 6 ? -32.40300 -0.34300 -14.74300 1.000 21.64675 4 VAL B C 1
ATOM 2081 O O . VAL B 1 6 ? -31.44400 -1.13700 -14.86600 1.000 20.45553 4 VAL B O 1
ATOM 2085 N N . LYS B 1 7 ? -32.53800 0.74300 -15.50300 1.000 18.34316 5 LYS B N 1
ATOM 2086 C CA . LYS B 1 7 ? -31.46200 1.17900 -16.38800 1.000 18.03188 5 LYS B CA 1
ATOM 2087 C C . LYS B 1 7 ? -30.51000 2.05700 -15.57300 1.000 17.36299 5 LYS B C 1
ATOM 2088 O O . LYS B 1 7 ? -30.93000 3.00800 -14.90600 1.000 18.78597 5 LYS B O 1
ATOM 2094 N N . ILE B 1 8 ? -29.22400 1.68700 -15.55100 1.000 17.42011 6 ILE B N 1
ATOM 2095 C CA . ILE B 1 8 ? -28.23000 2.43700 -14.79900 1.000 17.69515 6 ILE B CA 1
ATOM 2096 C C . ILE B 1 8 ? -27.57400 3.43300 -15.74700 1.000 18.53605 6 ILE B C 1
ATOM 2097 O O . ILE B 1 8 ? -27.05600 3.05200 -16.80000 1.000 21.05991 6 ILE B O 1
ATOM 2102 N N . VAL B 1 9 ? -27.58300 4.69100 -15.35400 1.000 18.69944 7 VAL B N 1
ATOM 2103 C CA . VAL B 1 9 ? -27.08600 5.80300 -16.16600 1.000 19.53285 7 VAL B CA 1
ATOM 2104 C C . VAL B 1 9 ? -25.77700 6.25200 -15.53800 1.000 20.19053 7 VAL B C 1
ATOM 2105 O O . VAL B 1 9 ? -25.73800 6.79400 -14.42400 1.000 20.47392 7 VAL B O 1
ATOM 2109 N N . GLY B 1 10 ? -24.67300 5.97900 -16.22600 1.000 20.87560 8 GLY B N 1
ATOM 2110 C CA . GLY B 1 10 ? -23.36000 6.28400 -15.67300 1.000 21.98400 8 GLY B CA 1
ATOM 2111 C C . GLY B 1 10 ? -22.97000 7.70800 -16.02900 1.000 22.92621 8 GLY B C 1
ATOM 2112 O O . GLY B 1 10 ? -23.16200 8.14400 -17.14100 1.000 23.17214 8 GLY B O 1
ATOM 2113 N N . ILE B 1 11 ? -22.45100 8.43400 -15.06000 1.000 23.76474 9 ILE B N 1
ATOM 2114 C CA . ILE B 1 11 ? -22.10600 9.83800 -15.25400 1.000 24.91201 9 ILE B CA 1
ATOM 2115 C C . ILE B 1 11 ? -20.71200 9.96800 -15.84500 1.000 29.73555 9 ILE B C 1
ATOM 2116 O O . ILE B 1 11 ? -19.72900 9.49900 -15.25700 1.000 27.91794 9 ILE B O 1
ATOM 2121 N N . LEU B 1 12 ? -20.61300 10.67700 -16.96200 1.000 26.98506 10 LEU B N 1
ATOM 2122 C CA . LEU B 1 12 ? -19.33200 11.01800 -17.58000 1.000 29.64558 10 LEU B CA 1
ATOM 2123 C C . LEU B 1 12 ? -19.29600 12.54400 -17.69200 1.000 36.25993 10 LEU B C 1
ATOM 2124 O O . LEU B 1 12 ? -19.83700 13.12100 -18.64500 1.000 30.08384 10 LEU B O 1
ATOM 2129 N N . ASN B 1 13 ? -18.67800 13.21200 -16.73400 1.000 31.06782 11 ASN B N 1
ATOM 2130 C CA . ASN B 1 13 ? -18.55900 14.67000 -16.79900 1.000 32.90453 11 ASN B CA 1
ATOM 2131 C C . ASN B 1 13 ? -17.23700 15.03000 -17.46500 1.000 41.80308 11 ASN B C 1
ATOM 2132 O O . ASN B 1 13 ? -16.19100 14.49000 -17.09700 1.000 44.71755 11 ASN B O 1
ATOM 2137 N N . VAL B 1 14 ? -17.27600 15.94200 -18.43500 1.000 35.44479 12 VAL B N 1
ATOM 2138 C CA . VAL B 1 14 ? -16.08000 16.34500 -19.17100 1.000 37.62512 12 VAL B CA 1
ATOM 2139 C C . VAL B 1 14 ? -15.70500 17.74800 -18.69700 1.000 48.63009 12 VAL B C 1
ATOM 2140 O O . VAL B 1 14 ? -16.37900 18.72300 -19.03900 1.000 48.21365 12 VAL B O 1
ATOM 2144 N N . THR B 1 15 ? -14.64200 17.86100 -17.89500 1.000 56.19131 13 THR B N 1
ATOM 2145 C CA . THR B 1 15 ? -14.19400 19.15400 -17.36800 1.000 49.24270 13 THR B CA 1
ATOM 2146 C C . THR B 1 15 ? -12.71700 19.36900 -17.66900 1.000 76.25266 13 THR B C 1
ATOM 2147 O O . THR B 1 15 ? -11.90500 18.44100 -17.53500 1.000 87.49888 13 THR B O 1
ATOM 2151 N N . PRO B 1 16 ? -12.34700 20.59200 -18.06600 1.000 97.00029 14 PRO B N 1
ATOM 2152 C CA . PRO B 1 16 ? -11.00600 20.82100 -18.64800 1.000 108.59397 14 PRO B CA 1
ATOM 2153 C C . PRO B 1 16 ? -9.81800 20.48000 -17.75400 1.000 115.33142 14 PRO B C 1
ATOM 2154 O O . PRO B 1 16 ? -8.83900 19.90100 -18.24800 1.000 122.46412 14 PRO B O 1
ATOM 2158 N N . ASN B 1 17 ? -9.84900 20.86600 -16.47200 1.000 125.17772 15 ASN B N 1
ATOM 2159 C CA . ASN B 1 17 ? -8.73400 20.71700 -15.53000 1.000 119.63210 15 ASN B CA 1
ATOM 2160 C C . ASN B 1 17 ? -7.56200 21.63400 -15.86800 1.000 104.05906 15 ASN B C 1
ATOM 2161 O O . ASN B 1 17 ? -6.42300 21.35600 -15.48800 1.000 101.39262 15 ASN B O 1
ATOM 2166 N N . SER B 1 18 ? -7.83200 22.71200 -16.59900 1.000 121.80863 16 SER B N 1
ATOM 2167 C CA . SER B 1 18 ? -6.88600 23.77200 -16.92700 1.000 115.86139 16 SER B CA 1
ATOM 2168 C C . SER B 1 18 ? -7.71800 24.88100 -17.55400 1.000 134.21702 16 SER B C 1
ATOM 2169 O O . SER B 1 18 ? -8.54300 24.60600 -18.43300 1.000 130.61619 16 SER B O 1
ATOM 2172 N N . PHE B 1 19 ? -7.56500 26.12400 -17.09500 1.000 147.18447 17 PHE B N 1
ATOM 2173 C CA . PHE B 1 19 ? -8.47000 27.14200 -17.61400 1.000 158.69832 17 PHE B CA 1
ATOM 2174 C C . PHE B 1 19 ? -8.02300 27.59400 -18.99800 1.000 146.30146 17 PHE B C 1
ATOM 2175 O O . PHE B 1 19 ? -8.85900 27.96200 -19.83100 1.000 151.47969 17 PHE B O 1
ATOM 2183 N N . HIS B 1 20 ? -6.71800 27.56200 -19.26100 1.000 78.69809 18 HIS B N 1
ATOM 2184 C CA . HIS B 1 20 ? -6.19500 27.93100 -20.56900 1.000 77.71558 18 HIS B CA 1
ATOM 2185 C C . HIS B 1 20 ? -6.42000 26.79700 -21.56200 1.000 95.03373 18 HIS B C 1
ATOM 2186 O O . HIS B 1 20 ? -6.35900 25.61500 -21.20600 1.000 79.29964 18 HIS B O 1
ATOM 2193 N N . ASP B 1 21 ? -6.71800 27.16200 -22.80800 1.000 130.97553 19 ASP B N 1
ATOM 2194 C CA . ASP B 1 21 ? -7.02500 26.16600 -23.82500 1.000 139.04265 19 ASP B CA 1
ATOM 2195 C C . ASP B 1 21 ? -5.74600 25.50400 -24.32200 1.000 138.31982 19 ASP B C 1
ATOM 2196 O O . ASP B 1 21 ? -4.69900 26.14900 -24.45000 1.000 130.24657 19 ASP B O 1
ATOM 2201 N N . GLY B 1 22 ? -5.84100 24.20300 -24.59300 1.000 118.71716 20 GLY B N 1
ATOM 2202 C CA . GLY B 1 22 ? -4.68700 23.37500 -24.88500 1.000 113.75580 20 GLY B CA 1
ATOM 2203 C C . GLY B 1 22 ? -4.75600 22.05800 -24.13500 1.000 119.46171 20 GLY B C 1
ATOM 2204 O O . GLY B 1 22 ? -5.24100 22.01100 -22.99800 1.000 111.72503 20 GLY B O 1
ATOM 2205 N N . GLY B 1 23 ? -4.28200 20.98000 -24.75100 1.000 105.00175 21 GLY B N 1
ATOM 2206 C CA . GLY B 1 23 ? -4.41200 19.68000 -24.11800 1.000 98.25674 21 GLY B CA 1
ATOM 2207 C C . GLY B 1 23 ? -5.82700 19.13600 -24.10900 1.000 96.97062 21 GLY B C 1
ATOM 2208 O O . GLY B 1 23 ? -6.26300 18.56200 -23.10100 1.000 90.03228 21 GLY B O 1
ATOM 2209 N N . ARG B 1 24 ? -6.56100 19.30400 -25.21200 1.000 92.64664 22 ARG B N 1
ATOM 2210 C CA . ARG B 1 24 ? -7.91400 18.76200 -25.29800 1.000 76.27485 22 ARG B CA 1
ATOM 2211 C C . ARG B 1 24 ? -7.91900 17.28700 -25.66600 1.000 64.51835 22 ARG B C 1
ATOM 2212 O O . ARG B 1 24 ? -8.79200 16.54600 -25.20100 1.000 60.07050 22 ARG B O 1
ATOM 2220 N N . PHE B 1 25 ? -6.97100 16.84500 -26.49700 1.000 64.41245 23 PHE B N 1
ATOM 2221 C CA . PHE B 1 25 ? -6.88600 15.42200 -26.81200 1.000 60.97351 23 PHE B CA 1
ATOM 2222 C C . PHE B 1 25 ? -6.70300 14.58800 -25.55500 1.000 59.42278 23 PHE B C 1
ATOM 2223 O O . PHE B 1 25 ? -7.23400 13.47800 -25.46400 1.000 55.85609 23 PHE B O 1
ATOM 2231 N N . VAL B 1 26 ? -5.92700 15.08800 -24.58700 1.000 64.61161 24 VAL B N 1
ATOM 2232 C CA . VAL B 1 26 ? -5.66100 14.30400 -23.38000 1.000 67.87935 24 VAL B CA 1
ATOM 2233 C C . VAL B 1 26 ? -6.95000 14.07600 -22.59900 1.000 60.12047 24 VAL B C 1
ATOM 2234 O O . VAL B 1 26 ? -7.23700 12.95600 -22.15600 1.000 55.51945 24 VAL B O 1
ATOM 2238 N N . GLU B 1 27 ? -7.76100 15.12600 -22.44500 1.000 67.76621 25 GLU B N 1
ATOM 2239 C CA . GLU B 1 27 ? -9.02300 14.98400 -21.72500 1.000 72.47740 25 GLU B CA 1
ATOM 2240 C C . GLU B 1 27 ? -9.99500 14.08700 -22.48300 1.000 51.54535 25 GLU B C 1
ATOM 2241 O O . GLU B 1 27 ? -10.69600 13.27100 -21.87300 1.000 48.30049 25 GLU B O 1
ATOM 2247 N N . THR B 1 28 ? -10.01800 14.18900 -23.81400 1.000 51.51296 26 THR B N 1
ATOM 2248 C CA . THR B 1 28 ? -10.89100 13.31800 -24.60300 1.000 50.65347 26 THR B CA 1
ATOM 2249 C C . THR B 1 28 ? -10.52200 11.84600 -24.41500 1.000 47.80253 26 THR B C 1
ATOM 2250 O O . THR B 1 28 ? -11.39500 11.00200 -24.16300 1.000 48.22242 26 THR B O 1
ATOM 2254 N N . ASP B 1 29 ? -9.22900 11.51900 -24.51400 1.000 47.65066 27 ASP B N 1
ATOM 2255 C CA . ASP B 1 29 ? -8.77600 10.15000 -24.25800 1.000 46.65813 27 ASP B CA 1
ATOM 2256 C C . ASP B 1 29 ? -9.16500 9.69100 -22.85900 1.000 44.95013 27 ASP B C 1
ATOM 2257 O O . ASP B 1 29 ? -9.50400 8.52500 -22.65500 1.000 43.24509 27 ASP B O 1
ATOM 2262 N N . LYS B 1 30 ? -9.04800 10.57000 -21.86200 1.000 47.63029 28 LYS B N 1
ATOM 2263 C CA . LYS B 1 30 ? -9.43200 10.17300 -20.50700 1.000 45.42828 28 LYS B CA 1
ATOM 2264 C C . LYS B 1 30 ? -10.91200 9.83500 -20.45600 1.000 47.20629 28 LYS B C 1
ATOM 2265 O O . LYS B 1 30 ? -11.33000 8.88600 -19.77300 1.000 41.56732 28 LYS B O 1
ATOM 2271 N N . ALA B 1 31 ? -11.72200 10.59500 -21.18700 1.000 43.68615 29 ALA B N 1
ATOM 2272 C CA . ALA B 1 31 ? -13.16600 10.39900 -21.10900 1.000 42.13300 29 ALA B CA 1
ATOM 2273 C C . ALA B 1 31 ? -13.57900 9.08800 -21.76500 1.000 37.16734 29 ALA B C 1
ATOM 2274 O O . ALA B 1 31 ? -14.46200 8.38300 -21.25100 1.000 34.53535 29 ALA B O 1
ATOM 2276 N N . VAL B 1 32 ? -12.94800 8.72600 -22.88400 1.000 37.95543 30 VAL B N 1
ATOM 2277 C CA . VAL B 1 32 ? -13.25200 7.43900 -23.50700 1.000 37.33426 30 VAL B CA 1
ATOM 2278 C C . VAL B 1 32 ? -12.84200 6.29500 -22.59000 1.000 44.61131 30 VAL B C 1
ATOM 2279 O O . VAL B 1 32 ? -13.52900 5.27000 -22.50000 1.000 35.90947 30 VAL B O 1
ATOM 2283 N N . VAL B 1 33 ? -11.69600 6.43600 -21.92400 1.000 35.60917 31 VAL B N 1
ATOM 2284 C CA . VAL B 1 33 ? -11.30400 5.42600 -20.94900 1.000 35.79522 31 VAL B CA 1
ATOM 2285 C C . VAL B 1 33 ? -12.40300 5.25600 -19.90300 1.000 34.72008 31 VAL B C 1
ATOM 2286 O O . VAL B 1 33 ? -12.79100 4.12800 -19.56600 1.000 33.16309 31 VAL B O 1
ATOM 2290 N N . ARG B 1 34 ? -12.92200 6.37200 -19.37100 1.000 35.14843 32 ARG B N 1
ATOM 2291 C CA . ARG B 1 34 ? -13.97700 6.28000 -18.35600 1.000 35.86871 32 ARG B CA 1
ATOM 2292 C C . ARG B 1 34 ? -15.24800 5.67400 -18.91800 1.000 33.75259 32 ARG B C 1
ATOM 2293 O O . ARG B 1 34 ? -15.96200 4.96000 -18.20700 1.000 29.32238 32 ARG B O 1
ATOM 2301 N N . ALA B 1 35 ? -15.58900 5.98400 -20.17800 1.000 30.76085 33 ALA B N 1
ATOM 2302 C CA . ALA B 1 35 ? -16.80900 5.40900 -20.73500 1.000 28.05014 33 ALA B CA 1
ATOM 2303 C C . ALA B 1 35 ? -16.72100 3.88200 -20.79900 1.000 30.73304 33 ALA B C 1
ATOM 2304 O O . ALA B 1 35 ? -17.69600 3.19400 -20.49400 1.000 27.49349 33 ALA B O 1
ATOM 2306 N N . ARG B 1 36 ? -15.54600 3.32700 -21.14900 1.000 28.14839 34 ARG B N 1
ATOM 2307 C CA . ARG B 1 36 ? -15.39600 1.87100 -21.15000 1.000 30.35084 34 ARG B CA 1
ATOM 2308 C C . ARG B 1 36 ? -15.50400 1.30800 -19.74700 1.000 25.83979 34 ARG B C 1
ATOM 2309 O O . ARG B 1 36 ? -16.11400 0.24400 -19.52500 1.000 28.72099 34 ARG B O 1
ATOM 2317 N N . GLU B 1 37 ? -14.89900 1.98800 -18.78300 1.000 29.36301 35 GLU B N 1
ATOM 2318 C CA . GLU B 1 37 ? -15.01500 1.52600 -17.40400 1.000 29.19820 35 GLU B CA 1
ATOM 2319 C C . GLU B 1 37 ? -16.47500 1.54700 -16.96100 1.000 25.83446 35 GLU B C 1
ATOM 2320 O O . GLU B 1 37 ? -16.94500 0.61000 -16.29800 1.000 27.56070 35 GLU B O 1
ATOM 2326 N N . LEU B 1 38 ? -17.22200 2.59500 -17.31700 1.000 20.98896 36 LEU B N 1
ATOM 2327 C CA . LEU B 1 38 ? -18.63700 2.62900 -16.93900 1.000 22.93619 36 LEU B CA 1
ATOM 2328 C C . LEU B 1 38 ? -19.40000 1.46700 -17.57200 1.000 24.94945 36 LEU B C 1
ATOM 2329 O O . LEU B 1 38 ? -20.21000 0.81600 -16.89900 1.000 22.34062 36 LEU B O 1
ATOM 2334 N N . LEU B 1 39 ? -19.16200 1.18500 -18.85200 1.000 24.84156 37 LEU B N 1
ATOM 2335 C CA . LEU B 1 39 ? -19.79200 0.02900 -19.49800 1.000 24.31954 37 LEU B CA 1
ATOM 2336 C C . LEU B 1 39 ? -19.37200 -1.27300 -18.82000 1.000 24.26321 37 LEU B C 1
ATOM 2337 O O . LEU B 1 39 ? -20.20000 -2.16700 -18.57600 1.000 26.81532 37 LEU B O 1
ATOM 2342 N N . SER B 1 40 ? -18.08500 -1.37500 -18.47900 1.000 22.58110 38 SER B N 1
ATOM 2343 C CA . SER B 1 40 ? -17.56100 -2.56100 -17.80700 1.000 26.17180 38 SER B CA 1
ATOM 2344 C C . SER B 1 40 ? -18.28400 -2.82300 -16.48100 1.000 25.30215 38 SER B C 1
ATOM 2345 O O . SER B 1 40 ? -18.47100 -3.98600 -16.08600 1.000 28.94997 38 SER B O 1
ATOM 2348 N N . GLN B 1 41 ? -18.62100 -1.76900 -15.76200 1.000 22.21676 39 GLN B N 1
ATOM 2349 C CA . GLN B 1 41 ? -19.31400 -1.91100 -14.47300 1.000 21.31036 39 GLN B CA 1
ATOM 2350 C C . GLN B 1 41 ? -20.80100 -2.21400 -14.62300 1.000 20.50340 39 GLN B C 1
ATOM 2351 O O . GLN B 1 41 ? -21.46600 -2.44800 -13.60600 1.000 22.11993 39 GLN B O 1
ATOM 2357 N N . GLY B 1 42 ? -21.35400 -2.10300 -15.82000 1.000 21.06652 40 GLY B N 1
ATOM 2358 C CA . GLY B 1 42 ? -22.74600 -2.41400 -16.07100 1.000 21.64733 40 GLY B CA 1
ATOM 2359 C C . GLY B 1 42 ? -23.66500 -1.24700 -16.36300 1.000 20.36295 40 GLY B C 1
ATOM 2360 O O . GLY B 1 42 ? -24.88900 -1.42300 -16.27700 1.000 22.78871 40 GLY B O 1
ATOM 2361 N N . ALA B 1 43 ? -23.12200 -0.06200 -16.70200 1.000 19.45437 41 ALA B N 1
ATOM 2362 C CA . ALA B 1 43 ? -23.99000 1.04600 -17.08500 1.000 16.73468 41 ALA B CA 1
ATOM 2363 C C . ALA B 1 43 ? -24.72900 0.72400 -18.37600 1.000 23.18150 41 ALA B C 1
ATOM 2364 O O . ALA B 1 43 ? -24.14200 0.21200 -19.34500 1.000 21.47594 41 ALA B O 1
ATOM 2366 N N . ASP B 1 44 ? -26.01000 1.06600 -18.41400 1.000 15.73880 42 ASP B N 1
ATOM 2367 C CA . ASP B 1 44 ? -26.81000 0.92200 -19.62500 1.000 18.93130 42 ASP B CA 1
ATOM 2368 C C . ASP B 1 44 ? -26.71600 2.12500 -20.54100 1.000 23.92423 42 ASP B C 1
ATOM 2369 O O . ASP B 1 44 ? -26.88700 1.99100 -21.76900 1.000 22.97935 42 ASP B O 1
ATOM 2374 N N . ILE B 1 45 ? -26.50200 3.30800 -19.96800 1.000 17.34357 43 ILE B N 1
ATOM 2375 C CA . ILE B 1 45 ? -26.45500 4.57000 -20.71000 1.000 18.78960 43 ILE B CA 1
ATOM 2376 C C . ILE B 1 45 ? -25.25200 5.34300 -20.17200 1.000 18.99394 43 ILE B C 1
ATOM 2377 O O . ILE B 1 45 ? -24.99600 5.32600 -18.96500 1.000 20.25255 43 ILE B O 1
ATOM 2382 N N . ILE B 1 46 ? -24.51500 6.00000 -21.06100 1.000 19.03771 44 ILE B N 1
ATOM 2383 C CA . ILE B 1 46 ? -23.39800 6.86800 -20.69400 1.000 18.07196 44 ILE B CA 1
ATOM 2384 C C . ILE B 1 46 ? -23.91400 8.29000 -20.84100 1.000 21.11465 44 ILE B C 1
ATOM 2385 O O . ILE B 1 46 ? -24.29200 8.71400 -21.94700 1.000 21.22967 44 ILE B O 1
ATOM 2390 N N . GLU B 1 47 ? -23.95900 9.01800 -19.73500 1.000 20.94657 45 GLU B N 1
ATOM 2391 C CA . GLU B 1 47 ? -24.51800 10.37000 -19.73500 1.000 24.42519 45 GLU B CA 1
ATOM 2392 C C . GLU B 1 47 ? -23.36800 11.38000 -19.76300 1.000 25.59468 45 GLU B C 1
ATOM 2393 O O . GLU B 1 47 ? -22.60200 11.49600 -18.79500 1.000 22.02040 45 GLU B O 1
ATOM 2399 N N . ILE B 1 48 ? -23.23300 12.10000 -20.88300 1.000 21.56952 46 ILE B N 1
ATOM 2400 C CA . ILE B 1 48 ? -22.11500 13.01400 -21.12900 1.000 19.86287 46 ILE B CA 1
ATOM 2401 C C . ILE B 1 48 ? -22.58300 14.45000 -20.89900 1.000 26.15828 46 ILE B C 1
ATOM 2402 O O . ILE B 1 48 ? -23.65000 14.86600 -21.39300 1.000 24.85320 46 ILE B O 1
ATOM 2407 N N . GLY B 1 49 ? -21.81500 15.19200 -20.11100 1.000 23.67198 47 GLY B N 1
ATOM 2408 C CA . GLY B 1 49 ? -22.15300 16.58400 -19.88200 1.000 27.26050 47 GLY B CA 1
ATOM 2409 C C . GLY B 1 49 ? -20.92100 17.44500 -19.80700 1.000 32.02895 47 GLY B C 1
ATOM 2410 O O . GLY B 1 49 ? -19.89100 17.00900 -19.28500 1.000 31.25771 47 GLY B O 1
ATOM 2411 N N . GLY B 1 50 ? -21.00700 18.66900 -20.31900 1.000 28.95669 48 GLY B N 1
ATOM 2412 C CA . GLY B 1 50 ? -19.89500 19.57100 -20.25900 1.000 27.24353 48 GLY B CA 1
ATOM 2413 C C . GLY B 1 50 ? -20.11600 20.73000 -19.30800 1.000 29.81504 48 GLY B C 1
ATOM 2414 O O . GLY B 1 50 ? -19.22700 21.56300 -19.12400 1.000 36.14874 48 GLY B O 1
ATOM 2415 N N . GLU B 1 51 ? -21.28300 20.79400 -18.68100 1.000 24.46907 49 GLU B N 1
ATOM 2416 C CA . GLU B 1 51 ? -21.57600 21.91100 -17.78800 1.000 28.36522 49 GLU B CA 1
ATOM 2417 C C . GLU B 1 51 ? -22.17000 21.36400 -16.50800 1.000 27.07554 49 GLU B C 1
ATOM 2418 O O . GLU B 1 51 ? -23.21000 20.72200 -16.54600 1.000 28.94841 49 GLU B O 1
ATOM 2424 N N . SER B 1 52 ? -21.51600 21.60300 -15.38600 1.000 33.22343 50 SER B N 1
ATOM 2425 C CA . SER B 1 52 ? -22.12800 21.20700 -14.12300 1.000 34.03632 50 SER B CA 1
ATOM 2426 C C . SER B 1 52 ? -23.25200 22.17500 -13.78600 1.000 29.97696 50 SER B C 1
ATOM 2427 O O . SER B 1 52 ? -23.17800 23.35800 -14.12000 1.000 30.47186 50 SER B O 1
ATOM 2430 N N . THR B 1 53 ? -24.29100 21.67800 -13.08300 1.000 28.40169 51 THR B N 1
ATOM 2431 C CA . THR B 1 53 ? -25.36100 22.57200 -12.63400 1.000 27.14900 51 THR B CA 1
ATOM 2432 C C . THR B 1 53 ? -25.65400 22.49600 -11.14400 1.000 31.01166 51 THR B C 1
ATOM 2433 O O . THR B 1 53 ? -26.61200 23.14000 -10.68500 1.000 29.81683 51 THR B O 1
ATOM 2437 N N . GLY B 1 54 ? -24.85200 21.78000 -10.36800 1.000 29.45286 52 GLY B N 1
ATOM 2438 C CA . GLY B 1 54 ? -24.99600 21.84200 -8.91700 1.000 29.79048 52 GLY B CA 1
ATOM 2439 C C . GLY B 1 54 ? -24.61900 23.19300 -8.34600 1.000 36.19325 52 GLY B C 1
ATOM 2440 O O . GLY B 1 54 ? -24.06100 24.07300 -9.01800 1.000 36.81349 52 GLY B O 1
ATOM 2441 N N . PRO B 1 55 ? -24.89500 23.38700 -7.06100 1.000 32.39509 53 PRO B N 1
ATOM 2442 C CA . PRO B 1 55 ? -24.55300 24.66600 -6.44200 1.000 34.49740 53 PRO B CA 1
ATOM 2443 C C . PRO B 1 55 ? -23.05400 24.92500 -6.55500 1.000 38.26920 53 PRO B C 1
ATOM 2444 O O . PRO B 1 55 ? -22.23900 24.00500 -6.47300 1.000 43.74263 53 PRO B O 1
ATOM 2448 N N . GLY B 1 56 ? -22.71600 26.18400 -6.80600 1.000 37.25565 54 GLY B N 1
ATOM 2449 C CA . GLY B 1 56 ? -21.35100 26.62400 -6.99800 1.000 46.02475 54 GLY B CA 1
ATOM 2450 C C . GLY B 1 56 ? -20.81000 26.44100 -8.39700 1.000 49.85189 54 GLY B C 1
ATOM 2451 O O . GLY B 1 56 ? -19.67000 26.84500 -8.65400 1.000 60.40595 54 GLY B O 1
ATOM 2452 N N . SER B 1 57 ? -21.58500 25.84500 -9.30800 1.000 41.85325 55 SER B N 1
ATOM 2453 C CA . SER B 1 57 ? -21.11600 25.53700 -10.65500 1.000 50.91343 55 SER B CA 1
ATOM 2454 C C . SER B 1 57 ? -21.03200 26.79100 -11.52700 1.000 50.53064 55 SER B C 1
ATOM 2455 O O . SER B 1 57 ? -21.78800 27.75600 -11.34800 1.000 46.04184 55 SER B O 1
ATOM 2458 N N . ASN B 1 58 ? -20.11200 26.76100 -12.49900 1.000 51.30723 56 ASN B N 1
ATOM 2459 C CA . ASN B 1 58 ? -19.96100 27.86500 -13.44500 1.000 57.53078 56 ASN B CA 1
ATOM 2460 C C . ASN B 1 58 ? -20.87900 27.67500 -14.65200 1.000 47.52622 56 ASN B C 1
ATOM 2461 O O . ASN B 1 58 ? -21.07200 26.55500 -15.13300 1.000 43.57739 56 ASN B O 1
ATOM 2466 N N . THR B 1 59 ? -21.45200 28.78100 -15.12700 1.000 46.38195 57 THR B N 1
ATOM 2467 C CA . THR B 1 59 ? -22.17900 28.79700 -16.39000 1.000 41.65228 57 THR B CA 1
ATOM 2468 C C . THR B 1 59 ? -21.17300 28.82800 -17.54300 1.000 42.24530 57 THR B C 1
ATOM 2469 O O . THR B 1 59 ? -20.18800 29.56300 -17.49300 1.000 41.81367 57 THR B O 1
ATOM 2473 N N . ILE B 1 60 ? -21.37500 28.00600 -18.56800 1.000 38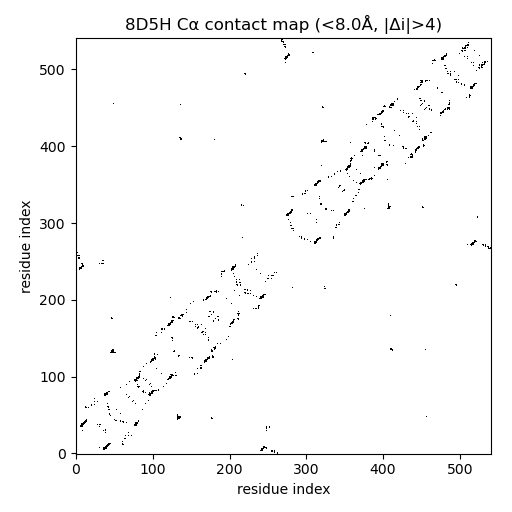.34345 58 ILE B N 1
ATOM 2474 C CA . ILE B 1 60 ? -20.45200 28.04800 -19.69800 1.000 43.99527 58 ILE B CA 1
ATOM 2475 C C . ILE B 1 60 ? -21.24100 28.26300 -20.98600 1.000 36.50677 58 ILE B C 1
ATOM 2476 O O . ILE B 1 60 ? -22.44000 28.00500 -21.06100 1.000 43.66469 58 ILE B O 1
ATOM 2481 N N . THR B 1 61 ? -20.55900 28.78800 -22.00100 1.000 39.22766 59 THR B N 1
ATOM 2482 C CA . THR B 1 61 ? -21.24600 29.08400 -23.25000 1.000 41.34986 59 THR B CA 1
ATOM 2483 C C . THR B 1 61 ? -21.52300 27.80900 -24.04200 1.000 35.34317 59 THR B C 1
ATOM 2484 O O . THR B 1 61 ? -20.91400 26.75600 -23.82900 1.000 36.55139 59 THR B O 1
ATOM 2488 N N . ALA B 1 62 ? -22.47700 27.90800 -24.96800 1.000 39.49892 60 ALA B N 1
ATOM 2489 C CA . ALA B 1 62 ? -22.73600 26.78100 -25.85400 1.000 39.58064 60 ALA B CA 1
ATOM 2490 C C . ALA B 1 62 ? -21.46600 26.35700 -26.58800 1.000 38.85802 60 ALA B C 1
ATOM 2491 O O . ALA B 1 62 ? -21.18800 25.15500 -26.71700 1.000 40.77498 60 ALA B O 1
ATOM 2493 N N . ASP B 1 63 ? -20.68300 27.32800 -27.07900 1.000 40.36225 61 ASP B N 1
ATOM 2494 C CA . ASP B 1 63 ? -19.46200 27.00000 -27.80900 1.000 39.34053 61 ASP B CA 1
ATOM 2495 C C . ASP B 1 63 ? -18.50300 26.20400 -26.93800 1.000 43.08065 61 ASP B C 1
ATOM 2496 O O . ASP B 1 63 ? -17.93500 25.19600 -27.38200 1.000 41.40038 61 ASP B O 1
ATOM 2501 N N . GLU B 1 64 ? -18.32100 26.63900 -25.68200 1.000 45.10583 62 GLU B N 1
ATOM 2502 C CA . GLU B 1 64 ? -17.44000 25.91800 -24.77000 1.000 39.88971 62 GLU B CA 1
ATOM 2503 C C . GLU B 1 64 ? -18.01800 24.55900 -24.42300 1.000 37.42610 62 GLU B C 1
ATOM 2504 O O . GLU B 1 64 ? -17.27600 23.57800 -24.32000 1.000 35.24171 62 GLU B O 1
ATOM 2510 N N . GLU B 1 65 ? -19.34000 24.48200 -24.24400 1.000 29.76175 63 GLU B N 1
ATOM 2511 C CA . GLU B 1 65 ? -19.97800 23.20800 -23.92900 1.000 26.76678 63 GLU B CA 1
ATOM 2512 C C . GLU B 1 65 ? -19.78600 22.20700 -25.06400 1.000 29.55861 63 GLU B C 1
ATOM 2513 O O . GLU B 1 65 ? -19.42300 21.05200 -24.83400 1.000 31.24157 63 GLU B O 1
ATOM 2519 N N . LEU B 1 66 ? -20.00200 22.65200 -26.30500 1.000 33.77419 64 LEU B N 1
ATOM 2520 C CA . LEU B 1 66 ? -19.80900 21.77100 -27.45000 1.000 36.44597 64 LEU B CA 1
ATOM 2521 C C . LEU B 1 66 ? -18.34800 21.38600 -27.60000 1.000 38.82429 64 LEU B C 1
ATOM 2522 O O . LEU B 1 66 ? -18.03500 20.23800 -27.95400 1.000 36.08195 64 LEU B O 1
ATOM 2527 N N . ALA B 1 67 ? -17.44100 22.32500 -27.31800 1.000 36.64605 65 ALA B N 1
ATOM 2528 C CA . ALA B 1 67 ? -16.01600 22.02300 -27.43000 1.000 40.31781 65 ALA B CA 1
ATOM 2529 C C . ALA B 1 67 ? -15.61800 20.88600 -26.49400 1.000 39.21856 65 ALA B C 1
ATOM 2530 O O . ALA B 1 67 ? -14.75700 20.06800 -26.83900 1.000 39.03466 65 ALA B O 1
ATOM 2532 N N . ARG B 1 68 ? -16.24900 20.80400 -25.32400 1.000 31.64854 66 ARG B N 1
ATOM 2533 C CA . ARG B 1 68 ? -15.93400 19.73900 -24.39000 1.000 27.94851 66 ARG B CA 1
ATOM 2534 C C . ARG B 1 68 ? -16.54800 18.42200 -24.83100 1.000 31.19882 66 ARG B C 1
ATOM 2535 O O . ARG B 1 68 ? -15.88700 17.37600 -24.78900 1.000 34.12193 66 ARG B O 1
ATOM 2543 N N . ILE B 1 69 ? -17.82200 18.43600 -25.21500 1.000 28.28872 67 ILE B N 1
ATOM 2544 C CA . ILE B 1 69 ? -18.49800 17.15600 -25.33700 1.000 23.37557 67 ILE B CA 1
ATOM 2545 C C . ILE B 1 69 ? -18.45700 16.58500 -26.75300 1.000 27.37269 67 ILE B C 1
ATOM 2546 O O . ILE B 1 69 ? -18.55400 15.36300 -26.90900 1.000 28.40519 67 ILE B O 1
ATOM 2551 N N . VAL B 1 70 ? -18.40700 17.42500 -27.78800 1.000 27.97343 68 VAL B N 1
ATOM 2552 C CA . VAL B 1 70 ? -18.48600 16.90000 -29.15700 1.000 31.65750 68 VAL B CA 1
ATOM 2553 C C . VAL B 1 70 ? -17.37100 15.89600 -29.44300 1.000 34.40951 68 VAL B C 1
ATOM 2554 O O . VAL B 1 70 ? -17.67300 14.80700 -29.96100 1.000 31.35077 68 VAL B O 1
ATOM 2558 N N . PRO B 1 71 ? -16.09500 16.17100 -29.13000 1.000 31.50667 69 PRO B N 1
ATOM 2559 C CA . PRO B 1 71 ? -15.05200 15.16200 -29.38700 1.000 34.71476 69 PRO B CA 1
ATOM 2560 C C . PRO B 1 71 ? -15.27300 13.89000 -28.63400 1.000 33.25275 69 PRO B C 1
ATOM 2561 O O . PRO B 1 71 ? -14.89900 12.81300 -29.11900 1.000 31.09176 69 PRO B O 1
ATOM 2565 N N . VAL B 1 72 ? -15.81700 13.99500 -27.42300 1.000 29.89760 70 VAL B N 1
ATOM 2566 C CA . VAL B 1 72 ? -16.05800 12.81900 -26.60100 1.000 26.96828 70 VAL B CA 1
ATOM 2567 C C . VAL B 1 72 ? -17.18200 11.96900 -27.19500 1.000 27.31487 70 VAL B C 1
ATOM 2568 O O . VAL B 1 72 ? -17.04900 10.74800 -27.32400 1.000 27.71133 70 VAL B O 1
ATOM 2572 N N . ILE B 1 73 ? -18.30000 12.59800 -27.57600 1.000 27.36690 71 ILE B N 1
ATOM 2573 C CA . ILE B 1 73 ? -19.40200 11.84900 -28.18200 1.000 25.37330 71 ILE B CA 1
ATOM 2574 C C . ILE B 1 73 ? -18.93400 11.18300 -29.47100 1.000 28.26867 71 ILE B C 1
ATOM 2575 O O . ILE B 1 73 ? -19.21300 10.00300 -29.70900 1.000 27.23601 71 ILE B O 1
ATOM 2580 N N . ARG B 1 74 ? -18.23800 11.94000 -30.32100 1.000 29.74196 72 ARG B N 1
ATOM 2581 C CA . ARG B 1 74 ? -17.73700 11.38800 -31.58500 1.000 26.52173 72 ARG B CA 1
ATOM 2582 C C . ARG B 1 74 ? -16.84600 10.18600 -31.33000 1.000 32.80940 72 ARG B C 1
ATOM 2583 O O . ARG B 1 74 ? -16.92600 9.18300 -32.04400 1.000 32.27811 72 ARG B O 1
ATOM 2591 N N . ALA B 1 75 ? -15.98700 10.26700 -30.31000 1.000 30.11846 73 ALA B N 1
ATOM 2592 C CA . ALA B 1 75 ? -15.04400 9.18000 -30.08300 1.000 31.12324 73 ALA B CA 1
ATOM 2593 C C . ALA B 1 75 ? -15.75400 7.94600 -29.54000 1.000 28.65133 73 ALA B C 1
ATOM 2594 O O . ALA B 1 75 ? -15.41600 6.81600 -29.90800 1.000 28.88050 73 ALA B O 1
ATOM 2596 N N . ILE B 1 76 ? -16.75600 8.13800 -28.68100 1.000 27.22247 74 ILE B N 1
ATOM 2597 C CA . ILE B 1 76 ? -17.50600 7.00900 -28.12700 1.000 24.19601 74 ILE B CA 1
ATOM 2598 C C . ILE B 1 76 ? -18.38900 6.37800 -29.19600 1.000 29.63036 74 ILE B C 1
ATOM 2599 O O . ILE B 1 76 ? -18.44300 5.14900 -29.32700 1.000 29.47133 74 ILE B O 1
ATOM 2604 N N . ARG B 1 77 ? -19.09200 7.20500 -29.98100 1.000 25.06478 75 ARG B N 1
ATOM 2605 C CA . ARG B 1 77 ? -19.90000 6.65600 -31.07400 1.000 23.62117 75 ARG B CA 1
ATOM 2606 C C . ARG B 1 77 ? -19.03900 5.86700 -32.06400 1.000 32.72822 75 ARG B C 1
ATOM 2607 O O . ARG B 1 77 ? -19.47100 4.82700 -32.58600 1.000 27.94471 75 ARG B O 1
ATOM 2615 N N . SER B 1 78 ? -17.81700 6.35100 -32.33000 1.000 28.47773 76 SER B N 1
ATOM 2616 C CA . SER B 1 78 ? -16.92000 5.71200 -33.29300 1.000 27.42333 76 SER B CA 1
ATOM 2617 C C . SER B 1 78 ? -16.38900 4.37100 -32.76600 1.000 30.35057 76 SER B C 1
ATOM 2618 O O . SER B 1 78 ? -16.41400 3.35200 -33.47400 1.000 28.90326 76 SER B O 1
ATOM 2621 N N . SER B 1 79 ? -15.90600 4.34700 -31.53900 1.000 27.04016 77 SER B N 1
ATOM 2622 C CA . SER B 1 79 ? -15.21600 3.15700 -31.05100 1.000 29.09169 77 SER B CA 1
ATOM 2623 C C . SER B 1 79 ? -16.11700 2.23000 -30.24200 1.000 29.25226 77 SER B C 1
ATOM 2624 O O . SER B 1 79 ? -15.85300 1.01400 -30.18200 1.000 28.57751 77 SER B O 1
ATOM 2627 N N . LEU B 1 80 ? -17.21000 2.74700 -29.69200 1.000 25.44048 78 LEU B N 1
ATOM 2628 C CA . LEU B 1 80 ? -18.21300 1.93400 -29.00000 1.000 26.03918 78 LEU B CA 1
ATOM 2629 C C . LEU B 1 80 ? -19.60200 2.21000 -29.56100 1.000 23.83435 78 LEU B C 1
ATOM 2630 O O . LEU B 1 80 ? -20.46900 2.73700 -28.84400 1.000 26.10196 78 LEU B O 1
ATOM 2635 N N . PRO B 1 81 ? -19.86100 1.81400 -30.81600 1.000 24.09141 79 PRO B N 1
ATOM 2636 C CA . PRO B 1 81 ? -21.14400 2.17800 -31.44700 1.000 27.84002 79 PRO B CA 1
ATOM 2637 C C . PRO B 1 81 ? -22.34100 1.51900 -30.78800 1.000 23.98525 79 PRO B C 1
ATOM 2638 O O . PRO B 1 81 ? -23.48100 1.94600 -31.03400 1.000 28.54355 79 PRO B O 1
ATOM 2642 N N . ASP B 1 82 ? -22.14100 0.48800 -29.95200 1.000 27.46708 80 ASP B N 1
ATOM 2643 C CA . ASP B 1 82 ? -23.28000 -0.14100 -29.30000 1.000 30.86655 80 ASP B CA 1
ATOM 2644 C C . ASP B 1 82 ? -23.72200 0.61300 -28.04800 1.000 28.99828 80 ASP B C 1
ATOM 2645 O O . ASP B 1 82 ? -24.79200 0.30400 -27.50100 1.000 29.46820 80 ASP B O 1
ATOM 2650 N N . ALA B 1 83 ? -22.93500 1.57400 -27.57500 1.000 31.52450 81 ALA B N 1
ATOM 2651 C CA . ALA B 1 83 ? -23.25000 2.24100 -26.32300 1.000 26.53785 81 ALA B CA 1
ATOM 2652 C C . ALA B 1 83 ? -24.32000 3.31100 -26.49500 1.000 30.44509 81 ALA B C 1
ATOM 2653 O O . ALA B 1 83 ? -24.30000 4.08600 -27.44700 1.000 28.68148 81 ALA B O 1
ATOM 2655 N N . ASN B 1 84 ? -25.27000 3.33200 -25.56900 1.000 25.34637 82 ASN B N 1
ATOM 2656 C CA . ASN B 1 84 ? -26.31900 4.34400 -25.57000 1.000 23.74483 82 ASN B CA 1
ATOM 2657 C C . ASN B 1 84 ? -25.81800 5.59500 -24.87200 1.000 23.96376 82 ASN B C 1
ATOM 2658 O O . ASN B 1 84 ? -25.32100 5.52100 -23.74600 1.000 21.31613 82 ASN B O 1
ATOM 2663 N N . ILE B 1 85 ? -25.97500 6.75500 -25.51800 1.000 25.84699 83 ILE B N 1
ATOM 2664 C CA . ILE B 1 85 ? -25.44200 8.02100 -25.02700 1.000 25.52109 83 ILE B CA 1
ATOM 2665 C C . ILE B 1 85 ? -26.58600 8.96100 -24.67700 1.000 27.05144 83 ILE B C 1
ATOM 2666 O O . ILE B 1 85 ? -27.51200 9.15200 -25.47800 1.000 28.22152 83 ILE B O 1
ATOM 2671 N N . ALA B 1 86 ? -26.53400 9.52600 -23.47300 1.000 20.10178 84 ALA B N 1
ATOM 2672 C CA . ALA B 1 86 ? -27.38200 10.63700 -23.06200 1.000 22.55795 84 ALA B CA 1
ATOM 2673 C C . ALA B 1 86 ? -26.47700 11.86000 -22.94600 1.000 22.74788 84 ALA B C 1
ATOM 2674 O O . ALA B 1 86 ? -25.28200 11.74200 -22.66200 1.000 23.96033 84 ALA B O 1
ATOM 2676 N N . VAL B 1 87 ? -27.04200 13.03800 -23.17500 1.000 22.98860 85 VAL B N 1
ATOM 2677 C CA . VAL B 1 87 ? -26.30300 14.28900 -23.02100 1.000 20.40512 85 VAL B CA 1
ATOM 2678 C C . VAL B 1 87 ? -27.08700 15.16500 -22.05600 1.000 27.34662 85 VAL B C 1
ATOM 2679 O O . VAL B 1 87 ? -28.30800 15.36500 -22.21900 1.000 22.83503 85 VAL B O 1
ATOM 2683 N N . ASP B 1 88 ? -26.40200 15.64100 -21.01900 1.000 21.34942 86 ASP B N 1
ATOM 2684 C CA . ASP B 1 88 ? -26.98300 16.54200 -20.02300 1.000 22.45037 86 ASP B CA 1
ATOM 2685 C C . ASP B 1 88 ? -26.76700 17.96600 -20.52700 1.000 28.78198 86 ASP B C 1
ATOM 2686 O O . ASP B 1 88 ? -25.63400 18.45300 -20.52600 1.000 28.15376 86 ASP B O 1
ATOM 2691 N N . THR B 1 89 ? -27.82700 18.61200 -21.03400 1.000 26.53359 87 THR B N 1
ATOM 2692 C CA . THR B 1 89 ? -27.71600 20.00700 -21.46400 1.000 23.05255 87 THR B CA 1
ATOM 2693 C C . THR B 1 89 ? -29.08000 20.67900 -21.34700 1.000 26.00814 87 THR B C 1
ATOM 2694 O O . THR B 1 89 ? -30.12700 20.03100 -21.47200 1.000 23.99294 87 THR B O 1
ATOM 2698 N N . TYR B 1 90 ? -29.05400 21.97900 -21.11800 1.000 24.15245 88 TYR B N 1
ATOM 2699 C CA . TYR B 1 90 ? -30.26400 22.78000 -21.16100 1.000 24.65970 88 TYR B CA 1
ATOM 2700 C C . TYR B 1 90 ? -30.31000 23.66300 -22.40900 1.000 26.42466 88 TYR B C 1
ATOM 2701 O O . TYR B 1 90 ? -31.24600 24.45100 -22.54600 1.000 27.60883 88 TYR B O 1
ATOM 2710 N N . LYS B 1 91 ? -29.33500 23.53500 -23.32400 1.000 23.90668 89 LYS B N 1
ATOM 2711 C CA . LYS B 1 91 ? -29.20400 24.43300 -24.47200 1.000 27.10872 89 LYS B CA 1
ATOM 2712 C C . LYS B 1 91 ? -29.67700 23.74200 -25.74500 1.000 28.14301 89 LYS B C 1
ATOM 2713 O O . LYS B 1 91 ? -29.20600 22.64400 -26.06700 1.000 28.96951 89 LYS B O 1
ATOM 2719 N N . ALA B 1 92 ? -30.58000 24.41100 -26.49400 1.000 31.56251 90 ALA B N 1
ATOM 2720 C CA . ALA B 1 92 ? -31.13900 23.78200 -27.69200 1.000 37.74608 90 ALA B CA 1
ATOM 2721 C C . ALA B 1 92 ? -30.05500 23.46300 -28.71500 1.000 36.39780 90 ALA B C 1
ATOM 2722 O O . ALA B 1 92 ? -30.09100 22.40100 -29.36100 1.000 32.07080 90 ALA B O 1
ATOM 2724 N N . GLU B 1 93 ? -29.09100 24.36400 -28.89800 1.000 34.78087 91 GLU B N 1
ATOM 2725 C CA . GLU B 1 93 ? -28.10100 24.11500 -29.94600 1.000 41.00047 91 GLU B CA 1
ATOM 2726 C C . GLU B 1 93 ? -27.12300 23.00500 -29.54300 1.000 39.19340 91 GLU B C 1
ATOM 2727 O O . GLU B 1 93 ? -26.62800 22.26800 -30.41700 1.000 32.66991 91 GLU B O 1
ATOM 2733 N N . VAL B 1 94 ? -26.85700 22.84900 -28.23700 1.000 32.77300 92 VAL B N 1
ATOM 2734 C CA . VAL B 1 94 ? -26.06300 21.71500 -27.77100 1.000 28.39824 92 VAL B CA 1
ATOM 2735 C C . VAL B 1 94 ? -26.83100 20.42100 -27.97500 1.000 31.04340 92 VAL B C 1
ATOM 2736 O O . VAL B 1 94 ? -26.27900 19.42600 -28.45300 1.000 30.06965 92 VAL B O 1
ATOM 2740 N N . ALA B 1 95 ? -28.12200 20.41500 -27.62400 1.000 32.80176 93 ALA B N 1
ATOM 2741 C CA . ALA B 1 95 ? -28.93400 19.22200 -27.83700 1.000 29.20783 93 ALA B CA 1
ATOM 2742 C C . ALA B 1 95 ? -28.97900 18.85500 -29.31600 1.000 30.38838 93 ALA B C 1
ATOM 2743 O O . ALA B 1 95 ? -28.86400 17.67600 -29.67000 1.000 29.57697 93 ALA B O 1
ATOM 2745 N N . ARG B 1 96 ? -29.13700 19.85700 -30.19400 1.000 27.69462 94 ARG B N 1
ATOM 2746 C CA . ARG B 1 96 ? -29.26400 19.58700 -31.62700 1.000 31.40866 94 ARG B CA 1
ATOM 2747 C C . ARG B 1 96 ? -28.02800 18.87100 -32.14800 1.000 35.81833 94 ARG B C 1
ATOM 2748 O O . ARG B 1 96 ? -28.13300 17.86700 -32.86600 1.000 34.93037 94 ARG B O 1
ATOM 2756 N N . LYS B 1 97 ? -26.84200 19.35800 -31.76900 1.000 35.51338 95 LYS B N 1
ATOM 2757 C CA . LYS B 1 97 ? -25.60300 18.71600 -32.20500 1.000 32.26399 95 LYS B CA 1
ATOM 2758 C C . LYS B 1 97 ? -25.47300 17.32500 -31.60100 1.000 29.62038 95 LYS B C 1
ATOM 2759 O O . LYS B 1 97 ? -25.07400 16.37400 -32.29100 1.000 29.94629 95 LYS B O 1
ATOM 2765 N N . ALA B 1 98 ? -25.81400 17.18300 -30.32000 1.000 28.62507 96 ALA B N 1
ATOM 2766 C CA . ALA B 1 98 ? -25.73400 15.86900 -29.69200 1.000 28.51516 96 ALA B CA 1
ATOM 2767 C C . ALA B 1 98 ? -26.65600 14.87200 -30.38100 1.000 30.18776 96 ALA B C 1
ATOM 2768 O O . ALA B 1 98 ? -26.26900 13.72600 -30.63700 1.000 30.58752 96 ALA B O 1
ATOM 2770 N N . LEU B 1 99 ? -27.87300 15.29200 -30.71900 1.000 26.02756 97 LEU B N 1
ATOM 2771 C CA . LEU B 1 99 ? -28.77600 14.36200 -31.40000 1.000 29.65789 97 LEU B CA 1
ATOM 2772 C C . LEU B 1 99 ? -28.25700 14.00800 -32.78200 1.000 35.81209 97 LEU B C 1
ATOM 2773 O O . LEU B 1 99 ? -28.35800 12.85100 -33.20600 1.000 35.80676 97 LEU B O 1
ATOM 2778 N N . GLU B 1 100 ? -27.69900 14.98500 -33.50000 1.000 29.80318 98 GLU B N 1
ATOM 2779 C CA . GLU B 1 100 ? -27.14000 14.68700 -34.81400 1.000 30.14716 98 GLU B CA 1
ATOM 2780 C C . GLU B 1 100 ? -26.04300 13.64500 -34.714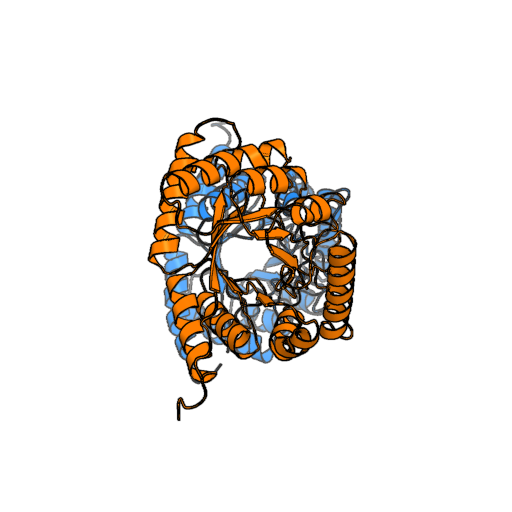00 1.000 31.20316 98 GLU B C 1
ATOM 2781 O O . GLU B 1 100 ? -25.83000 12.87200 -35.66200 1.000 36.87208 98 GLU B O 1
ATOM 2787 N N . LEU B 1 101 ? -25.32900 13.63000 -33.58500 1.000 31.52897 99 LEU B N 1
ATOM 2788 C CA . LEU B 1 101 ? -24.19300 12.74400 -33.37900 1.000 31.48325 99 LEU B CA 1
ATOM 2789 C C . LEU B 1 101 ? -24.62800 11.37800 -32.88600 1.000 33.16882 99 LEU B C 1
ATOM 2790 O O . LEU B 1 101 ? -23.79200 10.47400 -32.80300 1.000 32.76696 99 LEU B O 1
ATOM 2795 N N . GLY B 1 102 ? -25.90600 11.20000 -32.56600 1.000 36.10744 100 GLY B N 1
ATOM 2796 C CA . GLY B 1 102 ? -26.43100 9.90100 -32.20900 1.000 34.76434 100 GLY B CA 1
ATOM 2797 C C . GLY B 1 102 ? -26.77000 9.72900 -30.74600 1.000 31.26491 100 GLY B C 1
ATOM 2798 O O . GLY B 1 102 ? -27.07300 8.60300 -30.33000 1.000 32.97961 100 GLY B O 1
ATOM 2799 N N . ALA B 1 103 ? -26.76000 10.80500 -29.95600 1.000 27.30146 101 ALA B N 1
ATOM 2800 C CA . ALA B 1 103 ? -27.30800 10.72400 -28.60100 1.000 25.39218 101 ALA B CA 1
ATOM 2801 C C . ALA B 1 103 ? -28.79800 10.42100 -28.69200 1.000 29.45123 101 ALA B C 1
ATOM 2802 O O . ALA B 1 103 ? -29.48300 10.86300 -29.62600 1.000 29.38265 101 ALA B O 1
ATOM 2804 N N . THR B 1 104 ? -29.31100 9.63000 -27.75700 1.000 25.62433 102 THR B N 1
ATOM 2805 C CA . THR B 1 104 ? -30.73200 9.27900 -27.84300 1.000 30.85183 102 THR B CA 1
ATOM 2806 C C . THR B 1 104 ? -31.50800 9.70700 -26.60900 1.000 27.03200 102 THR B C 1
ATOM 2807 O O . THR B 1 104 ? -32.68900 9.34200 -26.46000 1.000 25.59655 102 THR B O 1
ATOM 2811 N N . MET B 1 105 ? -30.88300 10.47400 -25.72700 1.000 23.12668 103 MET B N 1
ATOM 2812 C CA . MET B 1 105 ? -31.57500 11.02800 -24.57900 1.000 21.15429 103 MET B CA 1
ATOM 2813 C C . MET B 1 105 ? -30.93500 12.35600 -24.23900 1.000 26.88592 103 MET B C 1
ATOM 2814 O O . MET B 1 105 ? -29.71600 12.51600 -24.35800 1.000 22.06696 103 MET B O 1
ATOM 2819 N N . ILE B 1 106 ? -31.77700 13.32200 -23.89900 1.000 20.75181 104 ILE B N 1
ATOM 2820 C CA . ILE B 1 106 ? -31.34500 14.65500 -23.49900 1.000 19.77578 104 ILE B CA 1
ATOM 2821 C C . ILE B 1 106 ? -31.86100 14.84600 -22.09500 1.000 21.43808 104 ILE B C 1
ATOM 2822 O O . ILE B 1 106 ? -33.07900 14.77100 -21.87000 1.000 22.50880 104 ILE B O 1
ATOM 2827 N N . ASN B 1 107 ? -30.96100 15.15200 -21.15800 1.000 17.41938 105 ASN B N 1
ATOM 2828 C CA . ASN B 1 107 ? -31.35600 15.39300 -19.77400 1.000 18.97241 105 ASN B CA 1
ATOM 2829 C C . ASN B 1 107 ? -31.26300 16.89400 -19.49800 1.000 22.44395 105 ASN B C 1
ATOM 2830 O O . ASN B 1 107 ? -30.16900 17.47100 -19.55700 1.000 22.55982 105 ASN B O 1
ATOM 2835 N N . ASP B 1 108 ? -32.39600 17.53900 -19.21400 1.000 21.49971 106 ASP B N 1
ATOM 2836 C CA . ASP B 1 108 ? -32.46300 19.00700 -19.11900 1.000 21.10841 106 ASP B CA 1
ATOM 2837 C C . ASP B 1 108 ? -32.84600 19.36200 -17.68900 1.000 24.26585 106 ASP B C 1
ATOM 2838 O O . ASP B 1 108 ? -34.01400 19.21200 -17.30800 1.000 21.99690 106 ASP B O 1
ATOM 2843 N N . VAL B 1 109 ? -31.86600 19.80300 -16.90000 1.000 20.71710 107 VAL B N 1
ATOM 2844 C CA . VAL B 1 109 ? -32.14800 20.13100 -15.50700 1.000 20.13621 107 VAL B CA 1
ATOM 2845 C C . VAL B 1 109 ? -33.06000 21.33900 -15.36200 1.000 22.86056 107 VAL B C 1
ATOM 2846 O O . VAL B 1 109 ? -33.47900 21.62900 -14.24600 1.000 20.61716 107 VAL B O 1
ATOM 2850 N N . SER B 1 110 ? -33.40800 22.04900 -16.45100 1.000 20.80650 108 SER B N 1
ATOM 2851 C CA . SER B 1 110 ? -34.36700 23.14600 -16.39400 1.000 20.51858 108 SER B CA 1
ATOM 2852 C C . SER B 1 110 ? -35.75700 22.70800 -16.83700 1.000 22.98251 108 SER B C 1
ATOM 2853 O O . SER B 1 110 ? -36.69200 23.52900 -16.84500 1.000 26.17872 108 SER B O 1
ATOM 2856 N N . ALA B 1 111 ? -35.88900 21.45700 -17.27500 1.000 23.87248 109 ALA B N 1
ATOM 2857 C CA . ALA B 1 111 ? -37.16400 20.89800 -17.74300 1.000 26.14612 109 ALA B CA 1
ATOM 2858 C C . ALA B 1 111 ? -37.72500 21.71900 -18.89300 1.000 22.47187 109 ALA B C 1
ATOM 2859 O O . ALA B 1 111 ? -38.93600 21.95600 -19.00100 1.000 27.38653 109 ALA B O 1
ATOM 2861 N N . GLY B 1 112 ? -36.83000 22.15300 -19.78100 1.000 24.04528 110 GLY B N 1
ATOM 2862 C CA . GLY B 1 112 ? -37.23700 22.86400 -20.97400 1.000 26.96758 110 GLY B CA 1
ATOM 2863 C C . GLY B 1 112 ? -37.49500 24.34200 -20.78200 1.000 30.45495 110 GLY B C 1
ATOM 2864 O O . GLY B 1 112 ? -37.97000 25.00300 -21.71400 1.000 27.44772 110 GLY B O 1
ATOM 2865 N N . ARG B 1 113 ? -37.23400 24.88100 -19.58900 1.000 28.47218 111 ARG B N 1
ATOM 2866 C CA . ARG B 1 113 ? -37.49100 26.28600 -19.32300 1.000 26.50324 111 ARG B CA 1
ATOM 2867 C C . ARG B 1 113 ? -36.33200 27.18900 -19.72600 1.000 30.62672 111 ARG B C 1
ATOM 2868 O O . ARG B 1 113 ? -36.55100 28.35900 -20.01200 1.000 29.81474 111 ARG B O 1
ATOM 2876 N N . ALA B 1 114 ? -35.09700 26.68400 -19.75100 1.000 29.28074 112 ALA B N 1
ATOM 2877 C CA . ALA B 1 114 ? -33.96900 27.58400 -19.98300 1.000 29.53677 112 ALA B CA 1
ATOM 2878 C C . ALA B 1 114 ? -33.89400 28.00900 -21.44100 1.000 35.85796 112 ALA B C 1
ATOM 2879 O O . ALA B 1 114 ? -33.54600 29.15400 -21.74200 1.000 33.62016 112 ALA B O 1
ATOM 2881 N N . ASP B 1 115 ? -34.23300 27.11300 -22.35700 1.000 30.54107 113 ASP B N 1
ATOM 2882 C CA . ASP B 1 115 ? -34.14400 27.39900 -23.78900 1.000 32.55184 113 ASP B CA 1
ATOM 2883 C C . ASP B 1 115 ? -35.46200 27.02800 -24.44700 1.000 32.90511 113 ASP B C 1
ATOM 2884 O O . ASP B 1 115 ? -35.75300 25.82200 -24.61300 1.000 32.80155 113 ASP B O 1
ATOM 2889 N N . PRO B 1 116 ? -36.28100 28.00800 -24.83300 1.000 38.82938 114 PRO B N 1
ATOM 2890 C CA . PRO B 1 116 ? -37.57100 27.68200 -25.46100 1.000 40.08854 114 PRO B CA 1
ATOM 2891 C C . PRO B 1 116 ? -37.46000 26.84500 -26.72400 1.000 46.20016 114 PRO B C 1
ATOM 2892 O O . PRO B 1 116 ? -38.46900 26.26700 -27.14100 1.000 42.49795 114 PRO B O 1
ATOM 2896 N N . LYS B 1 117 ? -36.28600 26.75500 -27.35100 1.000 37.35104 115 LYS B N 1
ATOM 2897 C CA . LYS B 1 117 ? -36.15800 25.95400 -28.56600 1.000 40.28556 115 LYS B CA 1
ATOM 2898 C C . LYS B 1 117 ? -35.80800 24.49300 -28.30300 1.000 34.78124 115 LYS B C 1
ATOM 2899 O O . LYS B 1 117 ? -35.83700 23.70200 -29.25100 1.000 33.77875 115 LYS B O 1
ATOM 2905 N N . LEU B 1 118 ? -35.48200 24.11900 -27.05700 1.000 32.11207 116 LEU B N 1
ATOM 2906 C CA . LEU B 1 118 ? -34.97400 22.76800 -26.81300 1.000 27.72093 116 LEU B CA 1
ATOM 2907 C C . LEU B 1 118 ? -36.05800 21.71500 -27.05900 1.000 33.13982 116 LEU B C 1
ATOM 2908 O O . LEU B 1 118 ? -35.78500 20.67000 -27.66000 1.000 31.84555 116 LEU B O 1
ATOM 2913 N N . PHE B 1 119 ? -37.29400 21.96900 -26.61400 1.000 33.37121 117 PHE B N 1
ATOM 2914 C CA . PHE B 1 119 ? -38.36900 20.99400 -26.80200 1.000 31.74158 117 PHE B CA 1
ATOM 2915 C C . PHE B 1 119 ? -38.51400 20.63300 -28.28200 1.000 35.29006 117 PHE B C 1
ATOM 2916 O O . PHE B 1 119 ? -38.62400 19.45700 -28.64900 1.000 35.24276 117 PHE B O 1
ATOM 2924 N N . GLY B 1 120 ? -38.52400 21.64600 -29.15200 1.000 33.33263 118 GLY B N 1
ATOM 2925 C CA . GLY B 1 120 ? -38.69400 21.38500 -30.57600 1.000 36.63705 118 GLY B CA 1
ATOM 2926 C C . GLY B 1 120 ? -37.57200 20.56100 -31.18200 1.000 37.99234 118 GLY B C 1
ATOM 2927 O O . GLY B 1 120 ? -37.81700 19.69100 -32.02400 1.000 40.77809 118 GLY B O 1
ATOM 2928 N N . VAL B 1 121 ? -36.33000 20.84700 -30.79100 1.000 34.99694 119 VAL B N 1
ATOM 2929 C CA . VAL B 1 121 ? -35.17200 20.06500 -31.22800 1.000 32.01222 119 VAL B CA 1
ATOM 2930 C C . VAL B 1 121 ? -35.34500 18.60000 -30.84500 1.000 29.44474 119 VAL B C 1
ATOM 2931 O O . VAL B 1 121 ? -35.16400 17.70000 -31.66900 1.000 32.71854 119 VAL B O 1
ATOM 2935 N N . VAL B 1 122 ? -35.65700 18.34100 -29.57100 1.000 28.90628 120 VAL B N 1
ATOM 2936 C CA . VAL B 1 122 ? -35.92600 16.97300 -29.14100 1.000 31.87495 120 VAL B CA 1
ATOM 2937 C C . VAL B 1 122 ? -37.10900 16.40200 -29.90500 1.000 30.28231 120 VAL B C 1
ATOM 2938 O O . VAL B 1 122 ? -37.07500 15.24700 -30.34900 1.000 34.88386 120 VAL B O 1
ATOM 2942 N N . ALA B 1 123 ? -38.15400 17.22100 -30.13200 1.000 30.53615 121 ALA B N 1
ATOM 2943 C CA . ALA B 1 123 ? -39.35500 16.72900 -30.79800 1.000 38.43575 121 ALA B CA 1
ATOM 2944 C C . ALA B 1 123 ? -39.04900 16.19300 -32.19400 1.000 39.91393 121 ALA B C 1
ATOM 2945 O O . ALA B 1 123 ? -39.61300 15.17800 -32.61500 1.000 43.09750 121 ALA B O 1
ATOM 2947 N N . ARG B 1 124 ? -38.18800 16.88100 -32.93900 1.000 40.05346 122 ARG B N 1
ATOM 2948 C CA . ARG B 1 124 ? -37.87600 16.48700 -34.30500 1.000 43.87480 122 ARG B CA 1
ATOM 2949 C C . ARG B 1 124 ? -36.87500 15.35300 -34.36800 1.000 45.63600 122 ARG B C 1
ATOM 2950 O O . ARG B 1 124 ? -36.44300 14.97000 -35.45600 1.000 55.00713 122 ARG 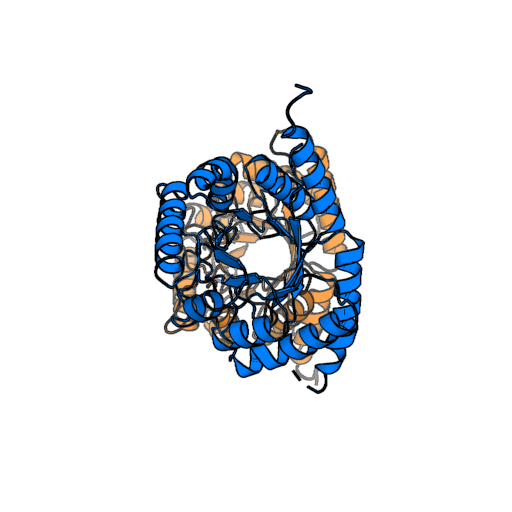B O 1
ATOM 2958 N N . SER B 1 125 ? -36.51900 14.79000 -33.23800 1.000 37.03594 123 SER B N 1
ATOM 2959 C CA . SER B 1 125 ? -35.70200 13.59600 -33.16400 1.000 35.83694 123 SER B CA 1
ATOM 2960 C C . SER B 1 125 ? -36.54900 12.45700 -32.57900 1.000 42.05734 123 SER B C 1
ATOM 2961 O O . SER B 1 125 ? -37.74600 12.59500 -32.31900 1.000 42.47780 123 SER B O 1
ATOM 2964 N N . ASN B 1 126 ? -35.92500 11.31700 -32.34400 1.000 38.08152 124 ASN B N 1
ATOM 2965 C CA . ASN B 1 126 ? -36.61100 10.25100 -31.62700 1.000 38.95483 124 ASN B CA 1
ATOM 2966 C C . ASN B 1 126 ? -36.09500 10.11400 -30.21600 1.000 35.62842 124 ASN B C 1
ATOM 2967 O O . ASN B 1 126 ? -36.31000 9.08100 -29.57700 1.000 38.84218 124 ASN B O 1
ATOM 2972 N N . ALA B 1 127 ? -35.42700 11.14300 -29.70800 1.000 31.02897 125 ALA B N 1
ATOM 2973 C CA . ALA B 1 127 ? -34.75600 11.01200 -28.44200 1.000 29.06181 125 ALA B CA 1
ATOM 2974 C C . ALA B 1 127 ? -35.76200 11.14000 -27.30900 1.000 30.41733 125 ALA B C 1
ATOM 2975 O O . ALA B 1 127 ? -36.82200 11.75600 -27.46400 1.000 28.59269 125 ALA B O 1
ATOM 2977 N N . GLN B 1 128 ? -35.42900 10.52800 -26.18200 1.000 25.14227 126 GLN B N 1
ATOM 2978 C CA . GLN B 1 128 ? -36.14200 10.75700 -24.94300 1.000 22.76974 126 GLN B CA 1
ATOM 2979 C C . GLN B 1 128 ? -35.62300 12.01400 -24.27900 1.000 27.89170 126 GLN B C 1
ATOM 2980 O O . GLN B 1 128 ? -34.47200 12.40900 -24.47400 1.000 26.81466 126 GLN B O 1
ATOM 2986 N N . ILE B 1 129 ? -36.49500 12.67800 -23.52300 1.000 23.02092 127 ILE B N 1
ATOM 2987 C CA . ILE B 1 129 ? -36.09300 13.85500 -22.76500 1.000 20.59405 127 ILE B CA 1
ATOM 2988 C C . ILE B 1 129 ? -36.40600 13.59300 -21.28900 1.000 24.61536 127 ILE B C 1
ATOM 2989 O O . ILE B 1 129 ? -37.48600 13.07400 -20.96000 1.000 23.72983 127 ILE B O 1
ATOM 2994 N N . VAL B 1 130 ? -35.45200 13.91800 -20.41200 1.000 19.81114 128 VAL B N 1
ATOM 2995 C CA . VAL B 1 130 ? -35.64100 13.85800 -18.96400 1.000 20.56796 128 VAL B CA 1
ATOM 2996 C C . VAL B 1 130 ? -35.96800 15.26200 -18.48600 1.000 21.21999 128 VAL B C 1
ATOM 2997 O O . VAL B 1 130 ? -35.15000 16.18100 -18.63100 1.000 21.25509 128 VAL B O 1
ATOM 3001 N N . LEU B 1 131 ? -37.17000 15.44800 -17.90000 1.000 20.19363 129 LEU B N 1
ATOM 3002 C CA . LEU B 1 131 ? -37.56400 16.73500 -17.32200 1.000 18.91254 129 LEU B CA 1
ATOM 3003 C C . LEU B 1 131 ? -37.41100 16.63800 -15.80500 1.000 19.38030 129 LEU B C 1
ATOM 3004 O O . LEU B 1 131 ? -38.11600 15.84100 -15.16500 1.000 20.17558 129 LEU B O 1
ATOM 3009 N N . MET B 1 132 ? -36.49200 17.41300 -15.22300 1.000 17.21542 130 MET B N 1
ATOM 3010 C CA . MET B 1 132 ? -36.33300 17.27500 -13.78300 1.000 18.08097 130 MET B CA 1
ATOM 3011 C C . MET B 1 132 ? -36.86100 18.52800 -13.09400 1.000 19.45907 130 MET B C 1
ATOM 3012 O O . MET B 1 132 ? -36.74200 19.65000 -13.61000 1.000 21.33872 130 MET B O 1
ATOM 3017 N N . TYR B 1 133 ? -37.48600 18.32700 -11.94000 1.000 17.32463 131 TYR B N 1
ATOM 3018 C CA . TYR B 1 133 ? -37.91400 19.46200 -11.12700 1.000 17.67252 131 TYR B CA 1
ATOM 3019 C C . TYR B 1 133 ? -36.70500 20.12900 -10.46600 1.000 17.33885 131 TYR B C 1
ATOM 3020 O O . TYR B 1 133 ? -35.81800 19.46300 -9.91600 1.000 18.60457 131 TYR B O 1
ATOM 3029 N N . SER B 1 134 ? -36.72100 21.46100 -10.43700 1.000 18.63915 132 SER B N 1
ATOM 3030 C CA . SER B 1 134 ? -35.87100 22.17500 -9.50700 1.000 19.07338 132 SER B CA 1
ATOM 3031 C C . SER B 1 134 ? -36.60700 23.41700 -9.00800 1.000 20.00489 132 SER B C 1
ATOM 3032 O O . SER B 1 134 ? -37.53600 23.94000 -9.63700 1.000 22.89992 132 SER B O 1
ATOM 3035 N N . LYS B 1 135 ? -36.18100 23.86400 -7.82500 1.000 19.55469 133 LYS B N 1
ATOM 3036 C CA . LYS B 1 135 ? -36.80900 24.95400 -7.12600 1.000 19.70746 133 LYS B CA 1
ATOM 3037 C C . LYS B 1 135 ? -36.49700 26.31400 -7.74200 1.000 22.06283 133 LYS B C 1
ATOM 3038 O O . LYS B 1 135 ? -37.11200 27.31500 -7.35000 1.000 24.40823 133 LYS B O 1
ATOM 3044 N N . ASP B 1 136 ? -35.53600 26.38600 -8.66300 1.000 21.95522 134 ASP B N 1
ATOM 3045 C CA . ASP B 1 136 ? -35.14400 27.65200 -9.25900 1.000 27.12884 134 ASP B CA 1
ATOM 3046 C C . ASP B 1 136 ? -35.29700 27.63200 -10.77500 1.000 26.67425 134 ASP B C 1
ATOM 3047 O O . ASP B 1 136 ? -35.12700 26.60100 -11.43100 1.000 24.99541 134 ASP B O 1
ATOM 3052 N N . THR B 1 137 ? -35.55900 28.80800 -11.33800 1.000 27.31944 135 THR B N 1
ATOM 3053 C CA . THR B 1 137 ? -35.63600 28.84900 -12.79600 1.000 26.53539 135 THR B CA 1
ATOM 3054 C C . THR B 1 137 ? -34.25300 28.72000 -13.44400 1.000 33.37509 135 THR B C 1
ATOM 3055 O O . THR B 1 137 ? -34.11800 28.06400 -14.48500 1.000 28.50292 135 THR B O 1
ATOM 3059 N N . ASP B 1 138 ? -33.22200 29.32400 -12.84300 1.000 25.41891 136 ASP B N 1
ATOM 3060 C CA . ASP B 1 138 ? -31.84400 29.14900 -13.29900 1.000 30.99012 136 ASP B CA 1
ATOM 3061 C C . ASP B 1 138 ? -31.50100 27.66300 -13.30800 1.000 24.68869 136 ASP B C 1
ATOM 3062 O O . ASP B 1 138 ? -31.77800 26.96900 -12.32700 1.000 24.01952 136 ASP B O 1
ATOM 3067 N N . PRO B 1 139 ? -30.95800 27.12000 -14.40300 1.000 24.99371 137 PRO B N 1
ATOM 3068 C CA . PRO B 1 139 ? -30.58900 25.69700 -14.37900 1.000 21.82369 137 PRO B CA 1
ATOM 3069 C C . PRO B 1 139 ? -29.48700 25.39700 -13.36800 1.000 23.19686 137 PRO B C 1
ATOM 3070 O O . PRO B 1 139 ? -29.40000 24.25500 -12.89200 1.000 25.09514 137 PRO B O 1
ATOM 3074 N N . HIS B 1 140 ? -28.63100 26.37200 -13.07400 1.000 23.40902 138 HIS B N 1
ATOM 3075 C CA . HIS B 1 140 ? -27.64700 26.24400 -12.00100 1.000 27.30946 138 HIS B CA 1
ATOM 3076 C C . HIS B 1 140 ? -28.34700 26.47100 -10.66600 1.000 23.45617 138 HIS B C 1
ATOM 3077 O O . HIS B 1 140 ? -28.72900 27.60100 -10.33700 1.000 25.29428 138 HIS B O 1
ATOM 3084 N N . THR B 1 141 ? -28.44900 25.42100 -9.88100 1.000 22.19477 139 THR B N 1
ATOM 3085 C CA . THR B 1 141 ? -29.28900 25.48100 -8.70300 1.000 20.62618 139 THR B CA 1
ATOM 3086 C C . THR B 1 141 ? -28.49700 26.09200 -7.55400 1.000 25.20901 139 THR B C 1
ATOM 3087 O O . THR B 1 141 ? -27.27200 26.15300 -7.57700 1.000 25.24788 139 THR B O 1
ATOM 3091 N N . SER B 1 142 ? -29.21300 26.61000 -6.57400 1.000 20.62024 140 SER B N 1
ATOM 3092 C CA . SER B 1 142 ? -28.56200 27.34600 -5.49800 1.000 19.57452 140 SER B CA 1
ATOM 3093 C C . SER B 1 142 ? -28.55200 26.53900 -4.20300 1.000 20.79177 140 SER B C 1
ATOM 3094 O O . SER B 1 142 ? -29.33700 25.60700 -4.02900 1.000 23.28095 140 SER B O 1
ATOM 3097 N N . PHE B 1 143 ? -27.63700 26.93100 -3.28900 1.000 21.83675 141 PHE B N 1
ATOM 3098 C CA . PHE B 1 143 ? -27.79900 26.54700 -1.88700 1.000 23.21876 141 PHE B CA 1
ATOM 3099 C C . PHE B 1 143 ? -28.90500 27.40600 -1.29800 1.000 21.70714 141 PHE B C 1
ATOM 3100 O O . PHE B 1 143 ? -28.74200 28.63100 -1.23700 1.000 22.64533 141 PHE B O 1
ATOM 3108 N N . ASP B 1 144 ? -29.98900 26.76700 -0.82400 1.000 20.46708 142 ASP B N 1
ATOM 3109 C CA . ASP B 1 144 ? -31.14600 27.45500 -0.25600 1.000 18.20275 142 ASP B CA 1
ATOM 3110 C C . ASP B 1 144 ? -32.04400 26.44900 0.46800 1.000 17.93906 142 ASP B C 1
ATOM 3111 O O . ASP B 1 144 ? -32.47600 25.44900 -0.12600 1.000 19.64139 142 ASP B O 1
ATOM 3116 N N . GLU B 1 145 ? -32.30100 26.68800 1.75200 1.000 19.48032 143 GLU B N 1
ATOM 3117 C CA . GLU B 1 145 ? -33.10500 25.75100 2.54700 1.000 18.62682 143 GLU B CA 1
ATOM 3118 C C . GLU B 1 145 ? -34.59700 26.01300 2.33800 1.000 19.86428 143 GLU B C 1
ATOM 3119 O O . GLU B 1 145 ? -35.34700 26.34600 3.26400 1.000 20.03050 143 GLU B O 1
ATOM 3125 N N . ARG B 1 146 ? -34.99500 25.87100 1.07800 1.000 18.98650 144 ARG B N 1
ATOM 3126 C CA . ARG B 1 146 ? -36.38600 26.08000 0.66600 1.000 21.22247 144 ARG B CA 1
ATOM 3127 C C . ARG B 1 146 ? -37.32800 25.16100 1.42500 1.000 22.06442 144 ARG B C 1
ATOM 3128 O O . ARG B 1 146 ? -37.05000 23.97600 1.56900 1.000 18.82991 144 ARG B O 1
ATOM 3136 N N . GLN B 1 147 ? -38.43600 25.73200 1.91600 1.000 21.46084 145 GLN B N 1
ATOM 3137 C CA . GLN B 1 147 ? -39.45600 24.98100 2.63900 1.000 19.65348 145 GLN B CA 1
ATOM 3138 C C . GLN B 1 147 ? -40.66800 24.81400 1.73800 1.000 21.66082 145 GLN B C 1
ATOM 3139 O O . GLN B 1 147 ? -40.89500 25.60200 0.80500 1.000 22.39944 145 GLN B O 1
ATOM 3145 N N . TYR B 1 148 ? -41.46200 23.78100 2.03600 1.000 20.84475 146 TYR B N 1
ATOM 3146 C CA . TYR B 1 148 ? -42.65800 23.46500 1.25500 1.000 22.32106 146 TYR B CA 1
ATOM 3147 C C . TYR B 1 148 ? -43.76700 23.08500 2.21300 1.000 19.26877 146 TYR B C 1
ATOM 3148 O O . TYR B 1 148 ? -43.50300 22.36200 3.18000 1.000 23.47425 146 TYR B O 1
ATOM 3157 N N . VAL B 1 149 ? -44.98000 23.54100 1.90900 1.000 21.43249 147 VAL B N 1
ATOM 3158 C CA . VAL B 1 149 ? -46.18700 22.99800 2.53700 1.000 23.41057 147 VAL B CA 1
ATOM 3159 C C . VAL B 1 149 ? -46.28900 21.51000 2.23700 1.000 30.01422 147 VAL B C 1
ATOM 3160 O O . VAL B 1 149 ? -46.48900 20.68700 3.13200 1.000 27.35623 147 VAL B O 1
ATOM 3164 N N . ASP B 1 150 ? -46.16800 21.14900 0.96700 1.000 21.65044 148 ASP B N 1
ATOM 3165 C CA . ASP B 1 150 ? -46.17100 19.73900 0.58100 1.000 24.28762 148 ASP B CA 1
ATOM 3166 C C . ASP B 1 150 ? -45.31800 19.63200 -0.67200 1.000 19.49329 148 ASP B C 1
ATOM 3167 O O . ASP B 1 150 ? -45.80500 19.89100 -1.77500 1.000 20.73459 148 ASP B O 1
ATOM 3172 N N . VAL B 1 151 ? -44.07900 19.19200 -0.50100 1.000 19.04831 149 VAL B N 1
ATOM 3173 C CA . VAL B 1 151 ? -43.18900 19.16300 -1.65400 1.000 18.75012 149 VAL B CA 1
ATOM 3174 C C . VAL B 1 151 ? -43.69300 18.18400 -2.70600 1.000 19.15732 149 VAL B C 1
ATOM 3175 O O . VAL B 1 151 ? -43.44700 18.36700 -3.91000 1.000 20.59400 149 VAL B O 1
ATOM 3179 N N . VAL B 1 152 ? -44.41500 17.13100 -2.29100 1.000 19.77623 150 VAL B N 1
ATOM 3180 C CA . VAL B 1 152 ? -44.87400 16.15800 -3.27900 1.000 24.45591 150 VAL B CA 1
ATOM 3181 C C . VAL B 1 152 ? -45.88200 16.80500 -4.22600 1.000 21.05632 150 VAL B C 1
ATOM 3182 O O . VAL B 1 152 ? -45.81400 16.61100 -5.44600 1.000 21.32117 150 VAL B O 1
ATOM 3186 N N . ARG B 1 153 ? -46.85400 17.54600 -3.67200 1.000 20.59067 151 ARG B N 1
ATOM 3187 C CA . ARG B 1 153 ? -47.80800 18.27200 -4.50700 1.000 20.76415 151 ARG B CA 1
ATOM 3188 C C . ARG B 1 153 ? -47.09600 19.28500 -5.39000 1.000 25.01889 151 ARG B C 1
ATOM 3189 O O . ARG B 1 153 ? -47.41100 19.41000 -6.58100 1.000 25.31695 151 ARG B O 1
ATOM 3197 N N . THR B 1 154 ? -46.16600 20.05500 -4.80900 1.000 21.29444 152 THR B N 1
ATOM 3198 C CA . THR B 1 154 ? -45.45900 21.05900 -5.60800 1.000 23.77741 152 THR B CA 1
ATOM 3199 C C . THR B 1 154 ? -44.76700 20.40600 -6.80500 1.000 24.16921 152 THR B C 1
ATOM 3200 O O . THR B 1 154 ? -44.92500 20.85900 -7.95400 1.000 24.00884 152 THR B O 1
ATOM 3204 N N . VAL B 1 155 ? -44.00200 19.33800 -6.54900 1.000 19.77772 153 VAL B N 1
ATOM 3205 C CA . VAL B 1 155 ? -43.23400 18.69200 -7.61800 1.000 19.32789 153 VAL B CA 1
ATOM 3206 C C . VAL B 1 155 ? -44.16000 17.99000 -8.60700 1.000 19.78474 153 VAL B C 1
ATOM 3207 O O . VAL B 1 155 ? -43.93000 18.02600 -9.82000 1.000 20.78558 153 VAL B O 1
ATOM 3211 N N . TYR B 1 156 ? -45.22200 17.34700 -8.11200 1.000 18.44894 154 TYR B N 1
ATOM 3212 C CA . TYR B 1 156 ? -46.17300 16.68200 -9.01700 1.000 20.44611 154 TYR B CA 1
ATOM 3213 C C . TYR B 1 156 ? -46.81200 17.67800 -9.97100 1.000 24.34378 154 TYR B C 1
ATOM 3214 O O . TYR B 1 156 ? -46.87100 17.43500 -11.18400 1.000 24.23686 154 TYR B O 1
ATOM 3223 N N . ASP B 1 157 ? -47.31500 18.80800 -9.43400 1.000 22.80836 155 ASP B N 1
ATOM 3224 C CA . ASP B 1 157 ? -47.92400 19.84800 -10.27000 1.000 27.73655 155 ASP B CA 1
ATOM 3225 C C . ASP B 1 157 ? -46.92000 20.38900 -11.29800 1.000 25.25177 155 ASP B C 1
ATOM 3226 O O . ASP B 1 157 ? -47.28200 20.64300 -12.46000 1.000 27.78258 155 ASP B O 1
ATOM 3231 N N . PHE B 1 158 ? -45.67300 20.60400 -10.87600 1.000 21.40445 156 PHE B N 1
ATOM 3232 C CA . PHE B 1 158 ? -44.64900 21.10000 -11.79300 1.000 27.94275 156 PHE B CA 1
ATOM 3233 C C . PHE B 1 158 ? -44.41800 20.10500 -12.92600 1.000 22.33824 156 PHE B C 1
ATOM 3234 O O . PHE B 1 158 ? -44.47400 20.47500 -14.10900 1.000 25.76625 156 PHE B O 1
ATOM 3242 N N . LEU B 1 159 ? -44.20200 18.83000 -12.58800 1.000 20.47015 157 LEU B N 1
ATOM 3243 C CA . LEU B 1 159 ? -43.88200 17.85100 -13.62900 1.000 22.20531 157 LEU B CA 1
ATOM 3244 C C . LEU B 1 159 ? -45.06700 17.63900 -14.56300 1.000 31.55244 157 LEU B C 1
ATOM 3245 O O . LEU B 1 159 ? -44.89500 17.51000 -15.78800 1.000 23.69360 157 LEU B O 1
ATOM 3250 N N . ALA B 1 160 ? -46.29000 17.65000 -14.01500 1.000 25.79147 158 ALA B N 1
ATOM 3251 C CA . ALA B 1 160 ? -47.47100 17.55700 -14.87700 1.000 24.12955 158 ALA B CA 1
ATOM 3252 C C . ALA B 1 160 ? -47.50900 18.68900 -15.89600 1.000 26.22393 158 ALA B C 1
ATOM 3253 O O . ALA B 1 160 ? -47.86300 18.48300 -17.06300 1.000 29.10861 158 ALA B O 1
ATOM 3255 N N . GLU B 1 161 ? -47.15800 19.89500 -15.45800 1.000 26.07716 159 GLU B N 1
ATOM 3256 C CA . GLU B 1 161 ? -47.17900 21.04900 -16.33200 1.000 29.18785 159 GLU B CA 1
ATOM 3257 C C . GLU B 1 161 ? -46.06100 20.97100 -17.36800 1.000 26.58453 159 GLU B C 1
ATOM 3258 O O . GLU B 1 161 ? -46.26900 21.33100 -18.53800 1.000 31.74616 159 GLU B O 1
ATOM 3264 N N . ARG B 1 162 ? -44.87900 20.49800 -16.97000 1.000 27.20004 160 ARG B N 1
ATOM 3265 C CA . ARG B 1 162 ? -43.78800 20.41000 -17.93300 1.000 25.74209 160 ARG B CA 1
ATOM 3266 C C . ARG B 1 162 ? -44.03900 19.28700 -18.93200 1.000 27.27276 160 ARG B C 1
ATOM 3267 O O . ARG B 1 162 ? -43.62700 19.38800 -20.09400 1.000 27.52657 160 ARG B O 1
ATOM 3275 N N . LYS B 1 163 ? -44.68100 18.19600 -18.49500 1.000 25.43400 161 LYS B N 1
ATOM 3276 C CA . LYS B 1 163 ? -45.07400 17.15600 -19.44200 1.000 26.45102 161 LYS B CA 1
ATOM 3277 C C . LYS B 1 163 ? -46.03100 17.71900 -20.47900 1.000 27.80020 161 LYS B C 1
ATOM 3278 O O . LYS B 1 163 ? -45.88900 17.44900 -21.67100 1.000 26.91196 161 LYS B O 1
ATOM 3284 N N . LYS B 1 164 ? -47.02900 18.49800 -20.03400 1.000 30.26161 162 LYS B N 1
ATOM 3285 C CA . LYS B 1 164 ? -47.98800 19.09200 -20.95600 1.000 31.58496 162 LYS B CA 1
ATOM 3286 C C . LYS B 1 164 ? -47.29200 19.99200 -21.96600 1.000 30.98750 162 LYS B C 1
ATOM 3287 O O . LYS B 1 164 ? -47.59800 19.95300 -23.17300 1.000 33.27032 162 LYS B O 1
ATOM 3293 N N . ALA B 1 165 ? -46.33400 20.79000 -21.48900 1.000 32.82639 163 ALA B N 1
ATOM 3294 C CA . ALA B 1 165 ? -45.60000 21.68600 -22.36500 1.000 38.76413 163 ALA B CA 1
ATOM 3295 C C . ALA B 1 165 ? -44.76800 20.90500 -23.37600 1.000 33.15999 163 ALA B C 1
ATOM 3296 O O . ALA B 1 165 ? -44.73700 21.25900 -24.56500 1.000 32.15806 163 ALA B O 1
ATOM 3298 N N . ALA B 1 166 ? -44.06400 19.85400 -22.92600 1.000 30.35631 164 ALA B N 1
ATOM 3299 C CA . ALA B 1 166 ? -43.28900 19.05400 -23.87300 1.000 31.17954 164 ALA B CA 1
ATOM 3300 C C . ALA B 1 166 ? -44.20100 18.42400 -24.93000 1.000 32.69388 164 ALA B C 1
ATOM 3301 O O . ALA B 1 166 ? -43.87400 18.39500 -26.12900 1.000 34.63918 164 ALA B O 1
ATOM 3303 N N . MET B 1 167 ? -45.34300 17.90400 -24.50100 1.000 31.96221 165 MET B N 1
ATOM 3304 C CA . MET B 1 167 ? -46.27300 17.27400 -25.42600 1.000 31.03246 165 MET B CA 1
ATOM 3305 C C . MET B 1 167 ? -46.80300 18.28500 -26.43700 1.000 41.58098 165 MET B C 1
ATOM 3306 O O . MET B 1 167 ? -46.98100 17.95800 -27.61800 1.000 43.59489 165 MET B O 1
ATOM 3311 N N . SER B 1 168 ? -47.04500 19.52800 -25.99600 1.000 35.93873 166 SER B N 1
ATOM 3312 C CA . SER B 1 168 ? -47.58900 20.54000 -26.90600 1.000 40.17783 166 SER B CA 1
ATOM 3313 C C . SER B 1 168 ? -46.56200 20.95000 -27.94500 1.000 40.97832 166 SER B C 1
ATOM 3314 O O . SER B 1 168 ? -46.93300 21.37900 -29.04300 1.000 41.82533 166 SER B O 1
ATOM 3317 N N . ALA B 1 169 ? -45.27600 20.84100 -27.60400 1.000 40.18994 167 ALA B N 1
ATOM 3318 C CA . ALA B 1 169 ? -44.16200 21.06100 -28.51500 1.000 35.02993 167 ALA B CA 1
ATOM 3319 C C . ALA B 1 169 ? -43.90300 19.87100 -29.43500 1.000 34.11727 167 ALA B C 1
ATOM 3320 O O . ALA B 1 169 ? -43.01200 19.94900 -30.29200 1.000 44.53850 167 ALA B O 1
ATOM 3322 N N . GLY B 1 170 ? -44.64100 18.77300 -29.27800 1.000 38.79188 168 GLY B N 1
ATOM 3323 C CA . GLY B 1 170 ? -44.52900 17.63800 -30.16800 1.000 42.89747 168 GLY B CA 1
ATOM 3324 C C . GLY B 1 170 ? -43.79300 16.42100 -29.63800 1.000 38.51182 168 GLY B C 1
ATOM 3325 O O . GLY B 1 170 ? -43.53300 15.49600 -30.41600 1.000 40.15210 168 GLY B O 1
ATOM 3326 N N . ILE B 1 171 ? -43.41800 16.38100 -28.36500 1.000 34.19022 169 ILE B N 1
ATOM 3327 C CA . ILE B 1 171 ? -42.76400 15.21200 -27.78900 1.000 35.55891 169 ILE B CA 1
ATOM 3328 C C . ILE B 1 171 ? -43.86100 14.31500 -27.22600 1.000 41.78071 169 ILE B C 1
ATOM 3329 O O . ILE B 1 171 ? -44.60500 14.75700 -26.33700 1.000 40.11184 169 ILE B O 1
ATOM 3334 N N . PRO B 1 172 ? -43.98900 13.07700 -27.68700 1.000 38.67925 170 PRO B N 1
ATOM 3335 C CA . PRO B 1 172 ? -45.01700 12.18500 -27.13600 1.000 40.36589 170 PRO B CA 1
ATOM 3336 C C . PRO B 1 172 ? -44.68500 11.74000 -25.72500 1.000 36.80053 170 PRO B C 1
ATOM 3337 O O . PRO B 1 172 ? -43.52300 11.69700 -25.30700 1.000 33.04748 170 PRO B O 1
ATOM 3341 N N . ALA B 1 173 ? -45.73600 11.35300 -25.00100 1.000 37.50200 171 ALA B N 1
ATOM 3342 C CA . ALA B 1 173 ? -45.57800 10.94000 -23.60800 1.000 42.24557 171 ALA B CA 1
ATOM 3343 C C . ALA B 1 173 ? -44.60200 9.78500 -23.45400 1.000 31.47582 171 ALA B C 1
ATOM 3344 O O . ALA B 1 173 ? -43.93100 9.68400 -22.42200 1.000 31.36965 171 ALA B O 1
ATOM 3346 N N . ASP B 1 174 ? -44.55000 8.87400 -24.43300 1.000 36.52221 172 ASP B N 1
ATOM 3347 C CA . ASP B 1 174 ? -43.63600 7.74000 -24.37400 1.000 34.66757 172 ASP B CA 1
ATOM 3348 C C . ASP B 1 174 ? -42.16900 8.13500 -24.52600 1.000 35.24428 172 ASP B C 1
ATOM 3349 O O . ASP B 1 174 ? -41.28800 7.30100 -24.27500 1.000 36.22293 172 ASP B O 1
ATOM 3354 N N . ARG B 1 175 ? -41.87500 9.37500 -24.90500 1.000 30.35885 173 ARG B N 1
ATOM 3355 C CA . ARG B 1 175 ? -40.49700 9.84100 -24.93200 1.000 30.83158 173 ARG B CA 1
ATOM 3356 C C . ARG B 1 175 ? -40.21300 10.86500 -23.83900 1.000 31.13488 173 ARG B C 1
ATOM 3357 O O . ARG B 1 175 ? -39.14500 11.48000 -23.85300 1.000 27.68194 173 ARG B O 1
ATOM 3365 N N . ILE B 1 176 ? -41.12100 11.02900 -22.87100 1.000 23.63479 174 ILE B N 1
ATOM 3366 C CA . ILE B 1 176 ? -40.94000 11.93800 -21.74500 1.000 21.94851 174 ILE B CA 1
ATOM 3367 C C . ILE B 1 176 ? -40.62100 11.12800 -20.49100 1.000 24.43696 174 ILE B C 1
ATOM 3368 O O . ILE B 1 176 ? -41.36800 10.22200 -20.11900 1.000 26.53485 174 ILE B O 1
ATOM 3373 N N . ILE B 1 177 ? -39.52000 11.47100 -19.84300 1.000 20.57480 175 ILE B N 1
ATOM 3374 C CA . ILE B 1 177 ? -39.05200 10.86000 -18.60300 1.000 21.50021 175 ILE B CA 1
ATOM 3375 C C . ILE B 1 177 ? -39.06900 11.93100 -17.51800 1.000 23.08173 175 ILE B C 1
ATOM 3376 O O . ILE B 1 177 ? -38.67100 13.07500 -17.76400 1.000 23.30355 175 ILE B O 1
ATOM 3381 N N . LEU B 1 178 ? -39.54900 11.58700 -16.31300 1.000 16.67614 176 LEU B N 1
ATOM 3382 C CA . LEU B 1 178 ? -39.72300 12.58300 -15.25900 1.000 16.98981 176 LEU B CA 1
ATOM 3383 C C . LEU B 1 178 ? -38.79300 12.31100 -14.08900 1.000 18.41364 176 LEU B C 1
ATOM 3384 O O . LEU B 1 178 ? -38.62600 11.15400 -13.69100 1.000 19.67523 176 LEU B O 1
ATOM 3389 N N . ASP B 1 179 ? -38.24800 13.37000 -13.50600 1.000 18.23470 177 ASP B N 1
ATOM 3390 C CA . ASP B 1 179 ? -37.30400 13.27500 -12.38200 1.000 17.04272 177 ASP B CA 1
ATOM 3391 C C . ASP B 1 179 ? -37.80400 14.28500 -11.35600 1.000 17.89189 177 ASP B C 1
ATOM 3392 O O . ASP B 1 179 ? -37.96400 15.46200 -11.68900 1.000 18.73921 177 ASP B O 1
ATOM 3397 N N . THR B 1 180 ? -38.03500 13.84400 -10.12100 1.000 17.92633 178 THR B N 1
ATOM 3398 C CA . THR B 1 180 ? -38.52400 14.75700 -9.08600 1.000 17.57272 178 THR B CA 1
ATOM 3399 C C . THR B 1 180 ? -37.46800 15.75100 -8.64700 1.000 18.94185 178 THR B C 1
ATOM 3400 O O . THR B 1 180 ? -37.81200 16.72100 -7.97400 1.000 18.10456 178 THR B O 1
ATOM 3404 N N . GLY B 1 181 ? -36.21000 15.52700 -9.01800 1.000 17.31793 179 GLY B N 1
ATOM 3405 C CA . GLY B 1 181 ? -35.11400 16.24700 -8.40800 1.000 17.15028 179 GLY B CA 1
ATOM 3406 C C . GLY B 1 181 ? -34.80800 15.66100 -7.04200 1.000 18.18814 179 GLY B C 1
ATOM 3407 O O . GLY B 1 181 ? -35.65500 15.04500 -6.40900 1.000 16.99456 179 GLY B O 1
ATOM 3408 N N . LEU B 1 182 ? -33.56600 15.86000 -6.58700 1.000 15.15768 180 LEU B N 1
ATOM 3409 C CA . LEU B 1 182 ? -33.18700 15.46100 -5.22800 1.000 14.07058 180 LEU B CA 1
ATOM 3410 C C . LEU B 1 182 ? -32.09200 16.41100 -4.76400 1.000 18.77931 180 LEU B C 1
ATOM 3411 O O . LEU B 1 182 ? -31.50400 17.13900 -5.56600 1.000 16.37682 180 LEU B O 1
ATOM 3416 N N . GLY B 1 183 ? -31.82800 16.40100 -3.45800 1.000 15.32105 181 GLY B N 1
ATOM 3417 C CA . GLY B 1 183 ? -30.73800 17.27200 -3.04800 1.000 15.09197 181 GLY B CA 1
ATOM 3418 C C . GLY B 1 183 ? -31.10200 18.74300 -3.16300 1.000 16.22129 181 GLY B C 1
ATOM 3419 O O . GLY B 1 183 ? -32.27100 19.16200 -3.03400 1.000 19.54874 181 GLY B O 1
ATOM 3420 N N . HIS B 1 184 ? -30.05500 19.54900 -3.37700 1.000 15.49290 182 HIS B N 1
ATOM 3421 C CA . HIS B 1 184 ? -30.22100 21.00000 -3.42900 1.000 15.51282 182 HIS B CA 1
ATOM 3422 C C . HIS B 1 184 ? -31.19000 21.44300 -4.51700 1.000 18.34772 182 HIS B C 1
ATOM 3423 O O . HIS B 1 184 ? -31.79200 22.51100 -4.38000 1.000 19.70276 182 HIS B O 1
ATOM 3430 N N . PHE B 1 185 ? -31.32500 20.68100 -5.61400 1.000 16.84274 183 PHE B N 1
ATOM 3431 C CA . PHE B 1 185 ? -32.31300 21.07000 -6.63100 1.000 20.67561 183 PHE B CA 1
ATOM 3432 C C . PHE B 1 185 ? -33.70600 21.18800 -6.03900 1.000 16.97340 183 PHE B C 1
ATOM 3433 O O . PHE B 1 185 ? -34.51200 22.01000 -6.49200 1.000 18.12873 183 PHE B O 1
ATOM 3441 N N . VAL B 1 186 ? -34.00800 20.36000 -5.05300 1.000 16.24005 184 VAL B N 1
ATOM 3442 C CA . VAL B 1 186 ? -35.29300 20.43600 -4.35100 1.000 15.31380 184 VAL B CA 1
ATOM 3443 C C . VAL B 1 186 ? -35.19900 21.37800 -3.16500 1.000 15.59914 184 VAL B C 1
ATOM 3444 O O . VAL B 1 186 ? -36.03000 22.28300 -3.00500 1.000 19.82642 184 VAL B O 1
ATOM 3448 N N . SER B 1 187 ? -34.18700 21.16500 -2.32200 1.000 16.65558 185 SER B N 1
ATOM 3449 C CA . SER B 1 187 ? -33.99600 22.05300 -1.17700 1.000 15.02403 185 SER B CA 1
ATOM 3450 C C . SER B 1 187 ? -32.69400 21.67900 -0.49200 1.000 15.75243 185 SER B C 1
ATOM 3451 O O . SER B 1 187 ? -32.34200 20.50000 -0.44800 1.000 16.89010 185 SER B O 1
ATOM 3454 N N . SER B 1 188 ? -32.02500 22.66100 0.09200 1.000 18.52129 186 SER B N 1
ATOM 3455 C CA . SER B 1 188 ? -30.88500 22.31600 0.95000 1.000 17.02949 186 SER B CA 1
ATOM 3456 C C . SER B 1 188 ? -31.31300 21.75800 2.30100 1.000 18.13663 186 SER B C 1
ATOM 3457 O O . SER B 1 188 ? -30.45600 21.31700 3.09700 1.000 18.59457 186 SER B O 1
ATOM 3460 N N . ASP B 1 189 ? -32.60000 21.76200 2.58900 1.000 17.76542 187 ASP B N 1
ATOM 3461 C CA . ASP B 1 189 ? -33.14200 21.03200 3.72300 1.000 17.16806 187 ASP B CA 1
ATOM 3462 C C . ASP B 1 189 ? -33.42500 19.61100 3.25900 1.000 17.80774 187 ASP B C 1
ATOM 3463 O O . ASP B 1 189 ? -34.25700 19.42100 2.35800 1.000 18.13509 187 ASP B O 1
ATOM 3468 N N . PRO B 1 190 ? -32.73900 18.60800 3.80500 1.000 17.31135 188 PRO B N 1
ATOM 3469 C CA . PRO B 1 190 ? -32.81800 17.24200 3.24500 1.000 17.85612 188 PRO B CA 1
ATOM 3470 C C . PRO B 1 190 ? -34.17200 16.58400 3.38000 1.000 16.32858 188 PRO B C 1
ATOM 3471 O O . PRO B 1 190 ? -34.44700 15.65400 2.60300 1.000 17.20949 188 PRO B O 1
ATOM 3475 N N . GLN B 1 191 ? -35.05200 17.03700 4.27800 1.000 18.13110 189 GLN B N 1
ATOM 3476 C CA . GLN B 1 191 ? -36.28200 16.27900 4.51200 1.000 19.05681 189 GLN B CA 1
ATOM 3477 C C . GLN B 1 191 ? -37.08400 16.09600 3.22400 1.000 17.46907 189 GLN B C 1
ATOM 3478 O O . GLN B 1 191 ? -37.74800 15.06500 3.05100 1.000 18.26355 189 GLN B O 1
ATOM 3484 N N . TYR B 1 192 ? -37.02900 17.08000 2.32800 1.000 16.87823 190 TYR B N 1
ATOM 3485 C CA . TYR B 1 192 ? -37.91700 17.05400 1.17300 1.000 16.27414 190 TYR B CA 1
ATOM 3486 C C . TYR B 1 192 ? -37.48700 16.00600 0.16100 1.000 17.18554 190 TYR B C 1
ATOM 3487 O O . TYR B 1 192 ? -38.33700 15.45300 -0.55500 1.000 16.01501 190 TYR B O 1
ATOM 3496 N N . SER B 1 193 ? -36.18400 15.75300 0.06000 1.000 15.80069 191 SER B N 1
ATOM 3497 C CA . SER B 1 193 ? -35.69600 14.65700 -0.77700 1.000 16.08208 191 SER B CA 1
ATOM 3498 C C . SER B 1 193 ? -36.19300 13.31200 -0.25500 1.000 18.57804 191 SER B C 1
ATOM 3499 O O . SER B 1 193 ? -36.61700 12.43800 -1.03100 1.000 16.74530 191 SER B O 1
ATOM 3502 N N . PHE B 1 194 ? -36.15600 13.11600 1.06500 1.000 16.61669 192 PHE B N 1
ATOM 3503 C CA . PHE B 1 194 ? -36.64600 11.84900 1.59800 1.000 16.70105 192 PHE B CA 1
ATOM 3504 C C . PHE B 1 194 ? -38.13200 11.68600 1.33100 1.000 17.93113 192 PHE B C 1
ATOM 3505 O O . PHE B 1 194 ? -38.60000 10.57500 1.07600 1.000 19.02671 192 PHE B O 1
ATOM 3513 N N . GLN B 1 195 ? -38.89700 12.78100 1.44700 1.000 16.53092 193 GLN B N 1
ATOM 3514 C CA . GLN B 1 195 ? -40.32400 12.72600 1.21600 1.000 20.14506 193 GLN B CA 1
ATOM 3515 C C . GLN B 1 195 ? -40.62500 12.38100 -0.23500 1.000 19.02449 193 GLN B C 1
ATOM 3516 O O . GLN B 1 195 ? -41.57200 11.63000 -0.49400 1.000 19.04833 193 GLN B O 1
ATOM 3522 N N . LEU B 1 196 ? -39.85300 12.92400 -1.18000 1.000 17.99517 194 LEU B N 1
ATOM 3523 C CA . LEU B 1 196 ? -40.06400 12.57000 -2.58300 1.000 16.45687 194 LEU B CA 1
ATOM 3524 C C . LEU B 1 196 ? -39.75400 11.10100 -2.81100 1.000 19.36063 194 LEU B C 1
ATOM 3525 O O . LEU B 1 196 ? -40.47200 10.41700 -3.53600 1.000 18.98545 194 LEU B O 1
ATOM 3530 N N . LEU B 1 197 ? -38.69000 10.57400 -2.18100 1.000 17.35060 195 LEU B N 1
ATOM 3531 C CA . LEU B 1 197 ? -38.42900 9.14100 -2.30700 1.000 19.32115 195 LEU B CA 1
ATOM 3532 C C . LEU B 1 197 ? -39.55000 8.30000 -1.68300 1.000 17.73695 195 LEU B C 1
ATOM 3533 O O . LEU B 1 197 ? -39.93600 7.25400 -2.23000 1.000 19.92519 195 LEU B O 1
ATOM 3538 N N . ALA B 1 198 ? -40.09200 8.74800 -0.54000 1.000 17.96389 196 ALA B N 1
ATOM 3539 C CA . ALA B 1 198 ? -41.17100 8.02100 0.11300 1.000 18.41975 196 ALA B CA 1
ATOM 3540 C C . ALA B 1 198 ? -42.38600 7.93200 -0.79800 1.000 19.24892 196 ALA B C 1
ATOM 3541 O O . ALA B 1 198 ? -43.07300 6.91500 -0.82900 1.000 21.29052 196 ALA B O 1
ATOM 3543 N N . HIS B 1 199 ? -42.63600 9.01000 -1.55600 1.000 21.16419 197 HIS B N 1
ATOM 3544 C CA . HIS B 1 199 ? -43.85700 9.14700 -2.33300 1.000 23.65988 197 HIS B CA 1
ATOM 3545 C C . HIS B 1 199 ? -43.61000 9.01300 -3.81900 1.000 24.66801 197 HIS B C 1
ATOM 3546 O O . HIS B 1 199 ? -44.45500 9.40100 -4.63200 1.000 23.86384 197 HIS B O 1
ATOM 3553 N N . LEU B 1 200 ? -42.49000 8.42000 -4.19900 1.000 21.45443 198 LEU B N 1
ATOM 3554 C CA . LEU B 1 200 ? -42.17600 8.38700 -5.62300 1.000 19.37611 198 LEU B CA 1
ATOM 3555 C C . LEU B 1 200 ? -43.27300 7.67200 -6.40700 1.000 20.20913 198 LEU B C 1
ATOM 3556 O O . LEU B 1 200 ? -43.54500 8.03100 -7.55900 1.000 22.23944 198 LEU B O 1
ATOM 3561 N N . SER B 1 201 ? -43.89800 6.63500 -5.83100 1.000 20.53543 199 SER B N 1
ATOM 3562 C CA . SER B 1 201 ? -44.89400 5.90700 -6.61400 1.000 22.32973 199 SER B CA 1
ATOM 3563 C C . SER B 1 201 ? -46.09600 6.78000 -6.96900 1.000 25.22261 199 SER B C 1
ATOM 3564 O O . SER B 1 201 ? -46.79400 6.46500 -7.93800 1.000 27.23018 199 SER B O 1
ATOM 3567 N N . ASP B 1 202 ? -46.33700 7.87600 -6.22700 1.000 23.30588 200 ASP B N 1
ATOM 3568 C CA . ASP B 1 202 ? -47.43800 8.79300 -6.57800 1.000 26.36434 200 ASP B CA 1
ATOM 3569 C C . ASP B 1 202 ? -47.22900 9.35100 -7.98300 1.000 29.84150 200 ASP B C 1
ATOM 3570 O O . ASP B 1 202 ? -48.18900 9.65400 -8.70000 1.000 33.96632 200 ASP B O 1
ATOM 3575 N N . PHE B 1 203 ? -45.96900 9.50500 -8.38500 1.000 21.98789 201 PHE B N 1
ATOM 3576 C CA . PHE B 1 203 ? -45.66400 10.09800 -9.67800 1.000 22.39322 201 PHE B CA 1
ATOM 3577 C C . PHE B 1 203 ? -45.90500 9.15200 -10.84500 1.000 25.13631 201 PHE B C 1
ATOM 3578 O O . PHE B 1 203 ? -45.87500 9.61200 -11.99100 1.000 24.67219 201 PHE B O 1
ATOM 3586 N N . GLN B 1 204 ? -46.18500 7.86300 -10.59700 1.000 24.77178 202 GLN B N 1
ATOM 3587 C CA . GLN B 1 204 ? -46.46900 6.94900 -11.69400 1.000 25.05381 202 GLN B CA 1
ATOM 3588 C C . GLN B 1 204 ? -47.76600 7.31800 -12.39500 1.000 26.42003 202 GLN B C 1
ATOM 3589 O O . GLN B 1 204 ? -47.94900 6.95800 -13.56300 1.000 25.23982 202 GLN B O 1
ATOM 3595 N N . ASP B 1 205 ? -48.64100 8.07700 -11.72000 1.000 29.86969 203 ASP B N 1
ATOM 3596 C CA . ASP B 1 205 ? -49.93000 8.48000 -12.29600 1.000 39.92015 203 ASP B CA 1
ATOM 3597 C C . ASP B 1 205 ? -49.78200 9.45600 -13.44800 1.000 27.67361 203 ASP B C 1
ATOM 3598 O O . ASP B 1 205 ? -50.75700 9.66300 -14.18000 1.000 31.79433 203 ASP B O 1
ATOM 3603 N N . LEU B 1 206 ? -48.60400 10.04800 -13.60500 1.000 30.37617 204 LEU B N 1
ATOM 3604 C CA . LEU B 1 206 ? -48.31000 10.91000 -14.73900 1.000 27.77306 204 LEU B CA 1
ATOM 3605 C C . LEU B 1 206 ? -48.00400 10.11700 -16.00600 1.000 32.42524 204 LEU B C 1
ATOM 3606 O O . LEU B 1 206 ? -47.90000 10.70700 -17.08900 1.000 29.77884 204 LEU B O 1
ATOM 3611 N N . GLY B 1 207 ? -47.87800 8.79600 -15.91500 1.000 27.69959 205 GLY B N 1
ATOM 3612 C CA . GLY B 1 207 ? -47.80300 8.01200 -17.12800 1.000 28.11885 205 GLY B CA 1
ATOM 3613 C C . GLY B 1 207 ? -46.46900 8.01000 -17.82600 1.000 30.69191 205 GLY B C 1
ATOM 3614 O O . GLY B 1 207 ? -46.41500 7.62000 -18.99900 1.000 28.41871 205 GLY B O 1
ATOM 3615 N N . CYS B 1 208 ? -45.39700 8.42000 -17.14600 1.000 24.71566 206 CYS B N 1
ATOM 3616 C CA . CYS B 1 208 ? -44.05400 8.47200 -17.71200 1.000 25.55499 206 CYS B CA 1
ATOM 3617 C C . CYS B 1 208 ? -43.06800 7.64300 -16.90100 1.000 26.11838 206 CYS B C 1
ATOM 3618 O O . CYS B 1 208 ? -43.21900 7.47000 -15.68300 1.000 24.54908 206 CYS B O 1
ATOM 3621 N N . LYS B 1 209 ? -42.03300 7.14600 -17.58500 1.000 21.56723 207 LYS B N 1
ATOM 3622 C CA . LYS B 1 209 ? -40.90700 6.56000 -16.87600 1.000 18.86462 207 LYS B CA 1
ATOM 3623 C C . LYS B 1 209 ? -40.30500 7.59400 -15.92200 1.000 21.66465 207 LYS B C 1
ATOM 3624 O O . LYS B 1 209 ? -40.35600 8.81300 -16.16800 1.000 20.41710 207 LYS B O 1
ATOM 3630 N N . LEU B 1 210 ? -39.74500 7.08000 -14.83600 1.000 18.49348 208 LEU B N 1
ATOM 3631 C CA . LEU B 1 210 ? -39.16900 7.86700 -13.75600 1.000 17.28022 208 LEU B CA 1
ATOM 3632 C C . LEU B 1 210 ? -37.65500 7.65700 -13.66600 1.000 18.17833 208 LEU B C 1
ATOM 3633 O O . LEU B 1 210 ? -37.14700 6.53900 -13.80800 1.000 20.30210 208 LEU B O 1
ATOM 3638 N N . PHE B 1 211 ? -36.94600 8.75400 -13.41400 1.000 16.21958 209 PHE B N 1
ATOM 3639 C CA . PHE B 1 211 ? -35.48500 8.81300 -13.42700 1.000 16.24589 209 PHE B CA 1
ATOM 3640 C C . PHE B 1 211 ? -35.10000 9.55100 -12.16100 1.000 20.71776 209 PHE B C 1
ATOM 3641 O O . PHE B 1 211 ? -35.64600 10.62300 -11.90800 1.000 18.03544 209 PHE B O 1
ATOM 3649 N N . LEU B 1 212 ? -34.17800 9.00600 -11.36600 1.000 17.46660 210 LEU B N 1
ATOM 3650 C CA . LEU B 1 212 ? -33.70200 9.72100 -10.19000 1.000 20.23056 210 LEU B CA 1
ATOM 3651 C C . LEU B 1 212 ? -32.19700 9.57700 -10.03000 1.000 17.93106 210 LEU B C 1
ATOM 3652 O O . LEU B 1 212 ? -31.58200 8.65400 -10.57600 1.000 16.63938 210 LEU B O 1
ATOM 3657 N N . SER B 1 213 ? -31.59500 10.51900 -9.28400 1.000 16.45942 211 SER B N 1
ATOM 3658 C CA . SER B 1 213 ? -30.13900 10.52800 -9.10400 1.000 17.97503 211 SER B CA 1
ATOM 3659 C C . SER B 1 213 ? -29.78900 10.81600 -7.64400 1.000 16.54945 211 SER B C 1
ATOM 3660 O O . SER B 1 213 ? -29.39000 11.93500 -7.30700 1.000 17.74291 211 SER B O 1
ATOM 3663 N N . PRO B 1 214 ? -29.90800 9.81200 -6.74700 1.000 17.38066 212 PRO B N 1
ATOM 3664 C CA . PRO B 1 214 ? -29.45000 10.07600 -5.37000 1.000 16.79602 212 PRO B CA 1
ATOM 3665 C C . PRO B 1 214 ? -27.96600 10.47000 -5.34100 1.000 15.42364 212 PRO B C 1
ATOM 3666 O O . PRO B 1 214 ? -27.60900 11.46100 -4.69900 1.000 17.36483 212 PRO B O 1
ATOM 3670 N N . SER B 1 215 ? -27.10900 9.63600 -5.96900 1.000 16.76747 213 SER B N 1
ATOM 3671 C CA A SER B 1 215 ? -25.71800 9.92700 -6.30600 0.500 18.68557 213 SER B CA 1
ATOM 3672 C CA B SER B 1 215 ? -25.71000 9.90800 -6.28700 0.500 18.71292 213 SER B CA 1
ATOM 3673 C C . SER B 1 215 ? -24.97500 10.79400 -5.28300 1.000 18.97507 213 SER B C 1
ATOM 3674 O O . SER B 1 215 ? -24.50300 11.87900 -5.62200 1.000 18.45290 213 SER B O 1
ATOM 3679 N N . ARG B 1 216 ? -24.83600 10.30700 -4.04600 1.000 18.77391 214 ARG B N 1
ATOM 3680 C CA . ARG B 1 216 ? -24.01300 10.99200 -3.02600 1.000 17.58744 214 ARG B CA 1
ATOM 3681 C C . ARG B 1 216 ? -24.39600 12.46000 -2.80800 1.000 18.87083 214 ARG B C 1
ATOM 3682 O O . ARG B 1 216 ? -23.57000 13.28600 -2.37800 1.000 17.33085 214 ARG B O 1
ATOM 3690 N N . LYS B 1 217 ? -25.65300 12.84100 -3.05900 1.000 17.71195 215 LYS B N 1
ATOM 3691 C CA . LYS B 1 217 ? -26.04800 14.21400 -2.86400 1.000 18.47360 215 LYS B CA 1
ATOM 3692 C C . LYS B 1 217 ? -26.12400 14.58100 -1.36500 1.000 19.17887 215 LYS B C 1
ATOM 3693 O O . LYS B 1 217 ? -26.18500 13.71100 -0.48000 1.000 17.67354 215 LYS B O 1
ATOM 3699 N N . SER B 1 218 ? -26.15900 15.89800 -1.14300 1.000 18.31540 216 SER B N 1
ATOM 3700 C CA . SER B 1 218 ? -26.17000 16.53300 0.16500 1.000 20.65776 216 SER B CA 1
ATOM 3701 C C . SER B 1 218 ? -27.17000 15.89000 1.11900 1.000 20.25125 216 SER B C 1
ATOM 3702 O O . SER B 1 218 ? -26.90200 15.76900 2.32600 1.000 16.91394 216 SER B O 1
ATOM 3705 N N . PHE B 1 219 ? -28.35000 15.52400 0.61400 1.000 20.21447 217 PHE B N 1
ATOM 3706 C CA . PHE B 1 219 ? -29.40700 15.07500 1.52800 1.000 20.82626 217 PHE B CA 1
ATOM 3707 C C . PHE B 1 219 ? -29.06300 13.74700 2.18200 1.000 19.15291 217 PHE B C 1
ATOM 3708 O O . PHE B 1 219 ? -29.67200 13.40400 3.21200 1.000 18.95817 217 PHE B O 1
ATOM 3716 N N . LEU B 1 220 ? -28.07400 13.04200 1.65400 1.000 14.96480 218 LEU B N 1
ATOM 3717 C CA . LEU B 1 220 ? -27.59000 11.78500 2.20200 1.000 14.97342 218 LEU B CA 1
ATOM 3718 C C . LEU B 1 220 ? -26.54500 12.01400 3.30200 1.000 18.57979 218 LEU B C 1
ATOM 3719 O O . LEU B 1 220 ? -25.95800 11.04600 3.79000 1.000 21.26886 218 LEU B O 1
ATOM 3724 N N . ALA B 1 221 ? -26.32400 13.26500 3.72700 1.000 16.92912 219 ALA B N 1
ATOM 3725 C CA . ALA B 1 221 ? -25.34200 13.48800 4.79100 1.000 17.98176 219 ALA B CA 1
ATOM 3726 C C . ALA B 1 221 ? -25.78100 12.84300 6.08500 1.000 25.98884 219 ALA B C 1
ATOM 3727 O O . ALA B 1 221 ? -24.93200 12.46400 6.90300 1.000 20.49527 219 ALA B O 1
ATOM 3729 N N . GLY B 1 222 ? -27.10400 12.79300 6.33400 1.000 22.35191 220 GLY B N 1
ATOM 3730 C CA . GLY B 1 222 ? -27.62400 12.18400 7.58800 1.000 26.48553 220 GLY B CA 1
ATOM 3731 C C . GLY B 1 222 ? -27.20500 12.90700 8.84100 1.000 28.61159 220 GLY B C 1
ATOM 3732 O O . GLY B 1 222 ? -26.70900 14.03500 8.82700 1.000 26.42226 220 GLY B O 1
ATOM 3733 N N . ASN B 1 223 ? -27.41700 12.21900 9.97500 1.000 25.13194 221 ASN B N 1
ATOM 3734 C CA . ASN B 1 223 ? -27.15600 12.83300 11.26600 1.000 27.43110 221 ASN B CA 1
ATOM 3735 C C . ASN B 1 223 ? -25.67900 13.05600 11.50800 1.000 31.63150 221 ASN B C 1
ATOM 3736 O O . ASN B 1 223 ? -25.30400 13.93400 12.29800 1.000 31.26625 221 ASN B O 1
ATOM 3741 N N . GLU B 1 224 ? -24.83000 12.25800 10.87400 1.000 24.03416 222 GLU B N 1
ATOM 3742 C CA . GLU B 1 224 ? -23.39200 12.42200 11.02700 1.000 25.24185 222 GLU B CA 1
ATOM 3743 C C . GLU B 1 224 ? -22.81800 13.52200 10.13600 1.000 26.86928 222 GLU B C 1
ATOM 3744 O O . GLU B 1 224 ? -21.60900 13.77200 10.22000 1.000 23.94504 222 GLU B O 1
ATOM 3750 N N . LEU B 1 225 ? -23.63600 14.15000 9.27400 1.000 21.57668 223 LEU B N 1
ATOM 3751 C CA . LEU B 1 225 ? -23.16700 15.20100 8.36300 1.000 22.35070 223 LEU B CA 1
ATOM 3752 C C . LEU B 1 225 ? -22.02400 14.66100 7.50200 1.000 21.07684 223 LEU B C 1
ATOM 3753 O O . LEU B 1 225 ? -20.95600 15.28600 7.37300 1.000 22.61546 223 LEU B O 1
ATOM 3758 N N . LEU B 1 226 ? -22.25400 13.47600 6.95000 1.000 18.35885 224 LEU B N 1
ATOM 3759 C CA . LEU B 1 226 ? -21.24200 12.77100 6.18100 1.000 18.81433 224 LEU B CA 1
ATOM 3760 C C . LEU B 1 226 ? -20.85800 13.57000 4.95000 1.000 19.61903 224 LEU B C 1
ATOM 3761 O O . LEU B 1 226 ? -21.72700 14.08300 4.24800 1.000 23.24726 224 LEU B O 1
ATOM 3766 N N . LYS B 1 227 ? -19.55600 13.63600 4.68900 1.000 20.80380 225 LYS B N 1
ATOM 3767 C CA . LYS B 1 227 ? -19.04300 14.19600 3.43400 1.000 23.21613 225 LYS B CA 1
ATOM 3768 C C . LYS B 1 227 ? -19.25600 13.19900 2.29000 1.000 18.43490 225 LYS B C 1
ATOM 3769 O O . LYS B 1 227 ? -19.57400 12.01600 2.50500 1.000 18.68971 225 LYS B O 1
ATOM 3775 N N . THR B 1 228 ? -19.13400 13.71900 1.06200 1.000 21.09002 226 THR B N 1
ATOM 3776 C CA . THR B 1 228 ? -19.39900 12.92400 -0.14500 1.000 16.26158 226 THR B CA 1
ATOM 3777 C C . THR B 1 228 ? -18.71400 11.55700 -0.09800 1.000 17.16062 226 THR B C 1
ATOM 3778 O O . THR B 1 228 ? -19.32800 10.54200 -0.44400 1.000 19.90904 226 THR B O 1
ATOM 3782 N N . ALA B 1 229 ? -17.47300 11.51100 0.38200 1.000 19.14336 227 ALA B N 1
ATOM 3783 C CA . ALA B 1 229 ? -16.71500 10.25200 0.35700 1.000 20.46384 227 ALA B CA 1
ATOM 3784 C C . ALA B 1 229 ? -17.36600 9.16000 1.19500 1.000 19.68219 227 ALA B C 1
ATOM 3785 O O . ALA B 1 229 ? -17.12800 7.97400 0.94200 1.000 22.37650 227 ALA B O 1
ATOM 3787 N N . ASP B 1 230 ? -18.18200 9.53000 2.18700 1.000 16.92930 228 ASP B N 1
ATOM 3788 C CA . ASP B 1 230 ? -18.82100 8.58600 3.07400 1.000 18.01415 228 ASP B CA 1
ATOM 3789 C C . ASP B 1 230 ? -20.29400 8.31500 2.73200 1.000 14.95821 228 ASP B C 1
ATOM 3790 O O . ASP B 1 230 ? -20.98000 7.65800 3.51100 1.000 15.86210 228 ASP B O 1
ATOM 3795 N N . ARG B 1 231 ? -20.78900 8.76300 1.57400 1.000 16.31141 229 ARG B N 1
ATOM 3796 C CA . ARG B 1 231 ? -22.22100 8.65800 1.28300 1.000 13.76389 229 ARG B CA 1
ATOM 3797 C C . ARG B 1 231 ? -22.56900 7.47900 0.38300 1.000 17.52491 229 ARG B C 1
ATOM 3798 O O . ARG B 1 231 ? -23.70200 7.41900 -0.10700 1.000 18.24952 229 ARG B O 1
ATOM 3806 N N . LEU B 1 232 ? -21.63700 6.55400 0.13500 1.000 15.56333 230 LEU B N 1
ATOM 3807 C CA . LEU B 1 232 ? -22.00300 5.42400 -0.72800 1.000 15.23812 230 LEU B CA 1
ATOM 3808 C C . LEU B 1 232 ? -23.08200 4.53100 -0.09800 1.000 14.92400 230 LEU B C 1
ATOM 3809 O O . LEU B 1 232 ? -24.04700 4.18300 -0.81100 1.000 15.34127 230 LEU B O 1
ATOM 3814 N N . PRO B 1 233 ? -22.99400 4.10400 1.17200 1.000 17.50293 231 PRO B N 1
ATOM 3815 C CA . PRO B 1 233 ? -24.10100 3.28500 1.69500 1.000 16.59254 231 PRO B CA 1
ATOM 3816 C C . PRO B 1 233 ? -25.45800 3.97300 1.56500 1.000 15.82876 231 PRO B C 1
ATOM 3817 O O . PRO B 1 233 ? -26.45700 3.33300 1.19600 1.000 15.46003 231 PRO B O 1
ATOM 3821 N N . GLY B 1 234 ? -25.51800 5.26900 1.86200 1.000 15.36699 232 GLY B N 1
ATOM 3822 C CA . GLY B 1 234 ? -26.78300 5.97500 1.78100 1.000 15.96065 232 GLY B CA 1
ATOM 3823 C C . GLY B 1 234 ? -27.25600 6.08500 0.35000 1.000 17.12716 232 GLY B C 1
ATOM 3824 O O . GLY B 1 234 ? -28.45900 5.97700 0.08700 1.000 15.75316 232 GLY B O 1
ATOM 3825 N N . THR B 1 235 ? -26.31800 6.24100 -0.58500 1.000 13.43119 233 THR B N 1
ATOM 3826 C CA . THR B 1 235 ? -26.66200 6.27100 -2.01100 1.000 16.49773 233 THR B CA 1
ATOM 3827 C C . THR B 1 235 ? -27.21200 4.93400 -2.46600 1.000 17.25276 233 THR B C 1
ATOM 3828 O O . THR B 1 235 ? -28.21200 4.87800 -3.19600 1.000 17.39082 233 THR B O 1
ATOM 3832 N N . ILE B 1 236 ? -26.57000 3.83800 -2.05800 1.000 15.92546 234 ILE B N 1
ATOM 3833 C CA . ILE B 1 236 ? -27.10200 2.51500 -2.38900 1.000 15.37080 234 ILE B CA 1
ATOM 3834 C C . ILE B 1 236 ? -28.51700 2.34500 -1.83000 1.000 17.15228 234 ILE B C 1
ATOM 3835 O O . ILE B 1 236 ? -29.42200 1.86100 -2.51800 1.000 17.17689 234 ILE B O 1
ATOM 3840 N N . ALA B 1 237 ? -28.70600 2.68200 -0.54400 1.000 15.41692 235 ALA B N 1
ATOM 3841 C CA . ALA B 1 237 ? -30.01900 2.49600 0.07000 1.000 15.38928 235 ALA B CA 1
ATOM 3842 C C . ALA B 1 237 ? -31.06900 3.35800 -0.62400 1.000 16.06792 235 ALA B C 1
ATOM 3843 O O . ALA B 1 237 ? -32.18600 2.87900 -0.91200 1.000 16.84789 235 ALA B O 1
ATOM 3845 N N . ALA B 1 238 ? -30.75000 4.64400 -0.85200 1.000 15.77189 236 ALA B N 1
ATOM 3846 C CA . ALA B 1 238 ? -31.75100 5.52000 -1.48400 1.000 14.17393 236 ALA B CA 1
ATOM 3847 C C . ALA B 1 238 ? -32.06600 5.06000 -2.90600 1.000 16.42893 236 ALA B C 1
ATOM 3848 O O . ALA B 1 238 ? -33.22700 5.13100 -3.34300 1.000 16.55359 236 ALA B O 1
ATOM 3850 N N . SER B 1 239 ? -31.04800 4.62900 -3.65000 1.000 16.82540 237 SER B N 1
ATOM 3851 C CA . SER B 1 239 ? -31.29000 4.17800 -5.02700 1.000 17.14876 237 SER B CA 1
ATOM 3852 C C . SER B 1 239 ? -32.11600 2.91200 -5.05600 1.000 19.35026 237 SER B C 1
ATOM 3853 O O . SER B 1 239 ? -33.00600 2.78100 -5.90500 1.000 19.09336 237 SER B O 1
ATOM 3856 N N . ALA B 1 240 ? -31.80200 1.95200 -4.17300 1.000 15.44008 238 ALA B N 1
ATOM 3857 C CA . ALA B 1 240 ? -32.59400 0.73700 -4.07300 1.000 17.00728 238 ALA B CA 1
ATOM 3858 C C . ALA B 1 240 ? -34.04400 1.05300 -3.71700 1.000 18.13885 238 ALA B C 1
ATOM 3859 O O . ALA B 1 240 ? -34.96000 0.47400 -4.29900 1.000 17.88913 238 ALA B O 1
ATOM 3861 N N . ILE B 1 241 ? -34.27200 1.97700 -2.76800 1.000 16.38543 239 ILE B N 1
ATOM 3862 C CA . ILE B 1 241 ? -35.64400 2.27800 -2.39800 1.000 18.68074 239 ILE B CA 1
ATOM 3863 C C . ILE B 1 241 ? -36.34200 3.01600 -3.53300 1.000 17.59746 239 ILE B C 1
ATOM 3864 O O . ILE B 1 241 ? -37.54100 2.79600 -3.77900 1.000 18.95605 239 ILE B O 1
ATOM 3869 N N . ALA B 1 242 ? -35.60500 3.87500 -4.24600 1.000 17.50659 240 ALA B N 1
ATOM 3870 C CA . ALA B 1 242 ? -36.18000 4.51200 -5.44300 1.000 16.31955 240 ALA B CA 1
ATOM 3871 C C . ALA B 1 242 ? -36.68800 3.46300 -6.43900 1.000 19.25073 240 ALA B C 1
ATOM 3872 O O . ALA B 1 242 ? -37.79900 3.56700 -6.98100 1.000 18.36376 240 ALA B O 1
ATOM 3874 N N . VAL B 1 243 ? -35.88700 2.42500 -6.67400 1.000 17.05754 241 VAL B N 1
ATOM 3875 C CA . VAL B 1 243 ? -36.30900 1.36300 -7.58800 1.000 18.85911 241 VAL B CA 1
ATOM 3876 C C . VAL B 1 243 ? -37.52100 0.64500 -7.03100 1.000 21.66841 241 VAL B C 1
ATOM 3877 O O . VAL B 1 243 ? -38.47800 0.35600 -7.75300 1.000 21.84263 241 VAL B O 1
ATOM 3881 N N . LEU B 1 244 ? -37.52300 0.37100 -5.73000 1.000 19.93003 242 LEU B N 1
ATOM 3882 C CA . LEU B 1 244 ? -38.65600 -0.28700 -5.11900 1.000 21.14757 242 LEU B CA 1
ATOM 3883 C C . LEU B 1 244 ? -39.92900 0.51700 -5.32300 1.000 20.67967 242 LEU B C 1
ATOM 3884 O O . LEU B 1 244 ? -40.99500 -0.05300 -5.56100 1.000 26.09123 242 LEU B O 1
ATOM 3889 N N . HIS B 1 245 ? -39.80600 1.85700 -5.32200 1.000 19.88453 243 HIS B N 1
ATOM 3890 C CA . HIS B 1 245 ? -40.93400 2.77800 -5.41400 1.000 20.10407 243 HIS B CA 1
ATOM 3891 C C . HIS B 1 245 ? -41.18900 3.25300 -6.83300 1.000 27.78106 243 HIS B C 1
ATOM 3892 O O . HIS B 1 245 ? -41.94400 4.21000 -7.03400 1.000 24.59415 243 HIS B O 1
ATOM 3899 N N . GLY B 1 246 ? -40.53200 2.64700 -7.80700 1.000 19.92407 244 GLY B N 1
ATOM 3900 C CA . GLY B 1 246 ? -40.91400 2.85800 -9.19400 1.000 21.97365 244 GLY B CA 1
ATOM 3901 C C . GLY B 1 246 ? -39.88000 3.48100 -10.11800 1.000 26.27086 244 GLY B C 1
ATOM 3902 O O . GLY B 1 246 ? -40.19300 3.76900 -11.28800 1.000 22.27140 244 GLY B O 1
ATOM 3903 N N . ALA B 1 247 ? -38.65000 3.71200 -9.65400 1.000 18.99815 245 ALA B N 1
ATOM 3904 C CA . ALA B 1 247 ? -37.67600 4.31600 -10.56500 1.000 18.70151 245 ALA B CA 1
ATOM 3905 C C . ALA B 1 247 ? -37.35900 3.36300 -11.71000 1.000 20.94232 245 ALA B C 1
ATOM 3906 O O . ALA B 1 247 ? -37.12000 2.16000 -11.49300 1.000 23.20088 245 ALA B O 1
ATOM 3908 N N . ASP B 1 248 ? -37.32600 3.91300 -12.94500 1.000 16.63016 246 ASP B N 1
ATOM 3909 C CA . ASP B 1 248 ? -36.91900 3.16200 -14.13300 1.000 17.63829 246 ASP B CA 1
ATOM 3910 C C . ASP B 1 248 ? -35.46600 3.42700 -14.53900 1.000 20.91345 246 ASP B C 1
ATOM 3911 O O . ASP B 1 248 ? -34.87200 2.60200 -15.25000 1.000 21.87546 246 ASP B O 1
ATOM 3916 N N . TYR B 1 249 ? -34.91100 4.56000 -14.12100 1.000 19.89797 247 TYR B N 1
ATOM 3917 C CA . TYR B 1 249 ? -33.52600 4.91900 -14.37400 1.000 16.48375 247 TYR B CA 1
ATOM 3918 C C . TYR B 1 249 ? -32.91700 5.37200 -13.07100 1.000 18.00751 247 TYR B C 1
ATOM 3919 O O . TYR B 1 249 ? -33.54700 6.14300 -12.35200 1.000 17.64520 247 TYR B O 1
ATOM 3928 N N . ILE B 1 250 ? -31.65400 4.99300 -12.81800 1.000 15.58323 248 ILE B N 1
ATOM 3929 C CA . ILE B 1 250 ? -30.88800 5.56900 -11.69800 1.000 16.43315 248 ILE B CA 1
ATOM 3930 C C . ILE B 1 250 ? -29.57700 6.11600 -12.26400 1.000 15.23410 248 ILE B C 1
ATOM 3931 O O . ILE B 1 250 ? -28.81000 5.39900 -12.91500 1.000 17.12415 248 ILE B O 1
ATOM 3936 N N . ARG B 1 251 ? -29.34200 7.40600 -12.04900 1.000 14.86146 249 ARG B N 1
ATOM 3937 C CA . ARG B 1 251 ? -28.13500 8.07800 -12.50200 1.000 16.90937 249 ARG B CA 1
ATOM 3938 C C . ARG B 1 251 ? -27.12800 8.10300 -11.36000 1.000 19.68136 249 ARG B C 1
ATOM 3939 O O . ARG B 1 251 ? -27.47700 8.48400 -10.22700 1.000 20.64749 249 ARG B O 1
ATOM 3947 N N . THR B 1 252 ? -25.89700 7.68200 -11.63100 1.000 17.78265 250 THR B N 1
ATOM 3948 C CA . THR B 1 252 ? -25.00600 7.45600 -10.50900 1.000 16.99325 250 THR B CA 1
ATOM 3949 C C . THR B 1 252 ? -23.54800 7.47500 -10.93300 1.000 17.96169 250 THR B C 1
ATOM 3950 O O . THR B 1 252 ? -23.20900 7.20800 -12.08200 1.000 20.59773 250 THR B O 1
ATOM 3954 N N . HIS B 1 253 ? -22.69200 7.88200 -9.98500 1.000 18.88399 251 HIS B N 1
ATOM 3955 C CA . HIS B 1 253 ? -21.25200 7.78200 -10.16700 1.000 26.65058 251 HIS B CA 1
ATOM 3956 C C . HIS B 1 253 ? -20.68200 6.44200 -9.74600 1.000 31.57811 251 HIS B C 1
ATOM 3957 O O . HIS B 1 253 ? -19.50600 6.18400 -9.99600 1.000 43.67370 251 HIS B O 1
ATOM 3964 N N . ASP B 1 254 ? -21.43100 5.63300 -9.02500 1.000 19.85395 252 ASP B N 1
ATOM 3965 C CA . ASP B 1 254 ? -20.85200 4.39600 -8.48000 1.000 21.61785 252 ASP B CA 1
ATOM 3966 C C . ASP B 1 254 ? -21.57500 3.21200 -9.10600 1.000 21.59383 252 ASP B C 1
ATOM 3967 O O . ASP B 1 254 ? -22.41700 2.56300 -8.48600 1.000 19.61324 252 ASP B O 1
ATOM 3972 N N . VAL B 1 255 ? -21.29400 3.00500 -10.38500 1.000 17.65778 253 VAL B N 1
ATOM 3973 C CA . VAL B 1 255 ? -22.14600 2.14100 -11.18600 1.000 19.46021 253 VAL B CA 1
ATOM 3974 C C . VAL B 1 255 ? -22.15500 0.71300 -10.64300 1.000 19.05748 253 VAL B C 1
ATOM 3975 O O . VAL B 1 255 ? -23.21200 0.08900 -10.55000 1.000 19.23205 253 VAL B O 1
ATOM 3979 N N . LEU B 1 256 ? -20.98400 0.16900 -10.30100 1.000 15.81150 254 LEU B N 1
ATOM 3980 C CA . LEU B 1 256 ? -20.92200 -1.23800 -9.86200 1.000 16.80564 254 LEU B CA 1
ATOM 3981 C C . LEU B 1 256 ? -21.80200 -1.47100 -8.62800 1.000 19.44749 254 LEU B C 1
ATOM 3982 O O . LEU B 1 256 ? -22.65300 -2.37300 -8.60500 1.000 17.67466 254 LEU B O 1
ATOM 3987 N N . GLU B 1 257 ? -21.61000 -0.65500 -7.59500 1.000 17.50742 255 GLU B N 1
ATOM 3988 C CA . GLU B 1 257 ? -22.29300 -0.92000 -6.32800 1.000 14.41677 255 GLU B CA 1
ATOM 3989 C C . GLU B 1 257 ? -23.76000 -0.55400 -6.41000 1.000 15.64782 255 GLU B C 1
ATOM 3990 O O . GLU B 1 257 ? -24.61300 -1.23100 -5.82500 1.000 16.93086 255 GLU B O 1
ATOM 3996 N N . VAL B 1 258 ? -24.07000 0.56000 -7.08700 1.000 16.59874 256 VAL B N 1
ATOM 3997 C CA . VAL B 1 258 ? -25.47600 0.94300 -7.16400 1.000 17.07985 256 VAL B CA 1
ATOM 3998 C C . VAL B 1 258 ? -26.25400 -0.02000 -8.06200 1.000 17.88889 256 VAL B C 1
ATOM 3999 O O . VAL B 1 258 ? -27.40900 -0.35200 -7.76800 1.000 17.84556 256 VAL B O 1
ATOM 4003 N N . ARG B 1 259 ? -25.65100 -0.47400 -9.17700 1.000 15.25809 257 ARG B N 1
ATOM 4004 C CA . ARG B 1 259 ? -26.30300 -1.51100 -9.96500 1.000 15.77745 257 ARG B CA 1
ATOM 4005 C C . ARG B 1 259 ? -26.59500 -2.73000 -9.09200 1.000 18.69702 257 ARG B C 1
ATOM 4006 O O . ARG B 1 259 ? -27.69800 -3.28700 -9.11800 1.000 16.99111 257 ARG B O 1
ATOM 4014 N N . ARG B 1 260 ? -25.60800 -3.16300 -8.32600 1.000 15.94642 258 ARG B N 1
ATOM 4015 C CA . ARG B 1 260 ? -25.79800 -4.37000 -7.52800 1.000 14.76755 258 ARG B CA 1
ATOM 4016 C C . ARG B 1 260 ? -26.87000 -4.16000 -6.48400 1.000 18.01154 258 ARG B C 1
ATOM 4017 O O . ARG B 1 260 ? -27.67900 -5.06500 -6.23500 1.000 17.22673 258 ARG B O 1
ATOM 4025 N N . GLY B 1 261 ? -26.89500 -2.98400 -5.85300 1.000 18.09602 259 GLY B N 1
ATOM 4026 C CA . GLY B 1 261 ? -27.92500 -2.71100 -4.85600 1.000 15.32214 259 GLY B CA 1
ATOM 4027 C C . GLY B 1 261 ? -29.29200 -2.63200 -5.48800 1.000 16.80696 259 GLY B C 1
ATOM 4028 O O . GLY B 1 261 ? -30.25900 -3.17100 -4.94400 1.000 16.80949 259 GLY B O 1
ATOM 4029 N N . CYS B 1 262 ? -29.38200 -1.99700 -6.68000 1.000 15.57999 260 CYS B N 1
ATOM 4030 C CA . CYS B 1 262 ? -30.67800 -1.92100 -7.33700 1.000 15.44781 260 CYS B CA 1
ATOM 4031 C C . CYS B 1 262 ? -31.17300 -3.28800 -7.81600 1.000 20.59204 260 CYS B C 1
ATOM 4032 O O . CYS B 1 262 ? -32.38500 -3.50000 -7.88900 1.000 18.34722 260 CYS B O 1
ATOM 4035 N N . GLU B 1 263 ? -30.27400 -4.21600 -8.16500 1.000 15.85248 261 GLU B N 1
ATOM 4036 C CA . GLU B 1 263 ? -30.71900 -5.54700 -8.57600 1.000 17.21105 261 GLU B CA 1
ATOM 4037 C C . GLU B 1 263 ? -31.45800 -6.24500 -7.43700 1.000 19.67796 261 GLU B C 1
ATOM 4038 O O . GLU B 1 263 ? -32.41500 -6.99900 -7.67400 1.000 19.08377 261 GLU B O 1
ATOM 4044 N N . ILE B 1 264 ? -31.01400 -6.00300 -6.21100 1.000 17.11246 262 ILE B N 1
ATOM 4045 C CA . ILE B 1 264 ? -31.70000 -6.55900 -5.04600 1.000 18.93366 262 ILE B CA 1
ATOM 4046 C C . ILE B 1 264 ? -33.10700 -5.99600 -4.91800 1.000 19.32059 262 ILE B C 1
ATOM 4047 O O . ILE B 1 264 ? -34.04400 -6.73900 -4.63200 1.000 18.78225 262 ILE B O 1
ATOM 4052 N N . ALA B 1 265 ? -33.28600 -4.67600 -5.14700 1.000 17.03754 263 ALA B N 1
A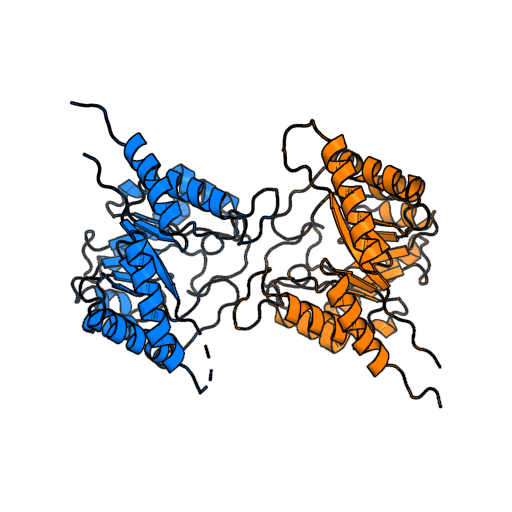TOM 4053 C CA . ALA B 1 265 ? -34.60900 -4.07800 -5.14800 1.000 18.23343 263 ALA B CA 1
ATOM 4054 C C . ALA B 1 265 ? -35.50200 -4.69500 -6.21300 1.000 19.21825 263 ALA B C 1
ATOM 4055 O O . ALA B 1 265 ? -36.68500 -4.99200 -5.96100 1.000 19.56089 263 ALA B O 1
ATOM 4057 N N . THR B 1 266 ? -34.98000 -4.82200 -7.43300 1.000 17.44631 264 THR B N 1
ATOM 4058 C CA . THR B 1 266 ? -35.75100 -5.47200 -8.48400 1.000 18.50729 264 THR B CA 1
ATOM 4059 C C . THR B 1 266 ? -36.18300 -6.87500 -8.08100 1.000 20.26007 264 THR B C 1
ATOM 4060 O O . THR B 1 266 ? -37.31400 -7.27300 -8.34800 1.000 19.11251 264 THR B O 1
ATOM 4064 N N . ALA B 1 267 ? -35.27900 -7.65900 -7.47700 1.000 17.65473 265 ALA B N 1
ATOM 4065 C CA . ALA B 1 267 ? -35.62500 -9.03200 -7.08600 1.000 17.49044 265 ALA B CA 1
ATOM 4066 C C . ALA B 1 267 ? -36.68300 -9.05100 -5.98900 1.000 16.68770 265 ALA B C 1
ATOM 4067 O O . ALA B 1 267 ? -37.51500 -9.95400 -5.93300 1.000 20.06854 265 ALA B O 1
ATOM 4069 N N . ILE B 1 268 ? -36.63400 -8.06500 -5.08300 1.000 20.34285 266 ILE B N 1
ATOM 4070 C CA . ILE B 1 268 ? -37.68600 -7.97200 -4.06700 1.000 18.71004 266 ILE B CA 1
ATOM 4071 C C . ILE B 1 268 ? -39.02400 -7.59700 -4.69500 1.000 22.56496 266 ILE B C 1
ATOM 4072 O O . ILE B 1 268 ? -40.08000 -8.07900 -4.25200 1.000 24.16829 266 ILE B O 1
ATOM 4077 N N . ASN B 1 269 ? -39.00700 -6.78500 -5.76800 1.000 21.05473 267 ASN B N 1
ATOM 4078 C CA . ASN B 1 269 ? -40.21200 -6.42600 -6.52200 1.000 19.40876 267 ASN B CA 1
ATOM 4079 C C . ASN B 1 269 ? -40.71900 -7.54900 -7.41900 1.000 21.11872 267 ASN B C 1
ATOM 4080 O O . ASN B 1 269 ? -41.85300 -7.48400 -7.90500 1.000 25.83352 267 ASN B O 1
ATOM 4085 N N . GLN B 1 270 ? -39.91700 -8.59900 -7.62800 1.000 24.69428 268 GLN B N 1
ATOM 4086 C CA . GLN B 1 270 ? -40.28700 -9.68800 -8.52300 1.000 26.15745 268 GLN B CA 1
ATOM 4087 C C . GLN B 1 270 ? -41.24600 -10.64500 -7.82600 1.000 32.08167 268 GLN B C 1
ATOM 4088 O O . GLN B 1 270 ? -40.84000 -11.31200 -6.86100 1.000 29.47147 268 GLN B O 1
ATOM 4094 N N . PRO B 1 271 ? -42.49800 -10.75600 -8.27900 1.000 35.37415 269 PRO B N 1
ATOM 4095 C CA . PRO B 1 271 ? -43.43300 -11.74500 -7.70700 1.000 32.34334 269 PRO B CA 1
ATOM 4096 C C . PRO B 1 271 ? -43.01000 -13.15600 -8.07400 1.000 29.88836 269 PRO B C 1
ATOM 4097 O O . PRO B 1 271 ? -42.21900 -13.35100 -9.01000 1.000 33.59035 269 PRO B O 1
ATOM 4101 N N . PRO B 1 272 ? -43.44300 -14.15400 -7.32000 1.000 33.24764 270 PRO B N 1
ATOM 4102 C CA . PRO B 1 272 ? -43.08700 -15.53300 -7.66900 1.000 37.77774 270 PRO B CA 1
ATOM 4103 C C . PRO B 1 272 ? -43.39700 -15.81700 -9.13500 1.000 41.10692 270 PRO B C 1
ATOM 4104 O O . PRO B 1 272 ? -44.50700 -15.56300 -9.60900 1.000 39.50705 270 PRO B O 1
ATOM 4108 N N . GLU B 1 273 ? -42.38800 -16.33400 -9.85200 1.000 55.12861 271 GLU B N 1
ATOM 4109 C CA . GLU B 1 273 ? -42.55500 -16.78500 -11.23200 1.000 68.49199 271 GLU B CA 1
ATOM 4110 C C . GLU B 1 273 ? -43.83500 -17.59300 -11.40100 1.000 78.84534 271 GLU B C 1
ATOM 4111 O O . GLU B 1 273 ? -44.61600 -17.34800 -12.32700 1.000 92.92636 271 GLU B O 1
ATOM 4117 N N . ARG B 1 274 ? -44.04200 -18.57600 -10.51500 1.000 113.06805 272 ARG B N 1
ATOM 4118 C CA . ARG B 1 274 ? -45.32400 -19.26900 -10.29700 1.000 123.55980 272 ARG B CA 1
ATOM 4119 C C . ARG B 1 274 ? -45.07000 -20.32700 -9.21500 1.000 125.79091 272 ARG B C 1
ATOM 4120 O O . ARG B 1 274 ? -45.36900 -20.10100 -8.04400 1.000 122.66823 272 ARG B O 1
#

Solvent-accessible surface area: 24104 Å² total; per-residue (Å²): 115,114,85,119,16,104,1,0,0,16,2,70,9,99,137,58,122,167,107,66,30,97,112,0,15,81,81,0,126,88,18,55,88,41,26,9,57,15,0,3,0,5,0,17,43,20,22,27,44,13,123,94,26,88,19,105,58,1,28,38,60,0,21,61,2,0,126,18,0,87,91,57,18,81,134,13,77,1,0,0,26,7,20,24,4,81,0,0,104,73,1,28,122,34,32,5,65,5,0,8,0,19,0,0,6,73,41,32,124,142,0,16,14,8,0,22,184,34,131,1,37,0,0,0,13,11,4,19,25,108,73,14,20,3,24,35,42,52,80,103,35,164,67,1,23,169,57,0,59,80,36,0,34,90,24,37,148,28,0,83,100,44,47,1,57,34,104,38,0,0,1,7,1,1,3,2,26,23,0,2,9,26,45,77,13,0,94,65,0,10,58,86,1,54,62,0,98,119,17,59,13,71,3,2,0,8,0,7,42,39,42,7,15,15,47,105,88,60,49,103,37,78,83,24,36,98,27,0,52,51,8,1,20,80,0,10,62,52,14,7,58,4,0,39,0,86,19,0,54,68,0,64,134,14,1,71,105,3,10,61,124,54,76,80,122,184,297,193,61,88,80,126,10,100,1,0,0,10,1,61,8,55,37,85,59,183,158,122,59,52,73,174,92,30,19,93,92,0,27,101,82,0,136,92,16,55,92,40,24,9,32,14,0,4,0,5,1,13,39,14,23,27,47,19,85,98,20,91,17,112,46,1,30,36,36,1,23,43,0,0,121,30,0,81,93,68,32,81,136,11,81,2,0,0,22,4,21,29,4,78,0,0,108,70,0,25,123,28,25,5,77,9,0,6,0,9,0,0,6,78,43,34,122,146,0,16,16,10,0,20,189,33,128,2,37,0,0,0,12,11,6,20,27,107,76,17,20,5,25,28,48,64,77,104,34,166,68,1,20,161,56,0,61,76,33,0,34,88,25,36,142,28,0,76,93,44,47,1,53,36,100,23,0,0,1,7,1,1,4,0,20,20,0,1,6,27,53,76,13,0,95,65,1,10,58,85,1,54,60,0,97,118,16,59,14,68,2,2,0,8,0,14,52,38,24,3,16,18,45,161,139,46,50,114,29,74,82,31,34,98,27,0,51,51,8,0,21,81,0,8,70,55,14,8,58,2,0,39,0,99,20,0,56,67,1,68,130,14,1,103,102,4,14,64,125,58,60,71,115,166,260

Radius of gyration: 26.22 Å; Cα contacts (8 Å, |Δi|>4): 1144; chains: 2; bounding box: 68×67×70 Å

Sequence (541 aa):
GMAKVKIVGILNVTGGRFVETDKAVVRARELLSQGADIIEIGGESTGPGSNTITADEELARIVPVIRAIRSSLPDANIAVDDTYKAEVARKALELGATMINDVSAGRADPKLFGVVARSNAQIVLMYSSKDTDPHTSFDERQYVDVVRTVYDFLAERKKAAMSSAGIPADRIILDTGLGHFVSSDPQYSFQLLAHLSDFQDLGCKLFLSPSRKSFLAGNELLKTADRLPGTIAASAIAVLHGADYIRTHHDVLEVRRGCEIATAINQPPERQGMAKVKIVGILNVTPNSFHDGGRFVETDKAVVRARELLSQGADIIEIGGESTGPGSNTITADEELARIVPVIRAIRSSLPDANIAVDTYKAEVARKALELGATMINDVSAGRADPKLFGVVARSNAQIVLMYSKDTDPHTSFDERQYVDVVRTVYDFLAERKKAAMSAGIPADRIILDTGLGHFVSSDPQYSFQLLAHLSDFQDLGCKLFLSPSSRKSFLAGNELLKTADRLPGTIAASAIAVLHGADYIRTHDVLEVRRGCEIATAINQPPER

B-factor: mean 32.2, std 19.78, range [12.08, 196.45]